Protein AF-A0A924NFZ7-F1 (afdb_monomer_lite)

Secondary structure (DSSP, 8-state):
-----HHHHHHHHHHSHHHHHHHHHHHHHHHHHHHHHS---HHHHHHHHHHHHHHHHHHHHHTT-S--HHHHHHHHHHHHHHHHHHHHHHHHHHHHHTTTS-HHHHHHHHHHHHHHHHHHHHHHHHHHHHHHHHHHTT-HHHHHSHHHHHHHHHHHHHHHHHHHHHHIIIIIHHHHHTT-THHHHHHHHHHHHHHHHHHHHHHHHHTSPPPP-HHHHHHHHHTTS--------HHHHHHS----HHHHHHHHHHHHHHHHHHHHHHHTT-PPPHHHHHHHHHHHHHHHHHHTS--EETTEE-HHHHHHHHHIIIIIHHHHHHHH-HHHHH-GGGTTPPPPTT--HHHHHHHHHHHHHHHHSHHHHHHHHH-HHHHHHHHHHHHHHHHHHHHHHH-TT--HHHHHHHHHHHHHHHHHHHHHHHHPPPP--SSHHHHHHHHHHHHHHHHHHHHHHHHHHHHHHHHHHHHHTS--GGGSSS--

Foldseek 3Di:
DDDDDPVRVVVVLCVQQQSVLLVQLVVLVVVLVVLVVVDDDPVSVVVSLVSNLVSVLSNLCSVQPDDDPVSQLLSLLVSQLVSLLCLLLVLLVVLLVPVPDDLVVSLVSLVVSLVSNVLSLVSNCVSLVVVCCVQQPPDPVQCPDPLNVLSVVLVVLSVVLVVLSVCCVPPQSVCSVVVNNVVVSVSSVVSSVSSVVSVVSVVVSVVDDTPDDVVVVVVVVVVPDDDPPDFDDPVVQVVQFDFSNNVLSVLVVVLVVLVVLQVVVVVVVDHRDVQLNVLSVVLSVLLRRLNRGAQDDPLGGLLLSLLLLLLCLQAVNLLSNVSNVSVCSVPVVVPDDFPPPLQAQVNLLVLSLVLSVQSPPPVLSSCLNSPSVSVVVSSVSSNVSSNSNVSNLVGPPDDLVNSLVSLLVSLVSLLVVLVCLQPPDQPVDVDPVSSVSSNVSSNSSSVSSNVSSVVSNVVSVVSVVVVVPPDDPPPPPPPD

Sequence (480 aa):
MQRLAFGEMATAAWALPGARALLIAAGLAVAVLGCLAAGRSRGQGALTLAVAVVALTPPLYAGHAAHAGEHQVATGSLVVHVVAASIWVGSLAALVLSLRGDRSVRVAATSRFSTVALACFGVLAASGGLSAVARLGTSRASWLSAYGLVLAVKIAAVVVLGAMGWAHRRWTLDLMRRGRPGAFTRLAGVELLVMAATVGVAVALSRTPGPVDQANLERLGRSAGPGLVEPFSLAQLAHDWRPEPVLSTGVVLALVAYLSAARGSGRAGTPWPIGRSTAAVGAATVAVVVLGLPTGYDDRPLLAVQVTQTLVLALVVPLLVALARPLRLRNNSFAGSSWPLVLQPFRGFVALVAIVAIVLQPSVRALSATSTPAHLVVLAATLVAGAWFVGGQLAHGASARQRAEVLGASAVFLAALAAVLAAAPGPGAATAAAAAQLAHEQRAASVAAWCAALGVAVATALLVRRASSGPTADALTSTA

pLDDT: mean 82.37, std 14.46, range [39.97, 97.88]

Structure (mmCIF, N/CA/C/O backbone):
data_AF-A0A924NFZ7-F1
#
_entry.id   AF-A0A924NFZ7-F1
#
loop_
_atom_site.group_PDB
_atom_site.id
_atom_site.type_symbol
_atom_site.label_atom_id
_atom_site.label_alt_id
_atom_site.label_comp_id
_atom_site.label_asym_id
_atom_site.label_entity_id
_atom_site.label_seq_id
_atom_site.pdbx_PDB_ins_code
_atom_site.Cartn_x
_atom_site.Cartn_y
_atom_site.Cartn_z
_atom_site.occupancy
_atom_site.B_iso_or_equiv
_atom_site.auth_seq_id
_atom_site.auth_comp_id
_atom_site.auth_asym_id
_atom_site.auth_atom_id
_atom_site.pdbx_PDB_model_num
ATOM 1 N N . MET A 1 1 ? 16.312 -45.987 1.123 1.00 49.25 1 MET A N 1
ATOM 2 C CA . MET A 1 1 ? 16.111 -44.588 1.562 1.00 49.25 1 MET A CA 1
ATOM 3 C C . MET A 1 1 ? 17.321 -44.170 2.387 1.00 49.25 1 MET A C 1
ATOM 5 O O . MET A 1 1 ? 17.468 -44.647 3.505 1.00 49.25 1 MET A O 1
ATOM 9 N N . GLN A 1 2 ? 18.227 -43.374 1.817 1.00 61.22 2 GLN A N 1
ATOM 10 C CA . GLN A 1 2 ? 19.384 -42.826 2.538 1.00 61.22 2 GLN A CA 1
ATOM 11 C C . GLN A 1 2 ? 18.883 -41.816 3.583 1.00 61.22 2 GLN A C 1
ATOM 13 O O . GLN A 1 2 ? 18.137 -40.901 3.237 1.00 61.22 2 GLN A O 1
ATOM 18 N N . ARG A 1 3 ? 19.238 -41.998 4.862 1.00 59.91 3 ARG A N 1
ATOM 19 C CA . ARG A 1 3 ? 18.958 -41.007 5.911 1.00 59.91 3 ARG A CA 1
ATOM 20 C C . ARG A 1 3 ? 19.945 -39.856 5.733 1.00 59.91 3 ARG A C 1
ATOM 22 O O . ARG A 1 3 ? 21.113 -40.014 6.065 1.00 59.91 3 ARG A O 1
ATOM 29 N N . LEU A 1 4 ? 19.477 -38.743 5.178 1.00 65.62 4 LEU A N 1
ATOM 30 C CA . LEU A 1 4 ? 20.257 -37.509 5.100 1.00 65.62 4 LEU A CA 1
ATOM 31 C C . LEU A 1 4 ? 20.565 -37.010 6.516 1.00 65.62 4 LEU A C 1
ATOM 33 O O . LEU A 1 4 ? 19.699 -37.055 7.396 1.00 65.62 4 LEU A O 1
ATOM 37 N N . ALA A 1 5 ? 21.786 -36.528 6.739 1.00 78.44 5 ALA A N 1
ATOM 38 C CA . ALA A 1 5 ? 22.129 -35.863 7.991 1.00 78.44 5 ALA A CA 1
ATOM 39 C C . ALA A 1 5 ? 21.329 -34.552 8.127 1.00 78.44 5 ALA A C 1
ATOM 41 O O . ALA A 1 5 ? 20.967 -33.927 7.130 1.00 78.44 5 ALA A O 1
ATOM 42 N N . PHE A 1 6 ? 21.069 -34.084 9.353 1.00 74.31 6 PHE A N 1
ATOM 43 C CA . PHE A 1 6 ? 20.275 -32.863 9.588 1.00 74.31 6 PHE A CA 1
ATOM 44 C C . PHE A 1 6 ? 20.810 -31.637 8.817 1.00 74.31 6 PHE A C 1
ATOM 46 O O . PHE A 1 6 ? 20.028 -30.855 8.278 1.00 74.31 6 PHE A O 1
ATOM 53 N N . GLY A 1 7 ? 22.137 -31.503 8.702 1.00 72.88 7 GLY A N 1
ATOM 54 C CA . GLY A 1 7 ? 22.774 -30.441 7.915 1.00 72.88 7 GLY A CA 1
ATOM 55 C C . GLY A 1 7 ? 22.476 -30.528 6.414 1.00 72.88 7 GLY A C 1
ATOM 56 O O . GLY A 1 7 ? 22.211 -29.507 5.787 1.00 72.88 7 GLY A O 1
ATOM 57 N N . GLU A 1 8 ? 22.435 -31.738 5.854 1.00 78.19 8 GLU A N 1
ATOM 58 C CA . GLU A 1 8 ? 22.095 -31.989 4.445 1.00 78.19 8 GLU A CA 1
ATOM 59 C C . GLU A 1 8 ? 20.598 -31.784 4.177 1.00 78.19 8 GLU A C 1
ATOM 61 O O . GLU A 1 8 ? 20.207 -31.295 3.120 1.00 78.19 8 GLU A O 1
ATOM 66 N N . MET A 1 9 ? 19.744 -32.094 5.158 1.00 73.75 9 MET A N 1
ATOM 67 C CA . MET A 1 9 ? 18.314 -31.786 5.088 1.00 73.75 9 MET A CA 1
ATOM 68 C C . MET A 1 9 ? 18.059 -30.274 5.099 1.00 73.75 9 MET A C 1
ATOM 70 O O . MET A 1 9 ? 17.197 -29.798 4.362 1.00 73.75 9 MET A O 1
ATOM 74 N N . ALA A 1 10 ? 18.803 -29.510 5.905 1.00 75.00 10 ALA A N 1
ATOM 75 C CA . ALA A 1 10 ? 18.660 -28.058 5.985 1.00 75.00 10 ALA A CA 1
ATOM 76 C C . ALA A 1 10 ? 19.120 -27.358 4.696 1.00 75.00 10 ALA A C 1
ATOM 78 O O . ALA A 1 10 ? 18.426 -26.468 4.200 1.00 75.00 10 ALA A O 1
ATOM 79 N N . THR A 1 11 ? 20.246 -27.780 4.112 1.00 81.56 11 THR A N 1
ATOM 80 C CA . THR A 1 11 ? 20.723 -27.244 2.827 1.00 81.56 11 THR A CA 1
ATOM 81 C C . THR A 1 11 ? 19.792 -27.623 1.677 1.00 81.56 11 THR A C 1
ATOM 83 O O . THR A 1 11 ? 19.440 -26.756 0.875 1.00 81.56 11 THR A O 1
ATOM 86 N N . ALA A 1 12 ? 19.303 -28.867 1.637 1.00 77.88 12 ALA A N 1
ATOM 87 C CA . ALA A 1 12 ? 18.314 -29.306 0.653 1.00 77.88 12 ALA A CA 1
ATOM 88 C C . ALA A 1 12 ? 16.980 -28.544 0.781 1.00 77.88 12 ALA A C 1
ATOM 90 O O . ALA A 1 12 ? 16.416 -28.103 -0.221 1.00 77.88 12 ALA A O 1
ATOM 91 N N . ALA A 1 13 ? 16.492 -28.321 2.006 1.00 76.56 13 ALA A N 1
ATOM 92 C CA . ALA A 1 13 ? 15.287 -27.529 2.250 1.00 76.56 13 ALA A CA 1
ATOM 93 C C . ALA A 1 13 ? 15.467 -26.056 1.846 1.00 76.56 13 ALA A C 1
ATOM 95 O O . ALA A 1 13 ? 14.544 -25.447 1.310 1.00 76.56 13 ALA A O 1
ATOM 96 N N . TRP A 1 14 ? 16.649 -25.474 2.055 1.00 83.50 14 TRP A N 1
ATOM 97 C CA . TRP A 1 14 ? 16.933 -24.098 1.642 1.00 83.50 14 TRP A CA 1
ATOM 98 C C . TRP A 1 14 ? 17.050 -23.934 0.119 1.00 83.50 14 TRP A C 1
ATOM 100 O O . TRP A 1 14 ? 16.724 -22.871 -0.418 1.00 83.50 14 TRP A O 1
ATOM 110 N N . ALA A 1 15 ? 17.493 -24.979 -0.584 1.00 82.56 15 ALA A N 1
ATOM 111 C CA . ALA A 1 15 ? 17.590 -24.988 -2.041 1.00 82.56 15 ALA A CA 1
ATOM 112 C C . ALA A 1 15 ? 16.212 -24.965 -2.725 1.00 82.56 15 ALA A C 1
ATOM 114 O O . ALA A 1 15 ? 16.066 -24.391 -3.803 1.00 82.56 15 ALA A O 1
ATOM 115 N N . LEU A 1 16 ? 15.186 -25.541 -2.089 1.00 83.38 16 LEU A N 1
ATOM 116 C CA . LEU A 1 16 ? 13.817 -25.552 -2.600 1.00 83.38 16 LEU A CA 1
ATOM 117 C C . LEU A 1 16 ? 13.109 -24.218 -2.284 1.00 83.38 16 LEU A C 1
ATOM 119 O O . LEU A 1 16 ? 12.870 -23.925 -1.108 1.00 83.38 16 LEU A O 1
ATOM 123 N N . PRO A 1 17 ? 12.687 -23.419 -3.289 1.00 79.56 17 PRO A N 1
ATOM 124 C CA . PRO A 1 17 ? 12.098 -22.096 -3.055 1.00 79.56 17 PRO A CA 1
ATOM 125 C C . PRO A 1 17 ? 10.896 -22.107 -2.100 1.00 79.56 17 PRO A C 1
ATOM 127 O O . PRO A 1 17 ? 10.793 -21.240 -1.231 1.00 79.56 17 PRO A O 1
ATOM 130 N N . GLY A 1 18 ? 10.020 -23.111 -2.223 1.00 81.12 18 GLY A N 1
ATOM 131 C CA . GLY A 1 18 ? 8.851 -23.276 -1.356 1.00 81.12 18 GLY A CA 1
ATOM 132 C C . GLY A 1 18 ? 9.211 -23.597 0.096 1.00 81.12 18 GLY A C 1
ATOM 133 O O . GLY A 1 18 ? 8.661 -22.990 1.013 1.00 81.12 18 GLY A O 1
ATOM 134 N N . ALA A 1 19 ? 10.171 -24.497 0.323 1.00 85.12 19 ALA A N 1
ATOM 135 C CA . ALA A 1 19 ? 10.607 -24.842 1.675 1.00 85.12 19 ALA A CA 1
ATOM 136 C C . ALA A 1 19 ? 11.360 -23.675 2.332 1.00 85.12 19 ALA A C 1
ATOM 138 O O . ALA A 1 19 ? 11.046 -23.314 3.466 1.00 85.12 19 ALA A O 1
ATOM 139 N N . ARG A 1 20 ? 12.249 -22.993 1.597 1.00 88.00 20 ARG A N 1
ATOM 140 C CA . ARG A 1 20 ? 12.890 -21.746 2.044 1.00 88.00 20 ARG A CA 1
ATOM 141 C C . ARG A 1 20 ? 11.869 -20.693 2.473 1.00 88.00 20 ARG A C 1
ATOM 143 O O . ARG A 1 20 ? 12.020 -20.082 3.527 1.00 88.00 20 ARG A O 1
ATOM 150 N N . ALA A 1 21 ? 10.813 -20.490 1.690 1.00 87.00 21 ALA A N 1
ATOM 151 C CA . ALA A 1 21 ? 9.769 -19.527 2.019 1.00 87.00 21 ALA A CA 1
ATOM 152 C C . ALA A 1 21 ? 9.009 -19.876 3.307 1.00 87.00 21 ALA A C 1
ATOM 154 O O . ALA A 1 21 ? 8.764 -18.992 4.129 1.00 87.00 21 ALA A O 1
ATOM 155 N N . LEU A 1 22 ? 8.680 -21.154 3.516 1.00 90.00 22 LEU A N 1
ATOM 156 C CA . LEU A 1 22 ? 8.041 -21.614 4.751 1.00 90.00 22 LEU A CA 1
ATOM 157 C C . LEU A 1 22 ? 8.963 -21.474 5.970 1.00 90.00 22 LEU A C 1
ATOM 159 O O . LEU A 1 22 ? 8.495 -21.065 7.030 1.00 90.00 22 LEU A O 1
ATOM 163 N N . LEU A 1 23 ? 10.265 -21.741 5.822 1.00 90.19 23 LEU A N 1
ATOM 164 C CA . LEU A 1 23 ? 11.253 -21.536 6.888 1.00 90.19 23 LEU A CA 1
ATOM 165 C C . LEU A 1 23 ? 11.367 -20.057 7.283 1.00 90.19 23 LEU A C 1
ATOM 167 O O . LEU A 1 23 ? 11.355 -19.736 8.472 1.00 90.19 23 LEU A O 1
ATOM 171 N N . ILE A 1 24 ? 11.413 -19.149 6.302 1.00 91.00 24 ILE A N 1
ATOM 172 C CA . ILE A 1 24 ? 11.420 -17.699 6.556 1.00 91.00 24 ILE A CA 1
ATOM 173 C C . ILE A 1 24 ? 10.131 -17.278 7.277 1.00 91.00 24 ILE A C 1
ATOM 175 O O . ILE A 1 24 ? 10.193 -16.561 8.277 1.00 91.00 24 ILE A O 1
ATOM 179 N N . ALA A 1 25 ? 8.968 -17.744 6.813 1.00 92.00 25 ALA A N 1
ATOM 180 C CA . ALA A 1 25 ? 7.686 -17.446 7.450 1.00 92.00 25 ALA A CA 1
ATOM 181 C C . ALA A 1 25 ? 7.620 -17.963 8.898 1.00 92.00 25 ALA A C 1
ATOM 183 O O . ALA A 1 25 ? 7.155 -17.246 9.783 1.00 92.00 25 ALA A O 1
ATOM 184 N N . ALA A 1 26 ? 8.140 -19.166 9.162 1.00 92.00 26 ALA A N 1
ATOM 185 C CA . ALA A 1 26 ? 8.223 -19.730 10.507 1.00 92.00 26 ALA A CA 1
ATOM 186 C C . ALA A 1 26 ? 9.129 -18.893 11.427 1.00 92.00 26 ALA A C 1
ATOM 188 O O . ALA A 1 26 ? 8.733 -18.571 12.547 1.00 92.00 26 ALA A O 1
ATOM 189 N N . GLY A 1 27 ? 10.304 -18.469 10.950 1.00 93.88 27 GLY A N 1
ATOM 190 C CA . GLY A 1 27 ? 11.197 -17.584 11.706 1.00 93.88 27 GLY A CA 1
ATOM 191 C C . GLY A 1 27 ? 10.549 -16.237 12.047 1.00 93.88 27 GLY A C 1
ATOM 192 O O . GLY A 1 27 ? 10.624 -15.772 13.186 1.00 93.88 27 GLY A O 1
ATOM 193 N N . LEU A 1 28 ? 9.832 -15.634 11.095 1.00 94.38 28 LEU A N 1
ATOM 194 C CA . LEU A 1 28 ? 9.080 -14.398 11.333 1.00 94.38 28 LEU A CA 1
ATOM 195 C C . LEU A 1 28 ? 7.911 -14.605 12.307 1.00 94.38 28 LEU A C 1
ATOM 197 O O . LEU A 1 28 ? 7.642 -13.729 13.127 1.00 94.38 28 LEU A O 1
ATOM 201 N N . ALA A 1 29 ? 7.247 -15.763 12.282 1.00 92.94 29 ALA A N 1
ATOM 202 C CA . ALA A 1 29 ? 6.218 -16.102 13.263 1.00 92.94 29 ALA A CA 1
ATOM 203 C C . ALA A 1 29 ? 6.793 -16.207 14.689 1.00 92.94 29 ALA A C 1
ATOM 205 O O . ALA A 1 29 ? 6.178 -15.719 15.636 1.00 92.94 29 ALA A O 1
ATOM 206 N N . VAL A 1 30 ? 8.002 -16.755 14.852 1.00 94.19 30 VAL A N 1
ATOM 207 C CA . VAL A 1 30 ? 8.716 -16.736 16.143 1.00 94.19 30 VAL A CA 1
ATOM 208 C C . VAL A 1 30 ? 9.028 -15.299 16.575 1.00 94.19 30 VAL A C 1
ATOM 210 O O . VAL A 1 30 ? 8.818 -14.953 17.738 1.00 94.19 30 VAL A O 1
ATOM 213 N N . ALA A 1 31 ? 9.445 -14.428 15.651 1.00 92.62 31 ALA A N 1
ATOM 214 C CA . ALA A 1 31 ? 9.659 -13.012 15.952 1.00 92.62 31 ALA A CA 1
ATOM 215 C C . ALA A 1 31 ? 8.368 -12.313 16.422 1.00 92.62 31 ALA A C 1
ATOM 217 O O . ALA A 1 31 ? 8.411 -11.533 17.371 1.00 92.62 31 ALA A O 1
ATOM 218 N N . VAL A 1 32 ? 7.209 -12.640 15.833 1.00 92.44 32 VAL A N 1
ATOM 219 C CA . VAL A 1 32 ? 5.894 -12.160 16.301 1.00 92.44 32 VAL A CA 1
ATOM 220 C C . VAL A 1 32 ? 5.636 -12.582 17.749 1.00 92.44 32 VAL A C 1
ATOM 222 O O . VAL A 1 32 ? 5.235 -11.744 18.558 1.00 92.44 32 VAL A O 1
ATOM 225 N N . LEU A 1 33 ? 5.899 -13.844 18.105 1.00 92.31 33 LEU A N 1
ATOM 226 C CA . LEU A 1 33 ? 5.765 -14.321 19.487 1.00 92.31 33 LEU A CA 1
ATOM 227 C C . LEU A 1 33 ? 6.698 -13.559 20.440 1.00 92.31 33 LEU A C 1
ATOM 229 O O . LEU A 1 33 ? 6.266 -13.143 21.515 1.00 92.31 33 LEU A O 1
ATOM 233 N N . GLY A 1 34 ? 7.939 -13.301 20.019 1.00 91.19 34 GLY A N 1
ATOM 234 C CA . GLY A 1 34 ? 8.890 -12.471 20.761 1.00 91.19 34 GLY A CA 1
ATOM 235 C C . GLY A 1 34 ? 8.391 -11.038 20.972 1.00 91.19 34 GLY A C 1
ATOM 236 O O . GLY A 1 34 ? 8.430 -10.528 22.092 1.00 91.19 34 GLY A O 1
ATOM 237 N N . CYS A 1 35 ? 7.844 -10.396 19.934 1.00 89.38 35 CYS A N 1
ATOM 238 C CA . CYS A 1 35 ? 7.254 -9.059 20.047 1.00 89.38 35 CYS A CA 1
ATOM 239 C C . CYS A 1 35 ? 6.057 -9.028 21.010 1.00 89.38 35 CYS A C 1
ATOM 241 O O . CYS A 1 35 ? 5.930 -8.083 21.789 1.00 89.38 35 CYS A O 1
ATOM 243 N N . LEU A 1 36 ? 5.207 -10.061 20.989 1.00 88.44 36 LEU A N 1
ATOM 244 C CA . LEU A 1 36 ? 4.074 -10.196 21.909 1.00 88.44 36 LEU A CA 1
ATOM 245 C C . LEU A 1 36 ? 4.517 -10.406 23.365 1.00 88.44 36 LEU A C 1
ATOM 247 O O . LEU A 1 36 ? 3.832 -9.942 24.279 1.00 88.44 36 LEU A O 1
ATOM 251 N N . ALA A 1 37 ? 5.647 -11.084 23.582 1.00 89.38 37 ALA A N 1
ATOM 252 C CA . ALA A 1 37 ? 6.234 -11.289 24.905 1.00 89.38 37 ALA A CA 1
ATOM 253 C C . ALA A 1 37 ? 6.914 -10.020 25.457 1.00 89.38 37 ALA A C 1
ATOM 255 O O . ALA A 1 37 ? 6.869 -9.777 26.660 1.00 89.38 37 ALA A O 1
ATOM 256 N N . ALA A 1 38 ? 7.493 -9.182 24.591 1.00 87.19 38 ALA A N 1
ATOM 257 C CA . ALA A 1 38 ? 8.265 -7.997 24.978 1.00 87.19 38 ALA A CA 1
ATOM 258 C C . ALA A 1 38 ? 7.432 -6.827 25.548 1.00 87.19 38 ALA A C 1
ATOM 260 O O . ALA A 1 38 ? 7.994 -5.868 26.081 1.00 87.19 38 ALA A O 1
ATOM 261 N N . GLY A 1 39 ? 6.101 -6.846 25.426 1.00 82.31 39 GLY A N 1
ATOM 262 C CA . GLY A 1 39 ? 5.226 -5.848 26.049 1.00 82.31 39 GLY A CA 1
ATOM 263 C C . GLY A 1 39 ? 3.972 -5.506 25.246 1.00 82.31 39 GLY A C 1
ATOM 264 O O . GLY A 1 39 ? 3.731 -6.022 24.158 1.00 82.31 39 GLY A O 1
ATOM 265 N N . ARG A 1 40 ? 3.133 -4.623 25.809 1.00 82.56 40 ARG A N 1
ATOM 266 C CA . ARG A 1 40 ? 1.798 -4.279 25.276 1.00 82.56 40 ARG A CA 1
ATOM 267 C C . ARG A 1 40 ? 1.573 -2.782 25.034 1.00 82.56 40 ARG A C 1
ATOM 269 O O . ARG A 1 40 ? 0.497 -2.248 25.300 1.00 82.56 40 ARG A O 1
ATOM 276 N N . SER A 1 41 ? 2.571 -2.083 24.499 1.00 87.75 41 SER A N 1
ATOM 277 C CA . SER A 1 41 ? 2.390 -0.700 24.029 1.00 87.75 41 SER A CA 1
ATOM 278 C C . SER A 1 41 ? 1.732 -0.631 22.641 1.00 87.75 41 SER A C 1
ATOM 280 O O . SER A 1 41 ? 1.775 -1.577 21.853 1.00 87.75 41 SER A O 1
ATOM 282 N N . ARG A 1 42 ? 1.154 0.530 22.289 1.00 82.88 42 ARG A N 1
ATOM 283 C CA . ARG A 1 42 ? 0.589 0.762 20.941 1.00 82.88 42 ARG A CA 1
ATOM 284 C C . ARG A 1 42 ? 1.637 0.611 19.833 1.00 82.88 42 ARG A C 1
ATOM 286 O O . ARG A 1 42 ? 1.318 0.084 18.773 1.00 82.88 42 ARG A O 1
ATOM 293 N N . GLY A 1 43 ? 2.866 1.070 20.084 1.00 83.88 43 GLY A N 1
ATOM 294 C CA . GLY A 1 43 ? 3.979 0.952 19.138 1.00 83.88 43 GLY A CA 1
ATOM 295 C C . GLY A 1 43 ? 4.392 -0.502 18.917 1.00 83.88 43 GLY A C 1
ATOM 296 O O . GLY A 1 43 ? 4.505 -0.931 17.774 1.00 83.88 43 GLY A O 1
ATOM 297 N N . GLN A 1 44 ? 4.511 -1.284 19.995 1.00 86.62 44 GLN A N 1
ATOM 298 C CA . GLN A 1 44 ? 4.788 -2.723 19.903 1.00 86.62 44 GLN A CA 1
ATOM 299 C C . GLN A 1 44 ? 3.678 -3.474 19.166 1.00 86.62 44 GLN A C 1
ATOM 301 O O . GLN A 1 44 ? 3.978 -4.318 18.329 1.00 86.62 44 GLN A O 1
ATOM 306 N N . GLY A 1 45 ? 2.405 -3.143 19.408 1.00 88.00 45 GLY A N 1
ATOM 307 C CA . GLY A 1 45 ? 1.289 -3.734 18.664 1.00 88.00 45 GLY A CA 1
ATOM 308 C C . GLY A 1 45 ? 1.362 -3.452 17.159 1.00 88.00 45 GLY A C 1
ATOM 309 O O . GLY A 1 45 ? 1.167 -4.360 16.355 1.00 88.00 45 GLY A O 1
ATOM 310 N N . ALA A 1 46 ? 1.705 -2.218 16.772 1.00 87.56 46 ALA A N 1
ATOM 311 C CA . ALA A 1 46 ? 1.898 -1.851 15.369 1.00 87.56 46 ALA A CA 1
ATOM 312 C C . ALA A 1 46 ? 3.092 -2.581 14.733 1.00 87.56 46 ALA A C 1
ATOM 314 O O . ALA A 1 46 ? 2.968 -3.090 13.621 1.00 87.56 46 ALA A O 1
ATOM 315 N N . LEU A 1 47 ? 4.218 -2.684 15.448 1.00 89.50 47 LEU A N 1
ATOM 316 C CA . LEU A 1 47 ? 5.386 -3.444 14.999 1.00 89.50 47 LEU A CA 1
ATOM 317 C C . LEU A 1 47 ? 5.050 -4.930 14.829 1.00 89.50 47 LEU A C 1
ATOM 319 O O . LEU A 1 47 ? 5.350 -5.512 13.795 1.00 89.50 47 LEU A O 1
ATOM 323 N N . THR A 1 48 ? 4.372 -5.524 15.810 1.00 91.69 48 THR A N 1
ATOM 324 C CA . THR A 1 48 ? 3.955 -6.933 15.773 1.00 91.69 48 THR A CA 1
ATOM 325 C C . THR A 1 48 ? 3.054 -7.205 14.570 1.00 91.69 48 THR A C 1
ATOM 327 O O . THR A 1 48 ? 3.261 -8.184 13.859 1.00 91.69 48 THR A O 1
ATOM 330 N N . LEU A 1 49 ? 2.085 -6.319 14.303 1.00 91.56 49 LEU A N 1
ATOM 331 C CA . LEU A 1 49 ? 1.231 -6.415 13.119 1.00 91.56 49 LEU A CA 1
ATOM 332 C C . LEU A 1 49 ? 2.047 -6.302 11.825 1.00 91.56 49 LEU A C 1
ATOM 334 O O . LEU A 1 49 ? 1.814 -7.075 10.903 1.00 91.56 49 LEU A O 1
ATOM 338 N N . ALA A 1 50 ? 3.009 -5.377 11.757 1.00 90.69 50 ALA A N 1
ATOM 339 C CA . ALA A 1 50 ? 3.874 -5.229 10.590 1.00 90.69 50 ALA A CA 1
ATOM 340 C C . ALA A 1 50 ? 4.694 -6.503 10.329 1.00 90.69 50 ALA A C 1
ATOM 342 O O . ALA A 1 50 ? 4.694 -7.003 9.207 1.00 90.69 50 ALA A O 1
ATOM 343 N N . VAL A 1 51 ? 5.318 -7.080 11.362 1.00 92.12 51 VAL A N 1
ATOM 344 C CA . VAL A 1 51 ? 6.064 -8.345 11.245 1.00 92.12 51 VAL A CA 1
ATOM 345 C C . VAL A 1 51 ? 5.135 -9.491 10.832 1.00 92.12 51 VAL A C 1
ATOM 347 O O . VAL A 1 51 ? 5.491 -10.264 9.947 1.00 92.12 51 VAL A O 1
ATOM 350 N N . ALA A 1 52 ? 3.925 -9.573 11.395 1.00 93.50 52 ALA A N 1
ATOM 351 C CA . ALA A 1 52 ? 2.942 -10.592 11.026 1.00 93.50 52 ALA A CA 1
ATOM 352 C C . ALA A 1 52 ? 2.494 -10.474 9.559 1.00 93.50 52 ALA A C 1
ATOM 354 O O . ALA A 1 52 ? 2.384 -11.484 8.871 1.00 93.50 52 ALA A O 1
ATOM 355 N N . VAL A 1 53 ? 2.283 -9.254 9.055 1.00 92.56 53 VAL A N 1
ATOM 356 C CA . VAL A 1 53 ? 1.977 -9.016 7.635 1.00 92.56 53 VAL A CA 1
ATOM 357 C C . VAL A 1 53 ? 3.148 -9.441 6.750 1.00 92.56 53 VAL A C 1
ATOM 359 O O . VAL A 1 53 ? 2.930 -10.122 5.751 1.00 92.56 53 VAL A O 1
ATOM 362 N N . VAL A 1 54 ? 4.388 -9.112 7.129 1.00 91.06 54 VAL A N 1
ATOM 363 C CA . VAL A 1 54 ? 5.586 -9.540 6.388 1.00 91.06 54 VAL A CA 1
ATOM 364 C C . VAL A 1 54 ? 5.707 -11.067 6.379 1.00 91.06 54 VAL A C 1
ATOM 366 O O . VAL A 1 54 ? 5.992 -11.634 5.326 1.00 91.06 54 VAL A O 1
ATOM 369 N N . ALA A 1 55 ? 5.403 -11.744 7.491 1.00 92.50 55 ALA A N 1
ATOM 370 C CA . ALA A 1 55 ? 5.442 -13.205 7.615 1.00 92.50 55 ALA A CA 1
ATOM 371 C C . ALA A 1 55 ? 4.506 -13.942 6.641 1.00 92.50 55 ALA A C 1
ATOM 373 O O . ALA A 1 55 ? 4.784 -15.082 6.274 1.00 92.50 55 ALA A O 1
ATOM 374 N N . LEU A 1 56 ? 3.426 -13.296 6.186 1.00 90.81 56 LEU A N 1
ATOM 375 C CA . LEU A 1 56 ? 2.505 -13.871 5.199 1.00 90.81 56 LEU A CA 1
ATOM 376 C C . LEU A 1 56 ? 3.079 -13.867 3.778 1.00 90.81 56 LEU A C 1
ATOM 378 O O . LEU A 1 56 ? 2.635 -14.647 2.943 1.00 90.81 56 LEU A O 1
ATOM 382 N N . THR A 1 57 ? 4.047 -13.000 3.477 1.00 88.94 57 THR A N 1
ATOM 383 C CA . THR A 1 57 ? 4.476 -12.754 2.093 1.00 88.94 57 THR A CA 1
ATOM 384 C C . THR A 1 57 ? 5.359 -13.851 1.478 1.00 88.94 57 THR A C 1
ATOM 386 O O . THR A 1 57 ? 5.084 -14.209 0.330 1.00 88.94 57 THR A O 1
ATOM 389 N N . PRO A 1 58 ? 6.356 -14.457 2.168 1.00 88.75 58 PRO A N 1
ATOM 390 C CA . PRO A 1 58 ? 7.237 -15.451 1.555 1.00 88.75 58 PRO A CA 1
ATOM 391 C C . PRO A 1 58 ? 6.507 -16.619 0.872 1.00 88.75 58 PRO A C 1
ATOM 393 O O . PRO A 1 58 ? 6.800 -16.875 -0.298 1.00 88.75 58 PRO A O 1
ATOM 396 N N . PRO A 1 59 ? 5.545 -17.321 1.515 1.00 86.25 59 PRO A N 1
ATOM 397 C CA . PRO A 1 59 ? 4.873 -18.449 0.871 1.00 86.25 59 PRO A CA 1
ATOM 398 C C . PRO A 1 59 ? 3.988 -18.021 -0.309 1.00 86.25 59 PRO A C 1
ATOM 400 O O . PRO A 1 59 ? 3.812 -18.797 -1.245 1.00 86.25 59 PRO A O 1
ATOM 403 N N . LEU A 1 60 ? 3.465 -16.788 -0.302 1.00 85.38 60 LEU A N 1
ATOM 404 C CA . LEU A 1 60 ? 2.630 -16.265 -1.390 1.00 85.38 60 LEU A CA 1
ATOM 405 C C . LEU A 1 60 ? 3.447 -16.006 -2.659 1.00 85.38 60 LEU A C 1
ATOM 407 O O . LEU A 1 60 ? 3.003 -16.364 -3.750 1.00 85.38 60 LEU A O 1
ATOM 411 N N . TYR A 1 61 ? 4.655 -15.455 -2.506 1.00 80.94 61 TYR A N 1
ATOM 412 C CA . TYR A 1 61 ? 5.583 -15.241 -3.619 1.00 80.94 61 TYR A CA 1
ATOM 413 C C . TYR A 1 61 ? 6.242 -16.543 -4.099 1.00 80.94 61 TYR A C 1
ATOM 415 O O . TYR A 1 61 ? 6.480 -16.701 -5.293 1.00 80.94 61 TYR A O 1
ATOM 423 N N . ALA A 1 62 ? 6.500 -17.505 -3.206 1.00 77.44 62 ALA A N 1
ATOM 424 C CA . ALA A 1 62 ? 7.135 -18.771 -3.580 1.00 77.44 62 ALA A CA 1
ATOM 425 C C . ALA A 1 62 ? 6.257 -19.674 -4.460 1.00 77.44 62 ALA A C 1
ATOM 427 O O . ALA A 1 62 ? 6.788 -20.426 -5.272 1.00 77.44 62 ALA A O 1
ATOM 428 N N . GLY A 1 63 ? 4.930 -19.595 -4.322 1.00 60.06 63 GLY A N 1
ATOM 429 C CA . GLY A 1 63 ? 3.986 -20.362 -5.143 1.00 60.06 63 GLY A CA 1
ATOM 430 C C . GLY A 1 63 ? 3.786 -19.837 -6.573 1.00 60.06 63 GLY A C 1
ATOM 431 O O . GLY A 1 63 ? 3.121 -20.506 -7.355 1.00 60.06 63 GLY A O 1
ATOM 432 N N . HIS A 1 64 ? 4.334 -18.663 -6.910 1.00 60.25 64 HIS A N 1
ATOM 433 C CA . HIS A 1 64 ? 4.063 -17.929 -8.159 1.00 60.25 64 HIS A CA 1
ATOM 434 C C . HIS A 1 64 ? 5.352 -17.410 -8.827 1.00 60.25 64 HIS A C 1
ATOM 436 O O . HIS A 1 64 ? 5.356 -16.398 -9.523 1.00 60.25 64 HIS A O 1
ATOM 442 N N . ALA A 1 65 ? 6.484 -18.075 -8.589 1.00 39.97 65 ALA A N 1
ATOM 443 C CA . ALA A 1 65 ? 7.770 -17.672 -9.147 1.00 39.97 65 ALA A CA 1
ATOM 444 C C . ALA A 1 65 ? 7.912 -18.118 -10.620 1.00 39.97 65 ALA A C 1
ATOM 446 O O . ALA A 1 65 ? 8.544 -19.133 -10.898 1.00 39.97 65 ALA A O 1
ATOM 447 N N . ALA A 1 66 ? 7.321 -17.368 -11.558 1.00 40.12 66 ALA A N 1
ATOM 448 C CA . ALA A 1 66 ? 7.677 -17.381 -12.983 1.00 40.12 66 ALA A CA 1
ATOM 449 C C . ALA A 1 66 ? 7.279 -16.053 -13.675 1.00 40.12 66 ALA A C 1
ATOM 451 O O . ALA A 1 66 ? 6.268 -15.439 -13.345 1.00 40.12 66 ALA A O 1
ATOM 452 N N . HIS A 1 67 ? 8.126 -15.597 -14.597 1.00 40.78 67 HIS A N 1
ATOM 453 C CA . HIS A 1 67 ? 8.229 -14.253 -15.182 1.00 40.78 67 HIS A CA 1
ATOM 454 C C . HIS A 1 67 ? 7.001 -13.764 -15.987 1.00 40.78 67 HIS A C 1
ATOM 456 O O . HIS A 1 67 ? 6.537 -14.476 -16.871 1.00 40.78 67 HIS A O 1
ATOM 462 N N . ALA A 1 68 ? 6.533 -12.532 -15.705 1.00 42.69 68 ALA A N 1
ATOM 463 C CA . ALA A 1 68 ? 5.863 -11.551 -16.595 1.00 42.69 68 ALA A CA 1
ATOM 464 C C . ALA A 1 68 ? 5.227 -10.412 -15.754 1.00 42.69 68 ALA A C 1
ATOM 466 O O . ALA A 1 68 ? 4.770 -10.647 -14.633 1.00 42.69 68 ALA A O 1
ATOM 467 N N . GLY A 1 69 ? 5.132 -9.181 -16.280 1.00 47.75 69 GLY A N 1
ATOM 468 C CA . GLY A 1 69 ? 4.574 -8.010 -15.568 1.00 47.75 69 GLY A CA 1
ATOM 469 C C . GLY A 1 69 ? 3.119 -8.163 -15.086 1.00 47.75 69 GLY A C 1
ATOM 470 O O . GLY A 1 69 ? 2.752 -7.652 -14.029 1.00 47.75 69 GLY A O 1
ATOM 471 N N . GLU A 1 70 ? 2.293 -8.952 -15.777 1.00 53.06 70 GLU A N 1
ATOM 472 C CA . GLU A 1 70 ? 0.930 -9.269 -15.314 1.00 53.06 70 GLU A CA 1
ATOM 473 C C . GLU A 1 70 ? 0.906 -10.213 -14.106 1.00 53.06 70 GLU A C 1
ATOM 475 O O . GLU A 1 70 ? -0.000 -10.152 -13.269 1.00 53.06 70 GLU A O 1
ATOM 480 N N . HIS A 1 71 ? 1.943 -11.040 -13.955 1.00 64.75 71 HIS A N 1
ATOM 481 C CA . HIS A 1 71 ? 2.092 -11.920 -12.804 1.00 64.75 71 HIS A CA 1
ATOM 482 C C . HIS A 1 71 ? 2.422 -11.132 -11.526 1.00 64.75 71 HIS A C 1
ATOM 484 O O . HIS A 1 71 ? 2.015 -11.537 -10.434 1.00 64.75 71 HIS A O 1
ATOM 490 N N . GLN A 1 72 ? 3.075 -9.967 -11.646 1.00 70.12 72 GLN A N 1
ATOM 491 C CA . GLN A 1 72 ? 3.364 -9.085 -10.509 1.00 70.12 72 GLN A CA 1
ATOM 492 C C . GLN A 1 72 ? 2.089 -8.458 -9.931 1.00 70.12 72 GLN A C 1
ATOM 494 O O . GLN A 1 72 ? 1.887 -8.484 -8.716 1.00 70.12 72 GLN A O 1
ATOM 499 N N . VAL A 1 73 ? 1.186 -7.969 -10.788 1.00 77.06 73 VAL A N 1
ATOM 500 C CA . VAL A 1 73 ? -0.119 -7.434 -10.359 1.00 77.06 73 VAL A CA 1
ATOM 501 C C . VAL A 1 73 ? -0.969 -8.536 -9.728 1.00 77.06 73 VAL A C 1
ATOM 503 O O . VAL A 1 73 ? -1.573 -8.328 -8.676 1.00 77.06 73 VAL A O 1
ATOM 506 N N . ALA A 1 74 ? -0.994 -9.730 -10.326 1.00 76.88 74 ALA A N 1
ATOM 507 C CA . ALA A 1 74 ? -1.740 -10.864 -9.787 1.00 76.88 74 ALA A CA 1
ATOM 508 C C . ALA A 1 74 ? -1.209 -11.303 -8.410 1.00 76.88 74 ALA A C 1
ATOM 510 O O . ALA A 1 74 ? -1.988 -11.452 -7.466 1.00 76.88 74 ALA A O 1
ATOM 511 N N . THR A 1 75 ? 0.112 -11.455 -8.272 1.00 80.69 75 THR A N 1
ATOM 512 C CA . THR A 1 75 ? 0.752 -11.872 -7.014 1.00 80.69 75 THR A CA 1
ATOM 513 C C . THR A 1 75 ? 0.618 -10.798 -5.937 1.00 80.69 75 THR A C 1
ATOM 515 O O . THR A 1 75 ? 0.235 -11.104 -4.809 1.00 80.69 75 THR A O 1
ATOM 518 N N . GLY A 1 76 ? 0.841 -9.525 -6.274 1.00 86.75 76 GLY A N 1
ATOM 519 C CA . GLY A 1 76 ? 0.627 -8.411 -5.349 1.00 86.75 76 GLY A CA 1
ATOM 520 C C . GLY A 1 76 ? -0.837 -8.297 -4.906 1.00 86.75 76 GLY A C 1
ATOM 521 O O . GLY A 1 76 ? -1.110 -8.091 -3.724 1.00 86.75 76 GLY A O 1
ATOM 522 N N . SER A 1 77 ? -1.793 -8.502 -5.818 1.00 86.94 77 SER A N 1
ATOM 523 C CA . SER A 1 77 ? -3.225 -8.517 -5.493 1.00 86.94 77 SER A CA 1
ATOM 524 C C . SER A 1 77 ? -3.579 -9.682 -4.567 1.00 86.94 77 SER A C 1
ATOM 526 O O . SER A 1 77 ? -4.331 -9.497 -3.610 1.00 86.94 77 SER A O 1
ATOM 528 N N . LEU A 1 78 ? -2.975 -10.859 -4.770 1.00 86.62 78 LEU A N 1
ATOM 529 C CA . LEU A 1 78 ? -3.106 -11.995 -3.856 1.00 86.62 78 LEU A CA 1
ATOM 530 C C . LEU A 1 78 ? -2.550 -11.672 -2.462 1.00 86.62 78 LEU A C 1
ATOM 532 O O . LEU A 1 78 ? -3.205 -11.987 -1.471 1.00 86.62 78 LEU A O 1
ATOM 536 N N . VAL A 1 79 ? -1.389 -11.014 -2.369 1.00 90.81 79 VAL A N 1
ATOM 537 C CA . VAL A 1 79 ? -0.824 -10.558 -1.085 1.00 90.81 79 VAL A CA 1
ATOM 538 C C . VAL A 1 79 ? -1.800 -9.631 -0.370 1.00 90.81 79 VAL A C 1
ATOM 540 O O . VAL A 1 79 ? -2.139 -9.875 0.787 1.00 90.81 79 VAL A O 1
ATOM 543 N N . VAL A 1 80 ? -2.313 -8.613 -1.063 1.00 93.38 80 VAL A N 1
ATOM 544 C CA . VAL A 1 80 ? -3.315 -7.689 -0.513 1.00 93.38 80 VAL A CA 1
ATOM 545 C C . VAL A 1 80 ? -4.576 -8.433 -0.063 1.00 93.38 80 VAL A C 1
ATOM 547 O O . VAL A 1 80 ? -5.084 -8.178 1.031 1.00 93.38 80 VAL A O 1
ATOM 550 N N . HIS A 1 81 ? -5.058 -9.383 -0.867 1.00 92.50 81 HIS A N 1
ATOM 551 C CA . HIS A 1 81 ? -6.236 -10.193 -0.567 1.00 92.50 81 HIS A CA 1
ATOM 552 C C . HIS A 1 81 ? -6.037 -11.028 0.704 1.00 92.50 81 HIS A C 1
ATOM 554 O O . HIS A 1 81 ? -6.866 -10.987 1.610 1.00 92.50 81 HIS A O 1
ATOM 560 N N . VAL A 1 82 ? -4.923 -11.756 0.806 1.00 92.81 82 VAL A N 1
ATOM 561 C CA . VAL A 1 82 ? -4.622 -12.604 1.968 1.00 92.81 82 VAL A CA 1
ATOM 562 C C . VAL A 1 82 ? -4.419 -11.756 3.218 1.00 92.81 82 VAL A C 1
ATOM 564 O O . VAL A 1 82 ? -4.997 -12.077 4.250 1.00 92.81 82 VAL A O 1
ATOM 567 N N . VAL A 1 83 ? -3.696 -10.636 3.133 1.00 94.88 83 VAL A N 1
ATOM 568 C CA . VAL A 1 83 ? -3.515 -9.717 4.268 1.00 94.88 83 VAL A CA 1
ATOM 569 C C . VAL A 1 83 ? -4.859 -9.171 4.758 1.00 94.88 83 VAL A C 1
ATOM 571 O O . VAL A 1 83 ? -5.125 -9.199 5.960 1.00 94.88 83 VAL A O 1
ATOM 574 N N . ALA A 1 84 ? -5.738 -8.724 3.855 1.00 95.94 84 ALA A N 1
ATOM 575 C CA . ALA A 1 84 ? -7.068 -8.236 4.220 1.00 95.94 84 ALA A CA 1
ATOM 576 C C . ALA A 1 84 ? -7.932 -9.333 4.866 1.00 95.94 84 ALA A C 1
ATOM 578 O O . ALA A 1 84 ? -8.573 -9.085 5.890 1.00 95.94 84 ALA A O 1
ATOM 579 N N . ALA A 1 85 ? -7.911 -10.554 4.319 1.00 95.44 85 ALA A N 1
ATOM 580 C CA . ALA A 1 85 ? -8.595 -11.701 4.912 1.00 95.44 85 ALA A CA 1
ATOM 581 C C . ALA A 1 85 ? -8.048 -12.010 6.314 1.00 95.44 85 ALA A C 1
ATOM 583 O O . ALA A 1 85 ? -8.821 -12.102 7.264 1.00 95.44 85 ALA A O 1
ATOM 584 N N . SER A 1 86 ? -6.726 -12.102 6.475 1.00 95.44 86 SER A N 1
ATOM 585 C CA . SER A 1 86 ? -6.080 -12.385 7.760 1.00 95.44 86 SER A CA 1
ATOM 586 C C . SER A 1 86 ? -6.398 -11.331 8.818 1.00 95.44 86 SER A C 1
ATOM 588 O O . SER A 1 86 ? -6.686 -11.688 9.959 1.00 95.44 86 SER A O 1
ATOM 590 N N . ILE A 1 87 ? -6.403 -10.043 8.453 1.00 95.50 87 ILE A N 1
ATOM 591 C CA . ILE A 1 87 ? -6.785 -8.962 9.370 1.00 95.50 87 ILE A CA 1
ATOM 592 C C . ILE A 1 87 ? -8.252 -9.105 9.781 1.00 95.50 87 ILE A C 1
ATOM 594 O O . ILE A 1 87 ? -8.554 -8.987 10.969 1.00 95.50 87 ILE A O 1
ATOM 598 N N . TRP A 1 88 ? -9.160 -9.378 8.841 1.00 95.88 88 TRP A N 1
ATOM 599 C CA . TRP A 1 88 ? -10.589 -9.503 9.136 1.00 95.88 88 TRP A CA 1
ATOM 600 C C . TRP A 1 88 ? -10.894 -10.716 10.020 1.00 95.88 88 TRP A C 1
ATOM 602 O O . TRP A 1 88 ? -11.442 -10.546 11.113 1.00 95.88 88 TRP A O 1
ATOM 612 N N . VAL A 1 89 ? -10.483 -11.914 9.594 1.00 95.50 89 VAL A N 1
ATOM 613 C CA . VAL A 1 89 ? -10.724 -13.164 10.331 1.00 95.50 89 VAL A CA 1
ATOM 614 C C . VAL A 1 89 ? -10.006 -13.138 11.680 1.00 95.50 89 VAL A C 1
ATOM 616 O O . VAL A 1 89 ? -10.614 -13.414 12.713 1.00 95.50 89 VAL A O 1
ATOM 619 N N . GLY A 1 90 ? -8.728 -12.746 11.696 1.00 93.75 90 GLY A N 1
ATOM 620 C CA . GLY A 1 90 ? -7.914 -12.704 12.909 1.00 93.75 90 GLY A CA 1
ATOM 621 C C . GLY A 1 90 ? -8.437 -11.706 13.940 1.00 93.75 90 GLY A C 1
ATOM 622 O O . GLY A 1 90 ? -8.494 -12.025 15.127 1.00 93.75 90 GLY A O 1
ATOM 623 N N . SER A 1 91 ? -8.891 -10.526 13.506 1.00 92.94 91 SER A N 1
ATOM 624 C CA . SER A 1 91 ? -9.472 -9.532 14.419 1.00 92.94 91 SER A CA 1
ATOM 625 C C . SER A 1 91 ? -10.819 -9.986 14.984 1.00 92.94 91 SER A C 1
ATOM 627 O O . SER A 1 91 ? -11.077 -9.765 16.166 1.00 92.94 91 SER A O 1
ATOM 629 N N . LEU A 1 92 ? -11.665 -10.644 14.180 1.00 93.81 92 LEU A N 1
ATOM 630 C CA . LEU A 1 92 ? -12.940 -11.192 14.650 1.00 93.81 92 LEU A CA 1
ATOM 631 C C . LEU A 1 92 ? -12.719 -12.321 15.663 1.00 93.81 92 LEU A C 1
ATOM 633 O O . LEU A 1 92 ? -13.318 -12.308 16.739 1.00 93.81 92 LEU A O 1
ATOM 637 N N . ALA A 1 93 ? -11.810 -13.250 15.359 1.00 92.75 93 ALA A N 1
ATOM 638 C CA . ALA A 1 93 ? -11.424 -14.324 16.268 1.00 92.75 93 ALA A CA 1
ATOM 639 C C . ALA A 1 93 ? -10.865 -13.763 17.584 1.00 92.75 93 ALA A C 1
ATOM 641 O O . ALA A 1 93 ? -11.324 -14.133 18.664 1.00 92.75 93 ALA A O 1
ATOM 642 N N . ALA A 1 94 ? -9.942 -12.798 17.508 1.00 88.94 94 ALA A N 1
ATOM 643 C CA . ALA A 1 94 ? -9.391 -12.132 18.682 1.00 88.94 94 ALA A CA 1
ATOM 644 C C . ALA A 1 94 ? -10.473 -11.430 19.512 1.00 88.94 94 ALA A C 1
ATOM 646 O O . ALA A 1 94 ? -10.441 -11.514 20.742 1.00 88.94 94 ALA A O 1
ATOM 647 N N . LEU A 1 95 ? -11.446 -10.773 18.868 1.00 89.25 95 LEU A N 1
ATOM 648 C CA . LEU A 1 95 ? -12.577 -10.169 19.563 1.00 89.25 95 LEU A CA 1
ATOM 649 C C . LEU A 1 95 ? -13.387 -11.216 20.307 1.00 89.25 95 LEU A C 1
ATOM 651 O O . LEU A 1 95 ? -13.558 -11.034 21.505 1.00 89.25 95 LEU A O 1
ATOM 655 N N . VAL A 1 96 ? -13.825 -12.294 19.643 1.00 87.75 96 VAL A N 1
ATOM 656 C CA . VAL A 1 96 ? -14.617 -13.383 20.247 1.00 87.75 96 VAL A CA 1
ATOM 657 C C . VAL A 1 96 ? -13.899 -13.995 21.454 1.00 87.75 96 VAL A C 1
ATOM 659 O O . VAL A 1 96 ? -14.521 -14.190 22.499 1.00 87.75 96 VAL A O 1
ATOM 662 N N . LEU A 1 97 ? -12.587 -14.222 21.348 1.00 85.12 97 LEU A N 1
ATOM 663 C CA . LEU A 1 97 ? -11.763 -14.763 22.435 1.00 85.12 97 LEU A CA 1
ATOM 664 C C . LEU A 1 97 ? -11.562 -13.766 23.593 1.00 85.12 97 LEU A C 1
ATOM 666 O O . LEU A 1 97 ? -11.420 -14.172 24.745 1.00 85.12 97 LEU A O 1
ATOM 670 N N . SER A 1 98 ? -11.596 -12.460 23.315 1.00 79.44 98 SER A N 1
ATOM 671 C CA . SER A 1 98 ? -11.297 -11.396 24.288 1.00 79.44 98 SER A CA 1
ATOM 672 C C . SER A 1 98 ? -12.536 -10.776 24.952 1.00 79.44 98 SER A C 1
ATOM 674 O O . SER A 1 98 ? -12.437 -9.753 25.633 1.00 79.44 98 SER A O 1
ATOM 676 N N . LEU A 1 99 ? -13.726 -11.373 24.810 1.00 70.50 99 LEU A N 1
ATOM 677 C CA . LEU A 1 99 ? -14.979 -10.797 25.329 1.00 70.50 99 LEU A CA 1
ATOM 678 C C . LEU A 1 99 ? -15.150 -10.854 26.853 1.00 70.50 99 LEU A C 1
ATOM 680 O O . LEU A 1 99 ? -16.215 -10.484 27.345 1.00 70.50 99 LEU A O 1
ATOM 684 N N . ARG A 1 100 ? -14.142 -11.269 27.623 1.00 68.31 100 ARG A N 1
ATOM 685 C CA . ARG A 1 100 ? -14.213 -11.314 29.096 1.00 68.31 100 ARG A CA 1
ATOM 686 C C . ARG A 1 100 ? -13.906 -9.972 29.782 1.00 68.31 100 ARG A C 1
ATOM 688 O O . ARG A 1 100 ? -14.079 -9.870 30.988 1.00 68.31 100 ARG A O 1
ATOM 695 N N . GLY A 1 101 ? -13.471 -8.953 29.034 1.00 69.31 101 GLY A N 1
ATOM 696 C CA . GLY A 1 101 ? -13.123 -7.633 29.577 1.00 69.31 101 GLY A CA 1
ATOM 697 C C . GLY A 1 101 ? -14.308 -6.688 29.823 1.00 69.31 101 GLY A C 1
ATOM 698 O O . GLY A 1 101 ? -15.462 -7.001 29.515 1.00 69.31 101 GLY A O 1
ATOM 699 N N . ASP A 1 102 ? -13.994 -5.493 30.333 1.00 81.00 102 ASP A N 1
ATOM 700 C CA . ASP A 1 102 ? -14.951 -4.406 30.573 1.00 81.00 102 ASP A CA 1
ATOM 701 C C . ASP A 1 102 ? -15.828 -4.126 29.333 1.00 81.00 102 ASP A C 1
ATOM 703 O O . ASP A 1 102 ? -15.363 -4.052 28.190 1.00 81.00 102 ASP A O 1
ATOM 707 N N . ARG A 1 103 ? -17.134 -3.951 29.564 1.00 81.00 103 ARG A N 1
ATOM 708 C CA . ARG A 1 103 ? -18.136 -3.601 28.552 1.00 81.00 103 ARG A CA 1
ATOM 709 C C . ARG A 1 103 ? -17.733 -2.371 27.748 1.00 81.00 103 ARG A C 1
ATOM 711 O O . ARG A 1 103 ? -17.920 -2.395 26.531 1.00 81.00 103 ARG A O 1
ATOM 718 N N . SER A 1 104 ? -17.188 -1.339 28.391 1.00 82.00 104 SER A N 1
ATOM 719 C CA . SER A 1 104 ? -16.783 -0.104 27.709 1.00 82.00 104 SER A CA 1
ATOM 720 C C . SER A 1 104 ? -15.706 -0.383 26.646 1.00 82.00 104 SER A C 1
ATOM 722 O O . SER A 1 104 ? -15.837 0.006 25.480 1.00 82.00 104 SER A O 1
ATOM 724 N N . VAL A 1 105 ? -14.702 -1.181 27.018 1.00 83.44 105 VAL A N 1
ATOM 725 C CA . VAL A 1 105 ? -13.590 -1.607 26.164 1.00 83.44 105 VAL A CA 1
ATOM 726 C C . VAL A 1 105 ? -14.086 -2.494 25.025 1.00 83.44 105 VAL A C 1
ATOM 728 O O . VAL A 1 105 ? -13.708 -2.270 23.874 1.00 83.44 105 VAL A O 1
ATOM 731 N N . ARG A 1 106 ? -14.981 -3.452 25.302 1.00 83.19 106 ARG A N 1
ATOM 732 C CA . ARG A 1 106 ? -15.558 -4.339 24.273 1.00 83.19 106 ARG A CA 1
ATOM 733 C C . ARG A 1 106 ? -16.345 -3.567 23.219 1.00 83.19 106 ARG A C 1
ATOM 735 O O . ARG A 1 106 ? -16.160 -3.801 22.026 1.00 83.19 106 ARG A O 1
ATOM 742 N N . VAL A 1 107 ? -17.190 -2.623 23.635 1.00 85.38 107 VAL A N 1
ATOM 743 C CA . VAL A 1 107 ? -17.974 -1.793 22.705 1.00 85.38 107 VAL A CA 1
ATOM 744 C C . VAL A 1 107 ? -17.048 -0.930 21.846 1.00 85.38 107 VAL A C 1
ATOM 746 O O . VAL A 1 107 ? -17.224 -0.865 20.627 1.00 85.38 107 VAL A O 1
ATOM 749 N N . ALA A 1 108 ? -16.025 -0.316 22.448 1.00 86.75 108 ALA A N 1
ATOM 750 C CA . ALA A 1 108 ? -15.044 0.479 21.714 1.00 86.75 108 ALA A CA 1
ATOM 751 C C . ALA A 1 108 ? -14.244 -0.366 20.706 1.00 86.75 108 ALA A C 1
ATOM 753 O O . ALA A 1 108 ? -14.066 0.048 19.559 1.00 86.75 108 ALA A O 1
ATOM 754 N N . ALA A 1 109 ? -13.791 -1.557 21.108 1.00 87.62 109 ALA A N 1
ATOM 755 C CA . ALA A 1 109 ? -13.055 -2.478 20.246 1.00 87.62 109 ALA A CA 1
ATOM 756 C C . ALA A 1 109 ? -13.916 -2.969 19.073 1.00 87.62 109 ALA A C 1
ATOM 758 O O . ALA A 1 109 ? -13.475 -2.916 17.927 1.00 87.62 109 ALA A O 1
ATOM 759 N N . THR A 1 110 ? -15.170 -3.346 19.334 1.00 87.94 110 THR A N 1
ATOM 760 C CA . THR A 1 110 ? -16.099 -3.830 18.300 1.00 87.94 110 THR A CA 1
ATOM 761 C C . THR A 1 110 ? -16.467 -2.727 17.305 1.00 87.94 110 THR A C 1
ATOM 763 O O . THR A 1 110 ? -16.523 -2.968 16.102 1.00 87.94 110 THR A O 1
ATOM 766 N N . SER A 1 111 ? -16.646 -1.487 17.776 1.00 87.38 111 SER A N 1
ATOM 767 C CA . SER A 1 111 ? -16.880 -0.325 16.906 1.00 87.38 111 SER A CA 1
ATOM 768 C C . SER A 1 111 ? -15.696 -0.064 15.964 1.00 87.38 111 SER A C 1
ATOM 770 O O . SER A 1 111 ? -15.880 0.129 14.763 1.00 87.38 111 SER A O 1
ATOM 772 N N . ARG A 1 112 ? -14.460 -0.128 16.482 1.00 89.69 112 ARG A N 1
ATOM 773 C CA . ARG A 1 112 ? -13.239 0.015 15.668 1.00 89.69 112 ARG A CA 1
ATOM 774 C C . ARG A 1 112 ? -13.093 -1.125 14.665 1.00 89.69 112 ARG A C 1
ATOM 776 O O . ARG A 1 112 ? -12.801 -0.869 13.500 1.00 89.69 112 ARG A O 1
ATOM 783 N N . PHE A 1 113 ? -13.332 -2.357 15.109 1.00 91.06 113 PHE A N 1
ATOM 784 C CA . PHE A 1 113 ? -13.310 -3.531 14.246 1.00 91.06 113 PHE A CA 1
ATOM 785 C C . PHE A 1 113 ? -14.327 -3.422 13.115 1.00 91.06 113 PHE A C 1
ATOM 787 O O . PHE A 1 113 ? -13.968 -3.709 11.987 1.00 91.06 113 PHE A O 1
ATOM 794 N N . SER A 1 114 ? -15.546 -2.937 13.367 1.00 91.25 114 SER A N 1
ATOM 795 C CA . SER A 1 114 ? -16.562 -2.770 12.319 1.00 91.25 114 SER A CA 1
ATOM 796 C C . SER A 1 114 ? -16.068 -1.902 11.149 1.00 91.25 114 SER A C 1
ATOM 798 O O . SER A 1 114 ? -16.297 -2.237 9.988 1.00 91.25 114 SER A O 1
ATOM 800 N N . THR A 1 115 ? -15.320 -0.831 11.436 1.00 91.06 115 THR A N 1
ATOM 801 C CA . THR A 1 115 ? -14.681 0.005 10.405 1.00 91.06 115 THR A CA 1
ATOM 802 C C . THR A 1 115 ? -13.564 -0.736 9.666 1.00 91.06 115 THR A C 1
ATOM 804 O O . THR A 1 115 ? -13.480 -0.651 8.442 1.00 91.06 115 THR A O 1
ATOM 807 N N . VAL A 1 116 ? -12.717 -1.479 10.388 1.00 93.38 116 VAL A N 1
ATOM 808 C CA . VAL A 1 116 ? -11.632 -2.279 9.789 1.00 93.38 116 VAL A CA 1
ATOM 809 C C . VAL A 1 116 ? -12.195 -3.402 8.915 1.00 93.38 116 VAL A C 1
ATOM 811 O O . VAL A 1 116 ? -11.721 -3.597 7.801 1.00 93.38 116 VAL A O 1
ATOM 814 N N . ALA A 1 117 ? -13.234 -4.095 9.378 1.00 93.81 117 ALA A N 1
ATOM 815 C CA . ALA A 1 117 ? -13.924 -5.159 8.662 1.00 93.81 117 ALA A CA 1
ATOM 816 C C . ALA A 1 117 ? -14.545 -4.641 7.361 1.00 93.81 117 ALA A C 1
ATOM 818 O O . ALA A 1 117 ? -14.387 -5.273 6.324 1.00 93.81 117 ALA A O 1
ATOM 819 N N . LEU A 1 118 ? -15.167 -3.454 7.379 1.00 93.44 118 LEU A N 1
ATOM 820 C CA . LEU A 1 118 ? -15.694 -2.830 6.164 1.00 93.44 118 LEU A CA 1
ATOM 821 C C . LEU A 1 118 ? -14.585 -2.514 5.146 1.00 93.44 118 LEU A C 1
ATOM 823 O O . LEU A 1 118 ? -14.769 -2.742 3.951 1.00 93.44 118 LEU A O 1
ATOM 827 N N . ALA A 1 119 ? -13.432 -2.019 5.606 1.00 94.94 119 ALA A N 1
ATOM 828 C CA . ALA A 1 119 ? -12.283 -1.785 4.734 1.00 94.94 119 ALA A CA 1
ATOM 829 C C . ALA A 1 119 ? -11.736 -3.102 4.154 1.00 94.94 119 ALA A C 1
ATOM 831 O O . ALA A 1 119 ? -11.516 -3.188 2.948 1.00 94.94 119 ALA A O 1
ATOM 832 N N . CYS A 1 120 ? -11.583 -4.141 4.983 1.00 96.31 120 CYS A N 1
ATOM 833 C CA . CYS A 1 120 ? -11.142 -5.465 4.537 1.00 96.31 120 CYS A CA 1
ATOM 834 C C . CYS A 1 120 ? -12.119 -6.069 3.523 1.00 96.31 120 CYS A C 1
ATOM 836 O O . CYS A 1 120 ? -11.689 -6.563 2.488 1.00 96.31 120 CYS A O 1
ATOM 838 N N . PHE A 1 121 ? -13.427 -5.965 3.773 1.00 95.31 121 PHE A N 1
ATOM 839 C CA . PHE A 1 121 ? -14.470 -6.406 2.850 1.00 95.31 121 PHE A CA 1
ATOM 840 C C . PHE A 1 121 ? -14.355 -5.708 1.490 1.00 95.31 121 PHE A C 1
ATOM 842 O O . PHE A 1 121 ? -14.354 -6.377 0.460 1.00 95.31 121 PHE A O 1
ATOM 849 N N . GLY A 1 122 ? -14.188 -4.380 1.476 1.00 94.88 122 GLY A N 1
ATOM 850 C CA . GLY A 1 122 ? -13.992 -3.618 0.240 1.00 94.88 122 GLY A CA 1
ATOM 851 C C . GLY A 1 122 ? -12.740 -4.047 -0.531 1.00 94.88 122 GLY A C 1
ATOM 852 O O . GLY A 1 122 ? -12.805 -4.261 -1.740 1.00 94.88 122 GLY A O 1
ATOM 853 N N . VAL A 1 123 ? -11.617 -4.244 0.168 1.00 95.31 123 VAL A N 1
ATOM 854 C CA . VAL A 1 123 ? -10.359 -4.722 -0.431 1.00 95.31 123 VAL A CA 1
ATOM 855 C C . VAL A 1 123 ? -10.511 -6.133 -1.005 1.00 95.31 123 VAL A C 1
ATOM 857 O O . VAL A 1 123 ? -10.065 -6.391 -2.123 1.00 95.31 123 VAL A O 1
ATOM 860 N N . LEU A 1 124 ? -11.165 -7.046 -0.285 1.00 93.88 124 LEU A N 1
ATOM 861 C CA . LEU A 1 124 ? -11.412 -8.419 -0.738 1.00 93.88 124 LEU A CA 1
ATOM 862 C C . LEU A 1 124 ? -12.344 -8.470 -1.948 1.00 93.88 124 LEU A C 1
ATOM 864 O O . LEU A 1 124 ? -12.073 -9.215 -2.889 1.00 93.88 124 LEU A O 1
ATOM 868 N N . ALA A 1 125 ? -13.408 -7.666 -1.942 1.00 91.25 125 ALA A N 1
ATOM 869 C CA . ALA A 1 125 ? -14.336 -7.559 -3.059 1.00 91.25 125 ALA A CA 1
ATOM 870 C C . ALA A 1 125 ? -13.643 -6.996 -4.309 1.00 91.25 125 ALA A C 1
ATOM 872 O O . ALA A 1 125 ? -13.791 -7.560 -5.389 1.00 91.25 125 ALA A O 1
ATOM 873 N N . ALA A 1 126 ? -12.835 -5.939 -4.164 1.00 90.19 126 ALA A N 1
ATOM 874 C CA . ALA A 1 126 ? -12.101 -5.340 -5.278 1.00 90.19 126 ALA A CA 1
ATOM 875 C C . ALA A 1 126 ? -11.030 -6.287 -5.846 1.00 90.19 126 ALA A C 1
ATOM 877 O O . ALA A 1 126 ? -11.031 -6.575 -7.041 1.00 90.19 126 ALA A O 1
ATOM 878 N N . SER A 1 127 ? -10.147 -6.823 -4.996 1.00 87.88 127 SER A N 1
ATOM 879 C CA . SER A 1 127 ? -9.081 -7.752 -5.418 1.00 87.88 127 SER A CA 1
ATOM 880 C C . SER A 1 127 ? -9.635 -9.061 -5.997 1.00 87.88 127 SER A C 1
ATOM 882 O O . SER A 1 127 ? -9.142 -9.552 -7.016 1.00 87.88 127 SER A O 1
ATOM 884 N N . GLY A 1 128 ? -10.692 -9.608 -5.386 1.00 83.44 128 GLY A N 1
ATOM 885 C CA . GLY A 1 128 ? -11.380 -10.808 -5.856 1.00 83.44 128 GLY A CA 1
ATOM 886 C C . GLY A 1 128 ? -12.144 -10.582 -7.160 1.00 83.44 128 GLY A C 1
ATOM 887 O O . GLY A 1 128 ? -12.053 -11.412 -8.059 1.00 83.44 128 GLY A O 1
ATOM 888 N N . GLY A 1 129 ? -12.839 -9.449 -7.292 1.00 83.38 129 GLY A N 1
ATOM 889 C CA . GLY A 1 129 ? -13.566 -9.072 -8.505 1.00 83.38 129 GLY A CA 1
ATOM 890 C C . GLY A 1 129 ? -12.639 -8.853 -9.698 1.00 83.38 129 GLY A C 1
ATOM 891 O O . GLY A 1 129 ? -12.868 -9.429 -10.758 1.00 83.38 129 GLY A O 1
ATOM 892 N N . LEU A 1 130 ? -11.542 -8.110 -9.510 1.00 78.69 130 LEU A N 1
ATOM 893 C CA . LEU A 1 130 ? -10.514 -7.930 -10.543 1.00 78.69 130 LEU A CA 1
ATOM 894 C C . LEU A 1 130 ? -9.917 -9.275 -10.980 1.00 78.69 130 LEU A C 1
ATOM 896 O O . LEU A 1 130 ? -9.797 -9.536 -12.173 1.00 78.69 130 LEU A O 1
ATOM 900 N N . SER A 1 131 ? -9.618 -10.161 -10.023 1.00 77.81 131 SER A N 1
ATOM 901 C CA . SER A 1 131 ? -9.125 -11.511 -10.328 1.00 77.81 131 SER A CA 1
ATOM 902 C C . SER A 1 131 ? -10.156 -12.371 -11.065 1.00 77.81 131 SER A C 1
ATOM 904 O O . SER A 1 131 ? -9.782 -13.149 -11.936 1.00 77.81 131 SER A O 1
ATOM 906 N N . ALA A 1 132 ? -11.443 -12.251 -10.728 1.00 79.00 132 ALA A N 1
ATOM 907 C CA . ALA A 1 132 ? -12.521 -12.985 -11.385 1.00 79.00 132 ALA A CA 1
ATOM 908 C C . ALA A 1 132 ? -12.663 -12.568 -12.853 1.00 79.00 132 ALA A C 1
ATOM 910 O O . ALA A 1 132 ? -12.671 -13.425 -13.735 1.00 79.00 132 ALA A O 1
ATOM 911 N N . VAL A 1 133 ? -12.706 -11.257 -13.111 1.00 79.50 133 VAL A N 1
ATOM 912 C CA . VAL A 1 133 ? -12.802 -10.699 -14.467 1.00 79.50 133 VAL A CA 1
ATOM 913 C C . VAL A 1 133 ? -11.589 -11.099 -15.302 1.00 79.50 133 VAL A C 1
ATOM 915 O O . VAL A 1 133 ? -11.763 -11.565 -16.424 1.00 79.50 133 VAL A O 1
ATOM 918 N N . ALA A 1 134 ? -10.380 -10.997 -14.742 1.00 73.94 134 ALA A N 1
ATOM 919 C CA . ALA A 1 134 ? -9.151 -11.358 -15.445 1.00 73.94 134 ALA A CA 1
ATOM 920 C C . ALA A 1 134 ? -9.078 -12.847 -15.826 1.00 73.94 134 ALA A C 1
ATOM 922 O O . ALA A 1 134 ? -8.449 -13.188 -16.818 1.00 73.94 134 ALA A O 1
ATOM 923 N N . ARG A 1 135 ? -9.707 -13.741 -15.049 1.00 73.50 135 ARG A N 1
ATOM 924 C CA . ARG A 1 135 ? -9.616 -15.198 -15.259 1.00 73.50 135 ARG A CA 1
ATOM 925 C C . ARG A 1 135 ? -10.769 -15.793 -16.059 1.00 73.50 135 ARG A C 1
ATOM 927 O O . ARG A 1 135 ? -10.566 -16.777 -16.758 1.00 73.50 135 ARG A O 1
ATOM 934 N N . LEU A 1 136 ? -11.982 -15.261 -15.911 1.00 75.19 136 LEU A N 1
ATOM 935 C CA . LEU A 1 136 ? -13.178 -15.807 -16.564 1.00 75.19 136 LEU A CA 1
ATOM 936 C C . LEU A 1 136 ? -13.637 -14.985 -17.772 1.00 75.19 136 LEU A C 1
ATOM 938 O O . LEU A 1 136 ? -14.323 -15.523 -18.644 1.00 75.19 136 LEU A O 1
ATOM 942 N N . GLY A 1 137 ? -13.278 -13.700 -17.832 1.00 77.12 137 GLY A N 1
ATOM 943 C CA . GLY A 1 137 ? -13.791 -12.777 -18.837 1.00 77.12 137 GLY A CA 1
ATOM 944 C C . GLY A 1 137 ? -15.324 -12.706 -18.841 1.00 77.12 137 GLY A C 1
ATOM 945 O O . GLY A 1 137 ? -15.994 -12.897 -17.822 1.00 77.12 137 GLY A O 1
ATOM 946 N N . THR A 1 138 ? -15.895 -12.435 -20.013 1.00 78.44 138 THR A N 1
ATOM 947 C CA . THR A 1 138 ? -17.350 -12.316 -20.227 1.00 78.44 138 THR A CA 1
ATOM 948 C C . THR A 1 138 ? -17.989 -13.581 -20.812 1.00 78.44 138 THR A C 1
ATOM 950 O O . THR A 1 138 ? -19.203 -13.629 -21.000 1.00 78.44 138 THR A O 1
ATOM 953 N N . SER A 1 139 ? -17.201 -14.626 -21.091 1.00 82.00 139 SER A N 1
ATOM 954 C CA . SER A 1 139 ? -17.688 -15.851 -21.733 1.00 82.00 139 SER A CA 1
ATOM 955 C C . SER A 1 139 ? -18.558 -16.682 -20.793 1.00 82.00 139 SER A C 1
ATOM 957 O O . SER A 1 139 ? -18.100 -17.156 -19.752 1.00 82.00 139 SER A O 1
ATOM 959 N N . ARG A 1 140 ? -19.801 -16.955 -21.205 1.00 84.75 140 ARG A N 1
ATOM 960 C CA . ARG A 1 140 ? -20.727 -17.826 -20.464 1.00 84.75 140 ARG A CA 1
ATOM 961 C C . ARG A 1 140 ? -20.143 -19.219 -20.198 1.00 84.75 140 ARG A C 1
ATOM 963 O O . ARG A 1 140 ? -20.371 -19.769 -19.125 1.00 84.75 140 ARG A O 1
ATOM 970 N N . ALA A 1 141 ? -19.385 -19.775 -21.143 1.00 83.69 141 ALA A N 1
ATOM 971 C CA . ALA A 1 141 ? -18.771 -21.095 -20.995 1.00 83.69 141 ALA A CA 1
ATOM 972 C C . ALA A 1 141 ? -17.737 -21.121 -19.856 1.00 83.69 141 ALA A C 1
ATOM 974 O O . ALA A 1 141 ? -17.700 -22.070 -19.076 1.00 83.69 141 ALA A O 1
ATOM 975 N N . SER A 1 142 ? -16.963 -20.044 -19.694 1.00 81.94 142 SER A N 1
ATOM 976 C CA . SER A 1 142 ? -15.989 -19.911 -18.606 1.00 81.94 142 SER A CA 1
ATOM 977 C C . SER A 1 142 ? -16.674 -19.884 -17.236 1.00 81.94 142 SER A C 1
ATOM 979 O O . SER A 1 142 ? -16.222 -20.554 -16.308 1.00 81.94 142 SER A O 1
ATOM 981 N N . TRP A 1 143 ? -17.802 -19.178 -17.112 1.00 84.88 143 TRP A N 1
ATOM 982 C CA . TRP A 1 143 ? -18.577 -19.100 -15.865 1.00 84.88 143 TRP A CA 1
ATOM 983 C C . TRP A 1 143 ? -19.257 -20.419 -15.471 1.00 84.88 143 TRP A C 1
ATOM 985 O O . TRP A 1 143 ? -19.421 -20.679 -14.282 1.00 84.88 143 TRP A O 1
ATOM 995 N N . LEU A 1 144 ? -19.616 -21.263 -16.444 1.00 87.75 144 LEU A N 1
ATOM 996 C CA . LEU A 1 144 ? -20.223 -22.581 -16.202 1.00 87.75 144 LEU A CA 1
ATOM 997 C C . LEU A 1 144 ? -19.197 -23.716 -16.032 1.00 87.75 144 LEU A C 1
ATOM 999 O O . LEU A 1 144 ? -19.580 -24.850 -15.755 1.00 87.75 144 LEU A O 1
ATOM 1003 N N . SER A 1 145 ? -17.901 -23.429 -16.181 1.00 86.50 145 SER A N 1
ATOM 1004 C CA . SER A 1 145 ? -16.829 -24.394 -15.914 1.00 86.50 145 SER A CA 1
ATOM 1005 C C . SER A 1 145 ? -16.745 -24.768 -14.426 1.00 86.50 145 SER A C 1
ATOM 1007 O O . SER A 1 145 ? -17.228 -24.034 -13.563 1.00 86.50 145 SER A O 1
ATOM 1009 N N . ALA A 1 146 ? -16.056 -25.867 -14.094 1.00 84.69 146 ALA A N 1
ATOM 1010 C CA . ALA A 1 146 ? -15.801 -26.250 -12.700 1.00 84.69 146 ALA A CA 1
ATOM 1011 C C . ALA A 1 146 ? -15.143 -25.111 -11.895 1.00 84.69 146 ALA A C 1
ATOM 1013 O O . ALA A 1 146 ? -15.550 -24.825 -10.770 1.00 84.69 146 ALA A O 1
ATOM 1014 N N . TYR A 1 147 ? -14.187 -24.402 -12.504 1.00 82.06 147 TYR A N 1
ATOM 1015 C CA . TYR A 1 147 ? -13.561 -23.223 -11.908 1.00 82.06 147 TYR A CA 1
ATOM 1016 C C . TYR A 1 147 ? -14.577 -22.094 -11.663 1.00 82.06 147 TYR A C 1
ATOM 1018 O O . TYR A 1 147 ? -14.618 -21.517 -10.575 1.00 82.06 147 TYR A O 1
ATOM 1026 N N . GLY A 1 148 ? -15.420 -21.799 -12.659 1.00 85.75 148 GLY A N 1
ATOM 1027 C CA . GLY A 1 148 ? -16.459 -20.770 -12.577 1.00 85.75 148 GLY A CA 1
ATOM 1028 C C . GLY A 1 148 ? -17.499 -21.049 -11.490 1.00 85.75 148 GLY A C 1
ATOM 1029 O O . GLY A 1 148 ? -17.847 -20.147 -10.728 1.00 85.75 148 GLY A O 1
ATOM 1030 N N . LEU A 1 149 ? -17.918 -22.308 -11.336 1.00 89.00 149 LEU A N 1
ATOM 1031 C CA . LEU A 1 149 ? -18.855 -22.733 -10.292 1.00 89.00 149 LEU A CA 1
ATOM 1032 C C . LEU A 1 149 ? -18.259 -22.593 -8.885 1.00 89.00 149 LEU A C 1
ATOM 1034 O O . LEU A 1 149 ? -18.906 -22.043 -7.992 1.00 89.00 149 LEU A O 1
ATOM 1038 N N . VAL A 1 150 ? -17.010 -23.024 -8.677 1.00 87.38 150 VAL A N 1
ATOM 1039 C CA . VAL A 1 150 ? -16.328 -22.853 -7.381 1.00 87.38 150 VAL A CA 1
ATOM 1040 C C . VAL A 1 150 ? -16.124 -21.364 -7.066 1.00 87.38 150 VAL A C 1
ATOM 1042 O O . VAL A 1 150 ? -16.298 -20.935 -5.921 1.00 87.38 150 VAL A O 1
ATOM 1045 N N . LEU A 1 151 ? -15.823 -20.537 -8.074 1.00 86.44 151 LEU A N 1
ATOM 1046 C CA . LEU A 1 151 ? -15.749 -19.088 -7.89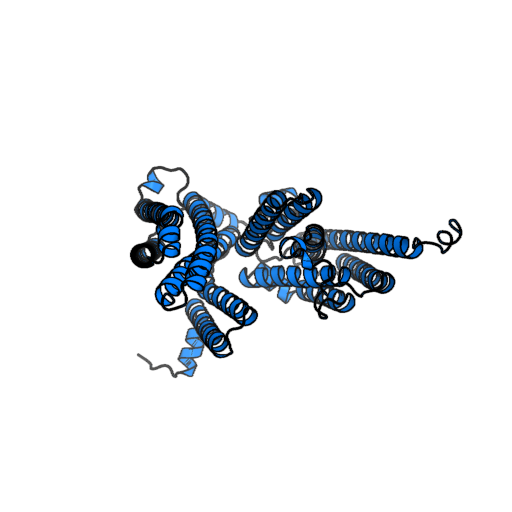6 1.00 86.44 151 LEU A CA 1
ATOM 1047 C C . LEU A 1 151 ? -17.113 -18.479 -7.539 1.00 86.44 151 LEU A C 1
ATOM 1049 O O . LEU A 1 151 ? -17.172 -17.618 -6.663 1.00 86.44 151 LEU A O 1
ATOM 1053 N N . ALA A 1 152 ? -18.205 -18.939 -8.153 1.00 89.00 152 ALA A N 1
ATOM 1054 C CA . ALA A 1 152 ? -19.557 -18.491 -7.825 1.00 89.00 152 ALA A CA 1
ATOM 1055 C C . ALA A 1 152 ? -19.920 -18.795 -6.361 1.00 89.00 152 ALA A C 1
ATOM 1057 O O . ALA A 1 152 ? -20.468 -17.929 -5.679 1.00 89.00 152 ALA A O 1
ATOM 1058 N N . VAL A 1 153 ? -19.526 -19.965 -5.837 1.00 91.38 153 VAL A N 1
ATOM 1059 C CA . VAL A 1 153 ? -19.655 -20.290 -4.403 1.00 91.38 153 VAL A CA 1
ATOM 1060 C C . VAL A 1 153 ? -18.889 -19.283 -3.543 1.00 91.38 153 VAL A C 1
ATOM 1062 O O . VAL A 1 153 ? -19.420 -18.785 -2.549 1.00 91.38 153 VAL A O 1
ATOM 1065 N N . LYS A 1 154 ? -17.662 -18.921 -3.935 1.00 90.56 154 LYS A N 1
ATOM 1066 C CA . LYS A 1 154 ? -16.866 -17.911 -3.221 1.00 90.56 154 LYS A CA 1
ATOM 1067 C C . LYS A 1 154 ? -17.525 -16.525 -3.260 1.00 90.56 154 LYS A C 1
ATOM 1069 O O . LYS A 1 154 ? -17.539 -15.837 -2.242 1.00 90.56 154 LYS A O 1
ATOM 1074 N N . ILE A 1 155 ? -18.104 -16.124 -4.393 1.00 90.38 155 ILE A N 1
ATOM 1075 C CA . ILE A 1 155 ? -18.857 -14.864 -4.525 1.00 90.38 155 ILE A CA 1
ATOM 1076 C C . ILE A 1 155 ? -20.083 -14.877 -3.604 1.00 90.38 155 ILE A C 1
ATOM 1078 O O . ILE A 1 155 ? -20.290 -13.926 -2.850 1.00 90.38 155 ILE A O 1
ATOM 1082 N N . ALA A 1 156 ? -20.857 -15.965 -3.604 1.00 92.69 156 ALA A N 1
ATOM 1083 C CA . ALA A 1 156 ? -22.008 -16.122 -2.720 1.00 92.69 156 ALA A CA 1
ATOM 1084 C C . ALA A 1 156 ? -21.601 -16.037 -1.240 1.00 92.69 156 ALA A C 1
ATOM 1086 O O . ALA A 1 156 ? -22.244 -15.332 -0.462 1.00 92.69 156 ALA A O 1
ATOM 1087 N N . ALA A 1 157 ? -20.488 -16.669 -0.857 1.00 92.56 157 ALA A N 1
ATOM 1088 C CA . ALA A 1 157 ? -19.952 -16.582 0.498 1.00 92.56 157 ALA A CA 1
ATOM 1089 C C . ALA A 1 157 ? -19.582 -15.141 0.891 1.00 92.56 157 ALA A C 1
ATOM 1091 O O . ALA A 1 157 ? -19.912 -14.704 1.992 1.00 92.56 157 ALA A O 1
ATOM 1092 N N . VAL A 1 158 ? -18.970 -14.365 -0.013 1.00 91.75 158 VAL A N 1
ATOM 1093 C CA . VAL A 1 158 ? -18.684 -12.937 0.222 1.00 91.75 158 VAL A CA 1
ATOM 1094 C C . VAL A 1 158 ? -19.975 -12.142 0.438 1.00 91.75 158 VAL A C 1
ATOM 1096 O O . VAL A 1 158 ? -20.034 -11.333 1.362 1.00 91.75 158 VAL A O 1
ATOM 1099 N N . VAL A 1 159 ? -21.028 -12.388 -0.348 1.00 93.75 159 VAL A N 1
ATOM 1100 C CA . VAL A 1 159 ? -22.337 -11.731 -0.161 1.00 93.75 159 VAL A CA 1
ATOM 1101 C C . VAL A 1 159 ? -22.933 -12.066 1.210 1.00 93.75 159 VAL A C 1
ATOM 1103 O O . VAL A 1 159 ? -23.369 -11.161 1.925 1.00 93.75 159 VAL A O 1
ATOM 1106 N N . VAL A 1 160 ? -22.895 -13.339 1.615 1.00 95.50 160 VAL A N 1
ATOM 1107 C CA . VAL A 1 160 ? -23.366 -13.789 2.936 1.00 95.50 160 VAL A CA 1
ATOM 1108 C C . VAL A 1 160 ? -22.584 -13.110 4.062 1.00 95.50 160 VAL A C 1
ATOM 1110 O O . VAL A 1 160 ? -23.192 -12.566 4.985 1.00 95.50 160 VAL A O 1
ATOM 1113 N N . LEU A 1 161 ? -21.252 -13.069 3.975 1.00 94.44 161 LEU A N 1
ATOM 1114 C CA . LEU A 1 161 ? -20.409 -12.390 4.963 1.00 94.44 161 LEU A CA 1
ATOM 1115 C C . LEU A 1 161 ? -20.690 -10.879 5.014 1.00 94.44 161 LEU A C 1
ATOM 1117 O O . LEU A 1 161 ? -20.748 -10.295 6.094 1.00 94.44 161 LEU A O 1
ATOM 1121 N N . GLY A 1 162 ? -20.945 -10.245 3.866 1.00 93.38 162 GLY A N 1
ATOM 1122 C CA . GLY A 1 162 ? -21.373 -8.846 3.800 1.00 93.38 162 GLY A CA 1
ATOM 1123 C C . GLY A 1 162 ? -22.704 -8.603 4.521 1.00 93.38 162 GLY A C 1
ATOM 1124 O O . GLY A 1 162 ? -22.830 -7.646 5.290 1.00 93.38 162 GLY A O 1
ATOM 1125 N N . ALA A 1 163 ? -23.680 -9.499 4.342 1.00 94.62 163 ALA A N 1
ATOM 1126 C CA . ALA A 1 163 ? -24.960 -9.446 5.049 1.00 94.62 163 ALA A CA 1
ATOM 1127 C C . ALA A 1 163 ? -24.794 -9.642 6.568 1.00 94.62 163 ALA A C 1
ATOM 1129 O O . ALA A 1 163 ? -25.410 -8.914 7.352 1.00 94.62 163 ALA A O 1
ATOM 1130 N N . MET A 1 164 ? -23.918 -10.558 6.999 1.00 93.81 164 MET A N 1
ATOM 1131 C CA . MET A 1 164 ? -23.572 -10.746 8.415 1.00 93.81 164 MET A CA 1
ATOM 1132 C C . MET A 1 164 ? -22.906 -9.499 9.007 1.00 93.81 164 MET A C 1
ATOM 1134 O O . MET A 1 164 ? -23.315 -9.035 10.071 1.00 93.81 164 MET A O 1
ATOM 1138 N N . GLY A 1 165 ? -21.955 -8.888 8.295 1.00 91.12 165 GLY A N 1
ATOM 1139 C CA . GLY A 1 165 ? -21.323 -7.631 8.702 1.00 91.12 165 GLY A CA 1
ATOM 1140 C C . GLY A 1 165 ? -22.323 -6.473 8.824 1.00 91.12 165 GLY A C 1
ATOM 1141 O O . GLY A 1 165 ? -22.270 -5.681 9.772 1.00 91.12 165 GLY A O 1
ATOM 1142 N N . TRP A 1 166 ? -23.296 -6.396 7.911 1.00 92.00 166 TRP A N 1
ATOM 1143 C CA . TRP A 1 166 ? -24.396 -5.433 7.993 1.00 92.00 166 TRP A CA 1
ATOM 1144 C C . TRP A 1 166 ? -25.297 -5.682 9.212 1.00 92.00 166 TRP A C 1
ATOM 1146 O O . TRP A 1 166 ? -25.583 -4.744 9.964 1.00 92.00 166 TRP A O 1
ATOM 1156 N N . ALA A 1 167 ? -25.678 -6.937 9.467 1.00 91.56 167 ALA A N 1
ATOM 1157 C CA . ALA A 1 167 ? -26.442 -7.331 10.652 1.00 91.56 167 ALA A CA 1
ATOM 1158 C C . ALA A 1 167 ? -25.674 -7.026 11.950 1.00 91.56 167 ALA A C 1
ATOM 1160 O O . ALA A 1 167 ? -26.250 -6.541 12.933 1.00 91.56 167 ALA A O 1
ATOM 1161 N N . HIS A 1 168 ? -24.351 -7.219 11.942 1.00 89.38 168 HIS A N 1
ATOM 1162 C CA . HIS A 1 168 ? -23.489 -6.842 13.050 1.00 89.38 168 HIS A CA 1
ATOM 1163 C C . HIS A 1 168 ? -23.601 -5.348 13.355 1.00 89.38 168 HIS A C 1
ATOM 1165 O O . HIS A 1 168 ? -23.851 -4.972 14.508 1.00 89.38 168 HIS A O 1
ATOM 1171 N N . ARG A 1 169 ? -23.484 -4.516 12.313 1.00 87.12 169 ARG A N 1
ATOM 1172 C CA . ARG A 1 169 ? -23.516 -3.055 12.412 1.00 87.12 169 ARG A CA 1
ATOM 1173 C C . ARG A 1 169 ? -24.877 -2.509 12.835 1.00 87.12 169 ARG A C 1
ATOM 1175 O O . ARG A 1 169 ? -24.917 -1.535 13.582 1.00 87.12 169 ARG A O 1
ATOM 1182 N N . ARG A 1 170 ? -25.970 -3.108 12.356 1.00 88.75 170 ARG A N 1
ATOM 1183 C CA . ARG A 1 170 ? -27.327 -2.584 12.562 1.00 88.75 170 ARG A CA 1
ATOM 1184 C C . ARG A 1 170 ? -28.013 -3.101 13.821 1.00 88.75 170 ARG A C 1
ATOM 1186 O O . ARG A 1 170 ? -28.851 -2.392 14.365 1.00 88.75 170 ARG A O 1
ATOM 1193 N N . TRP A 1 171 ? -27.682 -4.307 14.284 1.00 88.06 171 TRP A N 1
ATOM 1194 C CA . TRP A 1 171 ? -28.400 -4.936 15.397 1.00 88.06 171 TRP A CA 1
ATOM 1195 C C . TRP A 1 171 ? -27.481 -5.320 16.551 1.00 88.06 171 TRP A C 1
ATOM 1197 O O . TRP A 1 171 ? -27.698 -4.905 17.690 1.00 88.06 171 TRP A O 1
ATOM 1207 N N . THR A 1 172 ? -26.433 -6.105 16.285 1.00 85.81 172 THR A N 1
ATOM 1208 C CA . THR A 1 172 ? -25.640 -6.685 17.384 1.00 85.81 172 THR A CA 1
ATOM 1209 C C . THR A 1 172 ? -24.814 -5.646 18.138 1.00 85.81 172 THR A C 1
ATOM 1211 O O . THR A 1 172 ? -24.639 -5.789 19.345 1.00 85.81 172 THR A O 1
ATOM 1214 N N . LEU A 1 173 ? -24.353 -4.580 17.468 1.00 85.06 173 LEU A N 1
ATOM 1215 C CA . LEU A 1 173 ? -23.645 -3.476 18.120 1.00 85.06 173 LEU A CA 1
ATOM 1216 C C . LEU A 1 173 ? -24.536 -2.754 19.135 1.00 85.06 173 LEU A C 1
ATOM 1218 O O . LEU A 1 173 ? -24.090 -2.471 20.246 1.00 85.06 173 LEU A O 1
ATOM 1222 N N . ASP A 1 174 ? -25.799 -2.506 18.795 1.00 87.19 174 ASP A N 1
ATOM 1223 C CA . ASP A 1 174 ? -26.744 -1.866 19.711 1.00 87.19 174 ASP A CA 1
ATOM 1224 C C . ASP A 1 174 ? -27.120 -2.792 20.869 1.00 87.19 174 ASP A C 1
ATOM 1226 O O . ASP A 1 174 ? -27.174 -2.360 22.021 1.00 87.19 174 ASP A O 1
ATOM 1230 N N . LEU A 1 175 ? -27.281 -4.092 20.611 1.00 84.69 175 LEU A N 1
ATOM 1231 C CA . LEU A 1 175 ? -27.478 -5.087 21.669 1.00 84.69 175 LEU A CA 1
ATOM 1232 C C . LEU A 1 175 ? -26.259 -5.197 22.594 1.00 84.69 175 LEU A C 1
ATOM 1234 O O . LEU A 1 175 ? -26.414 -5.289 23.813 1.00 84.69 175 LEU A O 1
ATOM 1238 N N . MET A 1 176 ? -25.045 -5.113 22.049 1.00 83.19 176 MET A N 1
ATOM 1239 C CA . MET A 1 176 ? -23.813 -5.088 22.834 1.00 83.19 176 MET A CA 1
ATOM 1240 C C . MET A 1 176 ? -23.723 -3.818 23.688 1.00 83.19 176 MET A C 1
ATOM 1242 O O . MET A 1 176 ? -23.411 -3.900 24.879 1.00 83.19 176 MET A O 1
ATOM 1246 N N . ARG A 1 177 ? -24.081 -2.654 23.128 1.00 85.44 177 ARG A N 1
ATOM 1247 C CA . ARG A 1 177 ? -24.205 -1.391 23.876 1.00 85.44 177 ARG A CA 1
ATOM 1248 C C . ARG A 1 177 ? -25.232 -1.477 24.989 1.00 85.44 177 ARG A C 1
ATOM 1250 O O . ARG A 1 177 ? -25.015 -0.840 26.009 1.00 85.44 177 ARG A O 1
ATOM 1257 N N . ARG A 1 178 ? -26.288 -2.284 24.835 1.00 86.94 178 ARG A N 1
ATOM 1258 C CA . ARG A 1 178 ? -27.309 -2.592 25.856 1.00 86.94 178 ARG A CA 1
ATOM 1259 C C . ARG A 1 178 ? -26.915 -3.726 26.816 1.00 86.94 178 ARG A C 1
ATOM 1261 O O . ARG A 1 178 ? -27.691 -4.061 27.700 1.00 86.94 178 ARG A O 1
ATOM 1268 N N . GLY A 1 179 ? -25.705 -4.280 26.702 1.00 82.69 179 GLY A N 1
ATOM 1269 C CA . GLY A 1 179 ? -25.174 -5.265 27.652 1.00 82.69 179 GLY A CA 1
ATOM 1270 C C . GLY A 1 179 ? -25.540 -6.711 27.330 1.00 82.69 179 GLY A C 1
ATOM 1271 O O . GLY A 1 179 ? -25.387 -7.575 28.184 1.00 82.69 179 GLY A O 1
ATOM 1272 N N . ARG A 1 180 ? -25.982 -6.994 26.099 1.00 85.31 180 ARG A N 1
ATOM 1273 C CA . ARG A 1 180 ? -26.335 -8.337 25.616 1.00 85.31 180 ARG A CA 1
ATOM 1274 C C . ARG A 1 180 ? -25.309 -8.834 24.582 1.00 85.31 180 ARG A C 1
ATOM 1276 O O . ARG A 1 180 ? -25.643 -8.948 23.402 1.00 85.31 180 ARG A O 1
ATOM 1283 N N . PRO A 1 181 ? -24.055 -9.138 24.982 1.00 83.12 181 PRO A N 1
ATOM 1284 C CA . PRO A 1 181 ? -22.992 -9.522 24.048 1.00 83.12 181 PRO A CA 1
ATOM 1285 C C . PRO A 1 181 ? -23.233 -10.885 23.380 1.00 83.12 181 PRO A C 1
ATOM 1287 O O . PRO A 1 181 ? -22.648 -11.147 22.335 1.00 83.12 181 PRO A O 1
ATOM 1290 N N . GLY A 1 182 ? -24.118 -11.726 23.934 1.00 84.69 182 GLY A N 1
ATOM 1291 C CA . GLY A 1 182 ? -24.423 -13.065 23.412 1.00 84.69 182 GLY A CA 1
ATOM 1292 C C . GLY A 1 182 ? -24.930 -13.083 21.962 1.00 84.69 182 GLY A C 1
ATOM 1293 O O . GLY A 1 182 ? -24.653 -14.010 21.206 1.00 84.69 182 GLY A O 1
ATOM 1294 N N . ALA A 1 183 ? -25.646 -12.036 21.542 1.00 86.00 183 ALA A N 1
ATOM 1295 C CA . ALA A 1 183 ? -26.092 -11.913 20.154 1.00 86.00 183 ALA A CA 1
ATOM 1296 C C . ALA A 1 183 ? -24.912 -11.676 19.199 1.00 86.00 183 ALA A C 1
ATOM 1298 O O . ALA A 1 183 ? -24.884 -12.230 18.102 1.00 86.00 183 ALA A O 1
ATOM 1299 N N . PHE A 1 184 ? -23.928 -10.884 19.635 1.00 87.06 184 PHE A N 1
ATOM 1300 C CA . PHE A 1 184 ? -22.704 -10.658 18.877 1.00 87.06 184 PHE A CA 1
ATOM 1301 C C . PHE A 1 184 ? -21.855 -11.927 18.815 1.00 87.06 184 PHE A C 1
ATOM 1303 O O . PHE A 1 184 ? -21.455 -12.304 17.724 1.00 87.06 184 PHE A O 1
ATOM 1310 N N . THR A 1 185 ? -21.621 -12.616 19.939 1.00 86.75 185 THR A N 1
ATOM 1311 C CA . THR A 1 185 ? -20.800 -13.842 19.950 1.00 86.75 185 THR A CA 1
ATOM 1312 C C . THR A 1 185 ? -21.351 -14.926 19.053 1.00 86.75 185 THR A C 1
ATOM 1314 O O . THR A 1 185 ? -20.587 -15.557 18.333 1.00 86.75 185 THR A O 1
ATOM 1317 N N . ARG A 1 186 ? -22.668 -15.150 19.091 1.00 90.00 186 ARG A N 1
ATOM 1318 C CA . ARG A 1 186 ? -23.305 -16.183 18.277 1.00 90.00 186 ARG A CA 1
ATOM 1319 C C . ARG A 1 186 ? -23.162 -15.876 16.791 1.00 90.00 186 ARG A C 1
ATOM 1321 O O . ARG A 1 186 ? -22.769 -16.758 16.037 1.00 90.00 186 ARG A O 1
ATOM 1328 N N . LEU A 1 187 ? -23.450 -14.637 16.382 1.00 91.06 187 LEU A N 1
ATOM 1329 C CA . LEU A 1 187 ? -23.313 -14.240 14.981 1.00 91.06 187 LEU A CA 1
ATOM 1330 C C . LEU A 1 187 ? -21.846 -14.264 14.534 1.00 91.06 187 LEU A C 1
ATOM 1332 O O . LEU A 1 187 ? -21.563 -14.833 13.491 1.00 91.06 187 LEU A O 1
ATOM 1336 N N . ALA A 1 188 ? -20.924 -13.763 15.358 1.00 91.81 188 ALA A N 1
ATOM 1337 C CA . ALA A 1 188 ? -19.489 -13.783 15.078 1.00 91.81 188 ALA A CA 1
ATOM 1338 C C . ALA A 1 188 ? -18.934 -15.214 14.984 1.00 91.81 188 ALA A C 1
ATOM 1340 O O . ALA A 1 188 ? -18.081 -15.493 14.151 1.00 91.81 188 ALA A O 1
ATOM 1341 N N . GLY A 1 189 ? -19.425 -16.142 15.813 1.00 93.12 189 GLY A N 1
ATOM 1342 C CA . GLY A 1 189 ? -19.064 -17.558 15.730 1.00 93.12 189 GLY A CA 1
ATOM 1343 C C . GLY A 1 189 ? -19.523 -18.196 14.418 1.00 93.12 189 GLY A C 1
ATOM 1344 O O . GLY A 1 189 ? -18.745 -18.889 13.770 1.00 93.12 189 GLY A O 1
ATOM 1345 N N . VAL A 1 190 ? -20.757 -17.911 13.986 1.00 95.06 190 VAL A N 1
ATOM 1346 C CA . VAL A 1 190 ? -21.265 -18.351 12.675 1.00 95.06 190 VAL A CA 1
ATOM 1347 C C . VAL A 1 190 ? -20.483 -17.696 11.533 1.00 95.06 190 VAL A C 1
ATOM 1349 O O . VAL A 1 190 ? -20.101 -18.383 10.591 1.00 95.06 190 VAL A O 1
ATOM 1352 N N . GLU A 1 191 ? -20.189 -16.400 11.626 1.00 95.50 191 GLU A N 1
ATOM 1353 C CA . GLU A 1 191 ? -19.378 -15.672 10.647 1.00 95.50 191 GLU A CA 1
ATOM 1354 C C . GLU A 1 191 ? -17.985 -16.306 10.504 1.00 95.50 191 GLU A C 1
ATOM 1356 O O . GLU A 1 191 ? -17.554 -16.580 9.387 1.00 95.50 191 GLU A O 1
ATOM 1361 N N . LEU A 1 192 ? -17.318 -16.646 11.615 1.00 96.12 192 LEU A N 1
ATOM 1362 C CA . LEU A 1 192 ? -16.030 -17.349 11.604 1.00 96.12 192 LEU A CA 1
ATOM 1363 C C . LEU A 1 192 ? -16.115 -18.736 10.953 1.00 96.12 192 LEU A C 1
ATOM 1365 O O . LEU A 1 192 ? -15.200 -19.111 10.222 1.00 96.12 192 LEU A O 1
ATOM 1369 N N . LEU A 1 193 ? -17.199 -19.488 11.173 1.00 95.88 193 LEU A N 1
ATOM 1370 C CA . LEU A 1 193 ? -17.414 -20.776 10.503 1.00 95.88 193 LEU A CA 1
ATOM 1371 C C . LEU A 1 193 ? -17.576 -20.601 8.988 1.00 95.88 193 LEU A C 1
ATOM 1373 O O . LEU A 1 193 ? -16.962 -21.338 8.218 1.00 95.88 193 LEU A O 1
ATOM 1377 N N . VAL A 1 194 ? -18.345 -19.599 8.549 1.00 95.44 194 VAL A N 1
ATOM 1378 C CA . VAL A 1 194 ? -18.497 -19.281 7.120 1.00 95.44 194 VAL A CA 1
ATOM 1379 C C . VAL A 1 194 ? -17.167 -18.832 6.519 1.00 95.44 194 VAL A C 1
ATOM 1381 O O . VAL A 1 194 ? -16.809 -19.278 5.430 1.00 95.44 194 VAL A O 1
ATOM 1384 N N . MET A 1 195 ? -16.390 -18.005 7.222 1.00 95.88 195 MET A N 1
ATOM 1385 C CA . MET A 1 195 ? -15.043 -17.617 6.797 1.00 95.88 195 MET A CA 1
ATOM 1386 C C . MET A 1 195 ? -14.121 -18.833 6.667 1.00 95.88 195 MET A C 1
ATOM 1388 O O . MET A 1 195 ? -13.449 -18.970 5.648 1.00 95.88 195 MET A O 1
ATOM 1392 N N . ALA A 1 196 ? -14.117 -19.741 7.648 1.00 94.38 196 ALA A N 1
ATOM 1393 C CA . ALA A 1 196 ? -13.318 -20.964 7.609 1.00 94.38 196 ALA A CA 1
ATOM 1394 C C . ALA A 1 196 ? -13.707 -21.865 6.425 1.00 94.38 196 ALA A C 1
ATOM 1396 O O . ALA A 1 196 ? -12.834 -22.318 5.682 1.00 94.38 196 ALA A O 1
ATOM 1397 N N . ALA A 1 197 ? -15.008 -22.053 6.184 1.00 94.19 197 ALA A N 1
ATOM 1398 C CA . ALA A 1 197 ? -15.505 -22.767 5.010 1.00 94.19 197 ALA A CA 1
ATOM 1399 C C . ALA A 1 197 ? -15.075 -22.078 3.703 1.00 94.19 197 ALA A C 1
ATOM 1401 O O . ALA A 1 197 ? -14.608 -22.738 2.778 1.00 94.19 197 ALA A O 1
ATOM 1402 N N . THR A 1 198 ? -15.147 -20.744 3.644 1.00 93.50 198 THR A N 1
ATOM 1403 C CA . THR A 1 198 ? -14.723 -19.946 2.480 1.00 93.50 198 THR A CA 1
ATOM 1404 C C . THR A 1 198 ? -13.226 -20.093 2.205 1.00 93.50 198 THR A C 1
ATOM 1406 O O . THR A 1 198 ? -12.820 -20.190 1.048 1.00 93.50 198 THR A O 1
ATOM 1409 N N . VAL A 1 199 ? -12.396 -20.149 3.251 1.00 91.94 199 VAL A N 1
ATOM 1410 C CA . VAL A 1 199 ? -10.962 -20.450 3.126 1.00 91.94 199 VAL A CA 1
ATOM 1411 C C . VAL A 1 199 ? -10.760 -21.866 2.581 1.00 91.94 199 VAL A C 1
ATOM 1413 O O . VAL A 1 199 ? -9.966 -22.039 1.661 1.00 91.94 199 VAL A O 1
ATOM 1416 N N . GLY A 1 200 ? -11.515 -22.858 3.063 1.00 90.25 200 GLY A N 1
ATOM 1417 C CA . GLY A 1 200 ? -11.498 -24.221 2.517 1.00 90.25 200 GLY A CA 1
ATOM 1418 C C . GLY A 1 200 ? -11.844 -24.270 1.023 1.00 90.25 200 GLY A C 1
ATOM 1419 O O . GLY A 1 200 ? -11.108 -24.862 0.234 1.00 90.25 200 GLY A O 1
ATOM 1420 N N . VAL A 1 201 ? -12.900 -23.561 0.610 1.00 89.25 201 VAL A N 1
ATOM 1421 C CA . VAL A 1 201 ? -13.273 -23.397 -0.808 1.00 89.25 201 VAL A CA 1
ATOM 1422 C C . VAL A 1 201 ? -12.155 -22.710 -1.596 1.00 89.25 201 VAL A C 1
ATOM 1424 O O . VAL A 1 201 ? -11.846 -23.126 -2.708 1.00 89.25 201 VAL A O 1
ATOM 1427 N N . ALA A 1 202 ? -11.502 -21.690 -1.033 1.00 85.56 202 ALA A N 1
ATOM 1428 C CA . ALA A 1 202 ? -10.389 -21.008 -1.690 1.00 85.56 202 ALA A CA 1
ATOM 1429 C C . ALA A 1 202 ? -9.166 -21.923 -1.893 1.00 85.56 202 ALA A C 1
ATOM 1431 O O . ALA A 1 202 ? -8.507 -21.822 -2.926 1.00 85.56 202 ALA A O 1
ATOM 1432 N N . VAL A 1 203 ? -8.885 -22.830 -0.951 1.00 84.69 203 VAL A N 1
ATOM 1433 C CA . VAL A 1 203 ? -7.833 -23.856 -1.087 1.00 84.69 203 VAL A CA 1
ATOM 1434 C C . VAL A 1 203 ? -8.198 -24.890 -2.154 1.00 84.69 203 VAL A C 1
ATOM 1436 O O . VAL A 1 203 ? -7.336 -25.310 -2.920 1.00 84.69 203 VAL A O 1
ATOM 1439 N N . ALA A 1 204 ? -9.468 -25.289 -2.253 1.00 81.81 204 ALA A N 1
ATOM 1440 C CA . ALA A 1 204 ? -9.920 -26.152 -3.345 1.00 81.81 204 ALA A CA 1
ATOM 1441 C C . ALA A 1 204 ? -9.795 -25.444 -4.709 1.00 81.81 204 ALA A C 1
ATOM 1443 O O . ALA A 1 204 ? -9.282 -26.018 -5.671 1.00 81.81 204 ALA A O 1
ATOM 1444 N N . LEU A 1 205 ? -10.183 -24.165 -4.776 1.00 79.69 205 LEU A N 1
ATOM 1445 C CA . LEU A 1 205 ? -10.080 -23.343 -5.982 1.00 79.69 205 LEU A CA 1
ATOM 1446 C C . LEU A 1 205 ? -8.626 -23.168 -6.440 1.00 79.69 205 LEU A C 1
ATOM 1448 O O . LEU A 1 205 ? -8.371 -23.206 -7.638 1.00 79.69 205 LEU A O 1
ATOM 1452 N N . SER A 1 206 ? -7.664 -23.026 -5.519 1.00 76.06 206 SER A N 1
ATOM 1453 C CA . SER A 1 206 ? -6.243 -22.898 -5.882 1.00 76.06 206 SER A CA 1
ATOM 1454 C C . SER A 1 206 ? -5.648 -24.169 -6.497 1.00 76.06 206 SER A C 1
ATOM 1456 O O . SER A 1 206 ? -4.598 -24.101 -7.130 1.00 76.06 206 SER A O 1
ATOM 1458 N N . ARG A 1 207 ? -6.325 -25.314 -6.344 1.00 77.75 207 ARG A N 1
ATOM 1459 C CA . ARG A 1 207 ? -5.967 -26.599 -6.966 1.00 77.75 207 ARG A CA 1
ATOM 1460 C C . ARG A 1 207 ? -6.841 -26.957 -8.168 1.00 77.75 207 ARG A C 1
ATOM 1462 O O . ARG A 1 207 ? -6.628 -28.000 -8.776 1.00 77.75 207 ARG A O 1
ATOM 1469 N N . THR A 1 208 ? -7.824 -26.123 -8.502 1.00 74.69 208 THR A N 1
ATOM 1470 C CA . THR A 1 208 ? -8.712 -26.338 -9.647 1.00 74.69 208 THR A CA 1
ATOM 1471 C C . THR A 1 208 ? -8.102 -25.661 -10.876 1.00 74.69 208 THR A C 1
ATOM 1473 O O . THR A 1 208 ? -7.880 -24.448 -10.830 1.00 74.69 208 THR A O 1
ATOM 1476 N N . PRO A 1 209 ? -7.834 -26.389 -11.976 1.00 69.81 209 PRO A N 1
ATOM 1477 C CA . PRO A 1 209 ? -7.356 -25.774 -13.210 1.00 69.81 209 PRO A CA 1
ATOM 1478 C C . PRO A 1 209 ? -8.331 -24.689 -13.686 1.00 69.81 209 PRO A C 1
ATOM 1480 O O . PRO A 1 209 ? -9.538 -24.922 -13.769 1.00 69.81 209 PRO A O 1
ATOM 1483 N N . GLY A 1 210 ? -7.817 -23.490 -13.963 1.00 65.00 210 GLY A N 1
ATOM 1484 C CA . GLY A 1 210 ? -8.605 -22.429 -14.593 1.00 65.00 210 GLY A CA 1
ATOM 1485 C C . GLY A 1 210 ? -8.856 -22.719 -16.078 1.00 65.00 210 GLY A C 1
ATOM 1486 O O . GLY A 1 210 ? -8.176 -23.575 -16.650 1.00 65.00 210 GLY A O 1
ATOM 1487 N N . PRO A 1 211 ? -9.799 -22.012 -16.727 1.00 63.94 211 PRO A N 1
ATOM 1488 C CA . PRO A 1 211 ? -9.922 -22.042 -18.183 1.00 63.94 211 PRO A CA 1
ATOM 1489 C C . PRO A 1 211 ? -8.581 -21.677 -18.835 1.00 63.94 211 PRO A C 1
ATOM 1491 O O . PRO A 1 211 ? -7.872 -20.803 -18.333 1.00 63.94 211 PRO A O 1
ATOM 1494 N N . VAL A 1 212 ? -8.223 -22.353 -19.930 1.00 57.78 212 VAL A N 1
ATOM 1495 C CA . VAL A 1 212 ? -6.981 -22.068 -20.661 1.00 57.78 212 VAL A CA 1
ATOM 1496 C C . VAL A 1 212 ? -7.062 -20.653 -21.225 1.00 57.78 212 VAL A C 1
ATOM 1498 O O . VAL A 1 212 ? -7.920 -20.353 -22.052 1.00 57.78 212 VAL A O 1
ATOM 1501 N N . ASP A 1 213 ? -6.170 -19.784 -20.763 1.00 58.34 213 ASP A N 1
ATOM 1502 C CA . ASP A 1 213 ? -6.069 -18.411 -21.236 1.00 58.34 213 ASP A CA 1
ATOM 1503 C C . ASP A 1 213 ? -5.299 -18.382 -22.567 1.00 58.34 213 ASP A C 1
ATOM 1505 O O . ASP A 1 213 ? -4.066 -18.416 -22.597 1.00 58.34 213 ASP A O 1
ATOM 1509 N N . GLN A 1 214 ? -6.035 -18.357 -23.683 1.00 51.53 214 GLN A N 1
ATOM 1510 C CA . GLN A 1 214 ? -5.469 -18.232 -25.033 1.00 51.53 214 GLN A CA 1
ATOM 1511 C C . GLN A 1 214 ? -4.577 -16.986 -25.170 1.00 51.53 214 GLN A C 1
ATOM 1513 O O . GLN A 1 214 ? -3.569 -17.047 -25.872 1.00 51.53 214 GLN A O 1
ATOM 1518 N N . ALA A 1 215 ? -4.854 -15.904 -24.431 1.00 49.53 215 ALA A N 1
ATOM 1519 C CA . ALA A 1 215 ? -4.023 -14.702 -24.454 1.00 49.53 215 ALA A CA 1
ATOM 1520 C C . ALA A 1 215 ? -2.643 -14.934 -23.812 1.00 49.53 215 ALA A C 1
ATOM 1522 O O . ALA A 1 215 ? -1.650 -14.367 -24.268 1.00 49.53 215 ALA A O 1
ATOM 1523 N N . ASN A 1 216 ? -2.542 -15.800 -22.796 1.00 48.34 216 ASN A N 1
ATOM 1524 C CA . ASN A 1 216 ? -1.255 -16.221 -22.232 1.00 48.34 216 ASN A CA 1
ATOM 1525 C C . ASN A 1 216 ? -0.459 -17.111 -23.196 1.00 48.34 216 ASN A C 1
ATOM 1527 O O . ASN A 1 216 ? 0.757 -16.953 -23.289 1.00 48.34 216 ASN A O 1
ATOM 1531 N N . LEU A 1 217 ? -1.120 -17.998 -23.947 1.00 52.53 217 LEU A N 1
ATOM 1532 C CA . LEU A 1 217 ? -0.461 -18.818 -24.974 1.00 52.53 217 LEU A CA 1
ATOM 1533 C C . LEU A 1 217 ? 0.082 -17.957 -26.128 1.00 52.53 217 LEU A C 1
ATOM 1535 O O . LEU A 1 217 ? 1.230 -18.124 -26.537 1.00 52.53 217 LEU A O 1
ATOM 1539 N N . GLU A 1 218 ? -0.694 -16.979 -26.598 1.00 49.28 218 GLU A N 1
ATOM 1540 C CA . GLU A 1 218 ? -0.263 -16.028 -27.633 1.00 49.28 218 GLU A CA 1
ATOM 1541 C C . GLU A 1 218 ? 0.867 -15.099 -27.162 1.00 49.28 218 GLU A C 1
ATOM 1543 O O . GLU A 1 218 ? 1.725 -14.700 -27.951 1.00 49.28 218 GLU A O 1
ATOM 1548 N N . ARG A 1 219 ? 0.894 -14.741 -25.872 1.00 49.50 219 ARG A N 1
ATOM 1549 C CA . ARG A 1 219 ? 1.964 -13.918 -25.286 1.00 49.50 219 ARG A CA 1
ATOM 1550 C C . ARG A 1 219 ? 3.255 -14.682 -25.082 1.00 49.50 219 ARG A C 1
ATOM 1552 O O . ARG A 1 219 ? 4.292 -14.129 -25.417 1.00 49.50 219 ARG A O 1
ATOM 1559 N N . LEU A 1 220 ? 3.191 -15.926 -24.605 1.00 49.19 220 LEU A N 1
ATOM 1560 C CA . LEU A 1 220 ? 4.356 -16.813 -24.540 1.00 49.19 220 LEU A CA 1
ATOM 1561 C C . LEU A 1 220 ? 4.989 -16.983 -25.931 1.00 49.19 220 LEU A C 1
ATOM 1563 O O . LEU A 1 220 ? 6.213 -16.980 -26.053 1.00 49.19 220 LEU A O 1
ATOM 1567 N N . GLY A 1 221 ? 4.158 -17.025 -26.982 1.00 48.47 221 GLY A N 1
ATOM 1568 C CA . GLY A 1 221 ? 4.600 -16.995 -28.378 1.00 48.47 221 GLY A CA 1
ATOM 1569 C C . GLY A 1 221 ? 5.250 -15.672 -28.810 1.00 48.47 221 GLY A C 1
ATOM 1570 O O . GLY A 1 221 ? 6.218 -15.692 -29.563 1.00 48.47 221 GLY A O 1
ATOM 1571 N N . ARG A 1 222 ? 4.782 -14.521 -28.304 1.00 50.12 222 ARG A N 1
ATOM 1572 C CA . ARG A 1 222 ? 5.384 -13.198 -28.578 1.00 50.12 222 ARG A CA 1
ATOM 1573 C C . ARG A 1 222 ? 6.680 -12.942 -27.808 1.00 50.12 222 ARG A C 1
ATOM 1575 O O . ARG A 1 222 ? 7.597 -12.357 -28.370 1.00 50.12 222 ARG A O 1
ATOM 1582 N N . SER A 1 223 ? 6.795 -13.424 -26.570 1.00 47.03 223 SER A N 1
ATOM 1583 C CA . SER A 1 223 ? 8.034 -13.369 -25.777 1.00 47.03 223 SER A CA 1
ATOM 1584 C C . SER A 1 223 ? 9.130 -14.321 -26.279 1.00 47.03 223 SER A C 1
ATOM 1586 O O . SER A 1 223 ? 10.268 -14.224 -25.839 1.00 47.03 223 SER A O 1
ATOM 1588 N N . ALA A 1 224 ? 8.803 -15.237 -27.198 1.00 45.09 224 ALA A N 1
ATOM 1589 C CA . ALA A 1 224 ? 9.766 -16.116 -27.864 1.00 45.09 224 ALA A CA 1
ATOM 1590 C C . ALA A 1 224 ? 10.378 -15.498 -29.144 1.00 45.09 224 ALA A C 1
ATOM 1592 O O . ALA A 1 224 ? 11.237 -16.117 -29.772 1.00 45.09 224 ALA A O 1
ATOM 1593 N N . GLY A 1 225 ? 9.944 -14.296 -29.549 1.00 44.41 225 GLY A N 1
ATOM 1594 C CA . GLY A 1 225 ? 10.463 -13.591 -30.722 1.00 44.41 225 GLY A CA 1
ATOM 1595 C C . GLY A 1 225 ? 11.722 -12.764 -30.411 1.00 44.41 225 GLY A C 1
ATOM 1596 O O . GLY A 1 225 ? 11.787 -12.119 -29.364 1.00 44.41 225 GLY A O 1
ATOM 1597 N N . PRO A 1 226 ? 12.729 -12.725 -31.303 1.00 42.41 226 PRO A N 1
ATOM 1598 C CA . PRO A 1 226 ? 13.946 -11.963 -31.062 1.00 42.41 226 PRO A CA 1
ATOM 1599 C C . PRO A 1 226 ? 13.702 -10.444 -31.146 1.00 42.41 226 PRO A C 1
ATOM 1601 O O . PRO A 1 226 ? 13.490 -9.890 -32.220 1.00 42.41 226 PRO A O 1
ATOM 1604 N N . GLY A 1 227 ? 13.831 -9.763 -30.004 1.00 53.19 227 GLY A N 1
ATOM 1605 C CA . GLY A 1 227 ? 14.637 -8.540 -29.899 1.00 53.19 227 GLY A CA 1
ATOM 1606 C C . GLY A 1 227 ? 14.121 -7.236 -30.515 1.00 53.19 227 GLY A C 1
ATOM 1607 O O . GLY A 1 227 ? 14.950 -6.385 -30.839 1.00 53.19 227 GLY A O 1
ATOM 1608 N N . LEU A 1 228 ? 12.812 -7.011 -30.635 1.00 43.72 228 LEU A N 1
ATOM 1609 C CA . LEU A 1 228 ? 12.297 -5.668 -30.934 1.00 43.72 228 LEU A CA 1
ATOM 1610 C C . LEU A 1 228 ? 12.124 -4.871 -29.638 1.00 43.72 228 LEU A C 1
ATOM 1612 O O . LEU A 1 228 ? 11.042 -4.787 -29.067 1.00 43.72 228 LEU A O 1
ATOM 1616 N N . VAL A 1 229 ? 13.231 -4.299 -29.165 1.00 52.06 229 VAL A N 1
ATOM 1617 C CA . VAL A 1 229 ? 13.213 -3.297 -28.096 1.00 52.06 229 VAL A CA 1
ATOM 1618 C C . VAL A 1 229 ? 12.630 -2.016 -28.691 1.00 52.06 229 VAL A C 1
ATOM 1620 O O . VAL A 1 229 ? 13.333 -1.286 -29.392 1.00 52.06 229 VAL A O 1
ATOM 1623 N N . GLU A 1 230 ? 11.341 -1.760 -28.463 1.00 53.53 230 GLU A N 1
ATOM 1624 C CA . GLU A 1 230 ? 10.743 -0.469 -28.811 1.00 53.53 230 GLU A CA 1
ATOM 1625 C C . GLU A 1 230 ? 11.476 0.673 -28.069 1.00 53.53 230 GLU A C 1
ATOM 1627 O O . GLU A 1 230 ? 11.893 0.508 -26.912 1.00 53.53 230 GLU A O 1
ATOM 1632 N N . PRO A 1 231 ? 11.698 1.831 -28.720 1.00 53.47 231 PRO A N 1
ATOM 1633 C CA . PRO A 1 231 ? 12.334 2.977 -28.081 1.00 53.47 231 PRO A CA 1
ATOM 1634 C C . PRO A 1 231 ? 11.536 3.448 -26.863 1.00 53.47 231 PRO A C 1
ATOM 1636 O O . PRO A 1 231 ? 10.310 3.533 -26.907 1.00 53.47 231 PRO A O 1
ATOM 1639 N N . PHE A 1 232 ? 12.243 3.843 -25.802 1.00 62.03 232 PHE A N 1
ATOM 1640 C CA . PHE A 1 232 ? 11.651 4.464 -24.616 1.00 62.03 232 PHE A CA 1
ATOM 1641 C C . PHE A 1 232 ? 10.704 5.614 -25.013 1.00 62.03 232 PHE A C 1
ATOM 1643 O O . PHE A 1 232 ? 11.140 6.636 -25.546 1.00 62.03 232 PHE A O 1
ATOM 1650 N N . SER A 1 233 ? 9.402 5.458 -24.755 1.00 74.56 233 SER A N 1
ATOM 1651 C CA . SER A 1 233 ? 8.393 6.479 -25.051 1.00 74.56 233 SER A CA 1
ATOM 1652 C C . SER A 1 233 ? 7.385 6.634 -23.911 1.00 74.56 233 SER A C 1
ATOM 1654 O O . SER A 1 233 ? 7.041 5.680 -23.210 1.00 74.56 233 SER A O 1
ATOM 1656 N N . LEU A 1 234 ? 6.875 7.857 -23.722 1.00 78.38 234 LEU A N 1
ATOM 1657 C CA . LEU A 1 234 ? 5.829 8.129 -22.726 1.00 78.38 234 LEU A CA 1
ATOM 1658 C C . LEU A 1 234 ? 4.521 7.395 -23.051 1.00 78.38 234 LEU A C 1
ATOM 1660 O O . LEU A 1 234 ? 3.798 7.003 -22.139 1.00 78.38 234 LEU A O 1
ATOM 1664 N N . ALA A 1 235 ? 4.232 7.192 -24.340 1.00 78.81 235 ALA A N 1
ATOM 1665 C CA . ALA A 1 235 ? 3.070 6.435 -24.791 1.00 78.81 235 ALA A CA 1
ATOM 1666 C C . ALA A 1 235 ? 3.173 4.962 -24.376 1.00 78.81 235 ALA A C 1
ATOM 1668 O O . ALA A 1 235 ? 2.207 4.412 -23.853 1.00 78.81 235 ALA A O 1
ATOM 1669 N N . GLN A 1 236 ? 4.354 4.357 -24.523 1.00 78.06 236 GLN A N 1
ATOM 1670 C CA . GLN A 1 236 ? 4.604 2.992 -24.074 1.00 78.06 236 GLN A CA 1
ATOM 1671 C C . GLN A 1 236 ? 4.545 2.883 -22.548 1.00 78.06 236 GLN A C 1
ATOM 1673 O O . GLN A 1 236 ? 3.861 2.009 -22.037 1.00 78.06 236 GLN A O 1
ATOM 1678 N N . LEU A 1 237 ? 5.138 3.824 -21.801 1.00 80.88 237 LEU A N 1
ATOM 1679 C CA . LEU A 1 237 ? 5.000 3.864 -20.336 1.00 80.88 237 LEU A CA 1
ATOM 1680 C C . LEU A 1 237 ? 3.538 3.970 -19.884 1.00 80.88 237 LEU A C 1
ATOM 1682 O O . LEU A 1 237 ? 3.159 3.348 -18.896 1.00 80.88 237 LEU A O 1
ATOM 1686 N N . ALA A 1 238 ? 2.718 4.749 -20.592 1.00 85.12 238 ALA A N 1
ATOM 1687 C CA . ALA A 1 238 ? 1.290 4.845 -20.316 1.00 85.12 238 ALA A CA 1
ATOM 1688 C C . ALA A 1 238 ? 0.548 3.548 -20.677 1.00 85.12 238 ALA A C 1
ATOM 1690 O O . ALA A 1 238 ? -0.348 3.134 -19.942 1.00 85.12 238 ALA A O 1
ATOM 1691 N N . HIS A 1 239 ? 0.926 2.895 -21.780 1.00 83.56 239 HIS A N 1
ATOM 1692 C CA . HIS A 1 239 ? 0.331 1.631 -22.203 1.00 83.56 239 HIS A CA 1
ATOM 1693 C C . HIS A 1 239 ? 0.701 0.467 -21.276 1.00 83.56 239 HIS A C 1
ATOM 1695 O O . HIS A 1 239 ? -0.158 -0.356 -20.955 1.00 83.56 239 HIS A O 1
ATOM 1701 N N . ASP A 1 240 ? 1.941 0.436 -20.792 1.00 80.50 240 ASP A N 1
ATOM 1702 C CA . ASP A 1 240 ? 2.504 -0.593 -19.915 1.00 80.50 240 ASP A CA 1
ATOM 1703 C C . ASP A 1 240 ? 2.302 -0.289 -18.431 1.00 80.50 240 ASP A C 1
ATOM 1705 O O . ASP A 1 240 ? 2.642 -1.108 -17.579 1.00 80.50 240 ASP A O 1
ATOM 1709 N N . TRP A 1 241 ? 1.693 0.852 -18.098 1.00 87.56 241 TRP A N 1
ATOM 1710 C CA . TRP A 1 241 ? 1.368 1.198 -16.722 1.00 87.56 241 TRP A CA 1
ATOM 1711 C C . TRP A 1 241 ? 0.450 0.145 -16.103 1.00 87.56 241 TRP A C 1
ATOM 1713 O O . TRP A 1 241 ? -0.596 -0.216 -16.657 1.00 87.56 241 TRP A O 1
ATOM 1723 N N . ARG A 1 242 ? 0.821 -0.345 -14.922 1.00 84.50 242 ARG A N 1
ATOM 1724 C CA . ARG A 1 242 ? 0.024 -1.311 -14.166 1.00 84.50 242 ARG A CA 1
ATOM 1725 C C . ARG A 1 242 ? -0.004 -0.895 -12.701 1.00 84.50 242 ARG A C 1
ATOM 1727 O O . ARG A 1 242 ? 1.040 -0.558 -12.160 1.00 84.50 242 ARG A O 1
ATOM 1734 N N . PRO A 1 243 ? -1.153 -0.944 -12.012 1.00 84.94 243 PRO A N 1
ATOM 1735 C CA . PRO A 1 243 ? -1.200 -0.557 -10.610 1.00 84.94 243 PRO A CA 1
ATOM 1736 C C . PRO A 1 243 ? -0.361 -1.517 -9.760 1.00 84.94 243 PRO A C 1
ATOM 1738 O O . PRO A 1 243 ? -0.623 -2.720 -9.742 1.00 84.94 243 PRO A O 1
ATOM 1741 N N . GLU A 1 244 ? 0.604 -0.981 -9.010 1.00 90.75 244 GLU A N 1
ATOM 1742 C CA . GLU A 1 244 ? 1.323 -1.749 -7.991 1.00 90.75 244 GLU A CA 1
ATOM 1743 C C . GLU A 1 244 ? 0.345 -2.054 -6.841 1.00 90.75 244 GLU A C 1
ATOM 1745 O O . GLU A 1 244 ? -0.117 -1.116 -6.186 1.00 90.75 244 GLU A O 1
ATOM 1750 N N . PRO A 1 245 ? -0.041 -3.316 -6.589 1.00 90.19 245 PRO A N 1
ATOM 1751 C CA . PRO A 1 245 ? -1.189 -3.594 -5.730 1.00 90.19 245 PRO A CA 1
ATOM 1752 C C . PRO A 1 245 ? -0.993 -3.227 -4.255 1.00 90.19 245 PRO A C 1
ATOM 1754 O O . PRO A 1 245 ? -1.940 -2.766 -3.614 1.00 90.19 245 PRO A O 1
ATOM 1757 N N . VAL A 1 246 ? 0.193 -3.443 -3.686 1.00 92.56 246 VAL A N 1
ATOM 1758 C CA . VAL A 1 246 ? 0.420 -3.428 -2.234 1.00 92.56 246 VAL A CA 1
ATOM 1759 C C . VAL A 1 246 ? 0.440 -2.001 -1.686 1.00 92.56 246 VAL A C 1
ATOM 1761 O O . VAL A 1 246 ? -0.391 -1.637 -0.847 1.00 92.56 246 VAL A O 1
ATOM 1764 N N . LEU A 1 247 ? 1.362 -1.172 -2.169 1.00 94.62 247 LEU A N 1
ATOM 1765 C CA . LEU A 1 247 ? 1.515 0.219 -1.758 1.00 94.62 247 LEU A CA 1
ATOM 1766 C C . LEU A 1 247 ? 0.366 1.071 -2.296 1.00 94.62 247 LEU A C 1
ATOM 1768 O O . LEU A 1 247 ? -0.137 1.908 -1.546 1.00 94.62 247 LEU A O 1
ATOM 1772 N N . SER A 1 248 ? -0.133 0.828 -3.517 1.00 94.94 248 SER A N 1
ATOM 1773 C CA . SER A 1 248 ? -1.290 1.588 -4.031 1.00 94.94 248 SER A CA 1
ATOM 1774 C C . SER A 1 248 ? -2.547 1.349 -3.198 1.00 94.94 248 SER A C 1
ATOM 1776 O O . SER A 1 248 ? -3.267 2.303 -2.900 1.00 94.94 248 SER A O 1
ATOM 1778 N N . THR A 1 249 ? -2.795 0.114 -2.739 1.00 95.12 249 THR A N 1
ATOM 1779 C CA . THR A 1 249 ? -3.900 -0.153 -1.800 1.00 95.12 249 THR A CA 1
ATOM 1780 C C . THR A 1 249 ? -3.707 0.632 -0.504 1.00 95.12 249 THR A C 1
ATOM 1782 O O . THR A 1 249 ? -4.643 1.275 -0.029 1.00 95.12 249 THR A O 1
ATOM 1785 N N . GLY 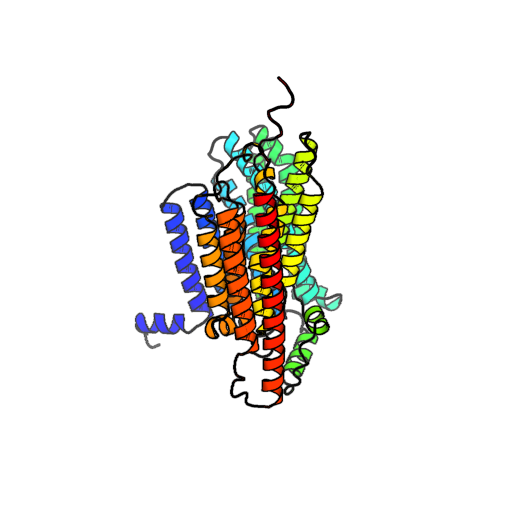A 1 250 ? -2.488 0.652 0.046 1.00 94.94 250 GLY A N 1
ATOM 1786 C CA . GLY A 1 250 ? -2.155 1.459 1.224 1.00 94.94 250 GLY A CA 1
ATOM 1787 C C . GLY A 1 250 ? -2.419 2.956 1.022 1.00 94.94 250 GLY A C 1
ATOM 1788 O O . GLY A 1 250 ? -3.037 3.594 1.877 1.00 94.94 250 GLY A O 1
ATOM 1789 N N . VAL A 1 251 ? -2.019 3.507 -0.128 1.00 96.56 251 VAL A N 1
ATOM 1790 C CA . VAL A 1 251 ? -2.248 4.909 -0.513 1.00 96.56 251 VAL A CA 1
ATOM 1791 C C . VAL A 1 251 ? -3.744 5.219 -0.622 1.00 96.56 251 VAL A C 1
ATOM 1793 O O . VAL A 1 251 ? -4.206 6.214 -0.060 1.00 96.56 251 VAL A O 1
ATOM 1796 N N . VAL A 1 252 ? -4.525 4.360 -1.284 1.00 96.12 252 VAL A N 1
ATOM 1797 C CA . VAL A 1 252 ? -5.980 4.533 -1.427 1.00 96.12 252 VAL A CA 1
ATOM 1798 C C . VAL A 1 252 ? -6.678 4.462 -0.069 1.00 96.12 252 VAL A C 1
ATOM 1800 O O . VAL A 1 252 ? -7.503 5.322 0.241 1.00 96.12 252 VAL A O 1
ATOM 1803 N N . LEU A 1 253 ? -6.322 3.495 0.782 1.00 95.31 253 LEU A N 1
ATOM 1804 C CA . LEU A 1 253 ? -6.875 3.386 2.135 1.00 95.31 253 LEU A CA 1
ATOM 1805 C C . LEU A 1 253 ? -6.534 4.617 2.987 1.00 95.31 253 LEU A C 1
ATOM 1807 O O . LEU A 1 253 ? -7.405 5.137 3.692 1.00 95.31 253 LEU A O 1
ATOM 1811 N N . ALA A 1 254 ? -5.304 5.129 2.889 1.00 94.31 254 ALA A N 1
ATOM 1812 C CA . ALA A 1 254 ? -4.892 6.353 3.568 1.00 94.31 254 ALA A CA 1
ATOM 1813 C C . ALA A 1 254 ? -5.682 7.578 3.076 1.00 94.31 254 ALA A C 1
ATOM 1815 O O . ALA A 1 254 ? -6.129 8.387 3.895 1.00 94.31 254 ALA A O 1
ATOM 1816 N N . LEU A 1 255 ? -5.920 7.693 1.765 1.00 96.69 255 LEU A N 1
ATOM 1817 C CA . LEU A 1 255 ? -6.734 8.761 1.183 1.00 96.69 255 LEU A CA 1
ATOM 1818 C C . LEU A 1 255 ? -8.194 8.680 1.650 1.00 96.69 255 LEU A C 1
ATOM 1820 O O . LEU A 1 255 ? -8.764 9.686 2.072 1.00 96.69 255 LEU A O 1
ATOM 1824 N N . VAL A 1 256 ? -8.804 7.493 1.623 1.00 95.25 256 VAL A N 1
ATOM 1825 C CA . VAL A 1 256 ? -10.185 7.286 2.090 1.00 95.25 256 VAL A CA 1
ATOM 1826 C C . VAL A 1 256 ? -10.313 7.645 3.570 1.00 95.25 256 VAL A C 1
ATOM 1828 O O . VAL A 1 256 ? -11.262 8.338 3.952 1.00 95.25 256 VAL A O 1
ATOM 1831 N N . ALA A 1 257 ? -9.348 7.238 4.398 1.00 92.50 257 ALA A N 1
ATOM 1832 C CA . ALA A 1 257 ? -9.303 7.603 5.810 1.00 92.50 257 ALA A CA 1
ATOM 1833 C C . ALA A 1 257 ? -9.180 9.126 5.999 1.00 92.50 257 ALA A C 1
ATOM 1835 O O . ALA A 1 257 ? -9.935 9.710 6.780 1.00 92.50 257 ALA A O 1
ATOM 1836 N N . TYR A 1 258 ? -8.291 9.778 5.242 1.00 93.12 258 TYR A N 1
ATOM 1837 C CA . TYR A 1 258 ? -8.109 11.230 5.260 1.00 93.12 258 TYR A CA 1
ATOM 1838 C C . TYR A 1 258 ? -9.399 11.974 4.893 1.00 93.12 258 TYR A C 1
ATOM 1840 O O . TYR A 1 258 ? -9.854 12.837 5.643 1.00 93.12 258 TYR A O 1
ATOM 1848 N N . LEU A 1 259 ? -10.030 11.619 3.770 1.00 93.75 259 LEU A N 1
ATOM 1849 C CA . LEU A 1 259 ? -11.245 12.282 3.289 1.00 93.75 259 LEU A CA 1
ATOM 1850 C C . LEU A 1 259 ? -12.436 12.036 4.222 1.00 93.75 259 LEU A C 1
ATOM 1852 O O . LEU A 1 259 ? -13.266 12.922 4.420 1.00 93.75 259 LEU A O 1
ATOM 1856 N N . SER A 1 260 ? -12.521 10.852 4.828 1.00 90.94 260 SER A N 1
ATOM 1857 C CA . SER A 1 260 ? -13.551 10.544 5.826 1.00 90.94 260 SER A CA 1
ATOM 1858 C C . SER A 1 260 ? -13.388 11.399 7.083 1.00 90.94 260 SER A C 1
ATOM 1860 O O . SER A 1 260 ? -14.373 11.953 7.572 1.00 90.94 260 SER A O 1
ATOM 1862 N N . ALA A 1 261 ? -12.151 11.574 7.563 1.00 88.94 261 ALA A N 1
ATOM 1863 C CA . ALA A 1 261 ? -11.848 12.454 8.689 1.00 88.94 261 ALA A CA 1
ATOM 1864 C C . ALA A 1 261 ? -12.136 13.929 8.359 1.00 88.94 261 ALA A C 1
ATOM 1866 O O . ALA A 1 261 ? -12.821 14.599 9.127 1.00 88.94 261 ALA A O 1
ATOM 1867 N N . ALA A 1 262 ? -11.714 14.408 7.184 1.00 89.88 262 ALA A N 1
ATOM 1868 C CA . ALA A 1 262 ? -11.962 15.776 6.724 1.00 89.88 262 ALA A CA 1
ATOM 1869 C C . ALA A 1 262 ? -13.462 16.111 6.624 1.00 89.88 262 ALA A C 1
ATOM 1871 O O . ALA A 1 262 ? -13.898 17.178 7.058 1.00 89.88 262 ALA A O 1
ATOM 1872 N N . ARG A 1 263 ? -14.278 15.174 6.120 1.00 87.75 263 ARG A N 1
ATOM 1873 C CA . ARG A 1 263 ? -15.748 15.302 6.108 1.00 87.75 263 ARG A CA 1
ATOM 1874 C C . ARG A 1 263 ? -16.353 15.291 7.514 1.00 87.75 263 ARG A C 1
ATOM 1876 O O . ARG A 1 263 ? -17.414 15.873 7.726 1.00 87.75 263 ARG A O 1
ATOM 1883 N N . GLY A 1 264 ? -15.723 14.599 8.462 1.00 83.69 264 GLY A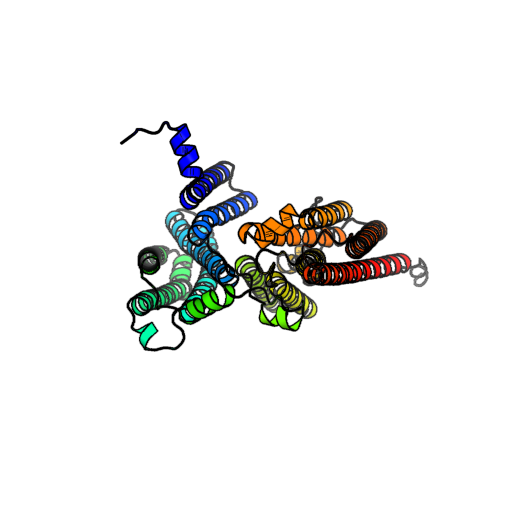 N 1
ATOM 1884 C CA . GLY A 1 264 ? -16.109 14.614 9.874 1.00 83.69 264 GLY A CA 1
ATOM 1885 C C . GLY A 1 264 ? -15.863 15.974 10.531 1.00 83.69 264 GLY A C 1
ATOM 1886 O O . GLY A 1 264 ? -16.735 16.463 11.242 1.00 83.69 264 GLY A O 1
ATOM 1887 N N . SER A 1 265 ? -14.732 16.624 10.233 1.00 80.31 265 SER A N 1
ATOM 1888 C CA . SER A 1 265 ? -14.378 17.944 10.781 1.00 80.31 265 SER A CA 1
ATOM 1889 C C . SER A 1 265 ? -15.391 19.034 10.423 1.00 80.31 265 SER A C 1
ATOM 1891 O O . SER A 1 265 ? -15.782 19.809 11.292 1.00 80.31 265 SER A O 1
ATOM 1893 N N . GLY A 1 266 ? -15.901 19.034 9.184 1.00 68.19 266 GLY A N 1
ATOM 1894 C CA . GLY A 1 266 ? -16.945 19.976 8.764 1.00 68.19 266 GLY A CA 1
ATOM 1895 C C . GLY A 1 266 ? -18.249 19.842 9.561 1.00 68.19 266 GLY A C 1
ATOM 1896 O O . GLY A 1 266 ? -18.912 20.838 9.823 1.00 68.19 266 GLY A O 1
ATOM 1897 N N . ARG A 1 267 ? -18.585 18.628 10.024 1.00 64.44 267 ARG A N 1
ATOM 1898 C CA . ARG A 1 267 ? -19.748 18.390 10.900 1.00 64.44 267 ARG A CA 1
ATOM 1899 C C . ARG A 1 267 ? -19.526 18.876 12.334 1.00 64.44 267 ARG A C 1
ATOM 1901 O O . ARG A 1 267 ? -20.494 19.117 13.040 1.00 64.44 267 ARG A O 1
ATOM 1908 N N . ALA A 1 268 ? -18.269 19.028 12.750 1.00 71.25 268 ALA A N 1
ATOM 1909 C CA . ALA A 1 268 ? -17.872 19.546 14.058 1.00 71.25 268 ALA A CA 1
ATOM 1910 C C . ALA A 1 268 ? -17.713 21.084 14.072 1.00 71.25 268 ALA A C 1
ATOM 1912 O O . ALA A 1 268 ? -17.065 21.625 14.964 1.00 71.25 268 ALA A O 1
ATOM 1913 N N . GLY A 1 269 ? -18.264 21.792 13.075 1.00 73.19 269 GLY A N 1
ATOM 1914 C CA . GLY A 1 269 ? -18.329 23.258 13.042 1.00 73.19 269 GLY A CA 1
ATOM 1915 C C . GLY A 1 269 ? -17.092 23.974 12.491 1.00 73.19 269 GLY A C 1
ATOM 1916 O O . GLY A 1 269 ? -17.102 25.196 12.398 1.00 73.19 269 GLY A O 1
ATOM 1917 N N . THR A 1 270 ? -16.040 23.254 12.078 1.00 77.88 270 THR A N 1
ATOM 1918 C CA . THR A 1 270 ? -14.864 23.858 11.421 1.00 77.88 270 THR A CA 1
ATOM 1919 C C . THR A 1 270 ? -14.690 23.286 10.010 1.00 77.88 270 THR A C 1
ATOM 1921 O O . THR A 1 270 ? -14.355 22.107 9.857 1.00 77.88 270 THR A O 1
ATOM 1924 N N . PRO A 1 271 ? -14.927 24.073 8.943 1.00 82.75 271 PRO A N 1
ATOM 1925 C CA . PRO A 1 271 ? -14.797 23.569 7.583 1.00 82.75 271 PRO A CA 1
ATOM 1926 C C . PRO A 1 271 ? -13.337 23.209 7.287 1.00 82.75 271 PRO A C 1
ATOM 1928 O O . PRO A 1 271 ? -12.413 23.988 7.536 1.00 82.75 271 PRO A O 1
ATOM 1931 N N . TRP A 1 272 ? -13.114 22.010 6.744 1.00 89.00 272 TRP A N 1
ATOM 1932 C CA . TRP A 1 272 ? -11.778 21.592 6.330 1.00 89.00 272 TRP A CA 1
ATOM 1933 C C . TRP A 1 272 ? -11.419 22.235 4.980 1.00 89.00 272 TRP A C 1
ATOM 1935 O O . TRP A 1 272 ? -12.181 22.077 4.024 1.00 89.00 272 TRP A O 1
ATOM 1945 N N . PRO A 1 273 ? -10.275 22.937 4.850 1.00 90.38 273 PRO A N 1
ATOM 1946 C CA . PRO A 1 273 ? -9.942 23.643 3.615 1.00 90.38 273 PRO A CA 1
ATOM 1947 C C . PRO A 1 273 ? -9.833 22.709 2.403 1.00 90.38 273 PRO A C 1
ATOM 1949 O O . PRO A 1 273 ? -9.096 21.718 2.439 1.00 90.38 273 PRO A O 1
ATOM 1952 N N . ILE A 1 274 ? -10.495 23.072 1.297 1.00 91.88 274 ILE A N 1
ATOM 1953 C CA . ILE A 1 274 ? -10.493 22.287 0.049 1.00 91.88 274 ILE A CA 1
ATOM 1954 C C . ILE A 1 274 ? -9.063 22.083 -0.463 1.00 91.88 274 ILE A C 1
ATOM 1956 O O . ILE A 1 274 ? -8.708 20.959 -0.804 1.00 91.88 274 ILE A O 1
ATOM 1960 N N . GLY A 1 275 ? -8.211 23.114 -0.392 1.00 92.69 275 GLY A N 1
ATOM 1961 C CA . GLY A 1 275 ? -6.805 23.043 -0.813 1.00 92.69 275 GLY A CA 1
ATOM 1962 C C . GLY A 1 275 ? -5.981 21.936 -0.135 1.00 92.69 275 GLY A C 1
ATOM 1963 O O . GLY A 1 275 ? -5.039 21.411 -0.717 1.00 92.69 275 GLY A O 1
ATOM 1964 N N . ARG A 1 276 ? -6.341 21.527 1.091 1.00 92.56 276 ARG A N 1
ATOM 1965 C CA . ARG A 1 276 ? -5.675 20.403 1.774 1.00 92.56 276 ARG A CA 1
ATOM 1966 C C . ARG A 1 276 ? -6.164 19.055 1.253 1.00 92.56 276 ARG A C 1
ATOM 1968 O O . ARG A 1 276 ? -5.381 18.118 1.135 1.00 92.56 276 ARG A O 1
ATOM 1975 N N . SER A 1 277 ? -7.449 18.974 0.916 1.00 94.50 277 SER A N 1
ATOM 1976 C CA . SER A 1 277 ? -8.043 17.774 0.325 1.00 94.50 277 SER A CA 1
ATOM 1977 C C . SER A 1 277 ? -7.569 17.562 -1.109 1.00 94.50 277 SER A C 1
ATOM 1979 O O . SER A 1 277 ? -7.249 16.435 -1.470 1.00 94.50 277 SER A O 1
ATOM 1981 N N . THR A 1 278 ? -7.444 18.628 -1.905 1.00 95.50 278 THR A N 1
ATOM 1982 C CA . THR A 1 278 ? -6.869 18.545 -3.256 1.00 95.50 278 THR A CA 1
ATOM 1983 C C . THR A 1 278 ? -5.400 18.136 -3.208 1.00 95.50 278 THR A C 1
ATOM 1985 O O . THR A 1 278 ? -5.002 17.276 -3.984 1.00 95.50 278 THR A O 1
ATOM 1988 N N . ALA A 1 279 ? -4.614 18.645 -2.251 1.00 94.12 279 ALA A N 1
ATOM 1989 C CA . ALA A 1 279 ? -3.242 18.184 -2.033 1.00 94.12 279 ALA A CA 1
ATOM 1990 C C . ALA A 1 279 ? -3.174 16.691 -1.658 1.00 94.12 279 ALA A C 1
ATOM 1992 O O . ALA A 1 279 ? -2.316 15.976 -2.168 1.00 94.12 279 ALA A O 1
ATOM 1993 N N . ALA A 1 280 ? -4.097 16.196 -0.823 1.00 95.88 280 ALA A N 1
ATOM 1994 C CA . ALA A 1 280 ? -4.171 14.774 -0.475 1.00 95.88 280 ALA A CA 1
ATOM 1995 C C . ALA A 1 280 ? -4.505 13.892 -1.690 1.00 95.88 280 ALA A C 1
ATOM 1997 O O . ALA A 1 280 ? -3.860 12.867 -1.905 1.00 95.88 280 ALA A O 1
ATOM 1998 N N . VAL A 1 281 ? -5.487 14.302 -2.500 1.00 97.88 281 VAL A N 1
ATOM 1999 C CA . VAL A 1 281 ? -5.862 13.602 -3.740 1.00 97.88 281 VAL A CA 1
ATOM 2000 C C . VAL A 1 281 ? -4.715 13.642 -4.749 1.00 97.88 281 VAL A C 1
ATOM 2002 O O . VAL A 1 281 ? -4.390 12.613 -5.335 1.00 97.88 281 VAL A O 1
ATOM 2005 N N . GLY A 1 282 ? -4.056 14.792 -4.906 1.00 97.25 282 GLY A N 1
ATOM 2006 C CA . GLY A 1 282 ? -2.879 14.943 -5.759 1.00 97.25 282 GLY A CA 1
ATOM 2007 C C . GLY A 1 282 ? -1.730 14.036 -5.320 1.00 97.25 282 GLY A C 1
ATOM 2008 O O . GLY A 1 282 ? -1.177 13.323 -6.149 1.00 97.25 282 GLY A O 1
ATOM 2009 N N . ALA A 1 283 ? -1.429 13.983 -4.017 1.00 96.88 283 ALA A N 1
ATOM 2010 C CA . ALA A 1 283 ? -0.409 13.090 -3.466 1.00 96.88 283 ALA A CA 1
ATOM 2011 C C . ALA A 1 283 ? -0.701 11.622 -3.792 1.00 96.88 283 ALA A C 1
ATOM 2013 O O . ALA A 1 283 ? 0.178 10.907 -4.264 1.00 96.88 283 ALA A O 1
ATOM 2014 N N . ALA A 1 284 ? -1.943 11.187 -3.558 1.00 97.81 284 ALA A N 1
ATOM 2015 C CA . ALA A 1 284 ? -2.361 9.817 -3.816 1.00 97.81 284 ALA A CA 1
ATOM 2016 C C . ALA A 1 284 ? -2.326 9.474 -5.311 1.00 97.81 284 ALA A C 1
ATOM 2018 O O . ALA A 1 284 ? -1.848 8.407 -5.679 1.00 97.81 284 ALA A O 1
ATOM 2019 N N . THR A 1 285 ? -2.778 10.392 -6.167 1.00 97.44 285 THR A N 1
ATOM 2020 C CA . THR A 1 285 ? -2.783 10.211 -7.626 1.00 97.44 285 THR A CA 1
ATOM 2021 C C . THR A 1 285 ? -1.361 10.078 -8.158 1.00 97.44 285 THR A C 1
ATOM 2023 O O . THR A 1 285 ? -1.050 9.104 -8.836 1.00 97.44 285 THR A O 1
ATOM 2026 N N . VAL A 1 286 ? -0.474 11.010 -7.791 1.00 97.06 286 VAL A N 1
ATOM 2027 C CA . VAL A 1 286 ? 0.939 10.973 -8.196 1.00 97.06 286 VAL A CA 1
ATOM 2028 C C . VAL A 1 286 ? 1.613 9.705 -7.679 1.00 97.06 286 VAL A C 1
ATOM 2030 O O . VAL A 1 286 ? 2.307 9.042 -8.443 1.00 97.06 286 VAL A O 1
ATOM 2033 N N . ALA A 1 287 ? 1.380 9.324 -6.419 1.00 97.00 287 ALA A N 1
ATOM 2034 C CA . ALA A 1 287 ? 1.938 8.097 -5.862 1.00 97.00 287 ALA A CA 1
ATOM 2035 C C . ALA A 1 287 ? 1.488 6.859 -6.650 1.00 97.00 287 ALA A C 1
ATOM 2037 O O . ALA A 1 287 ? 2.338 6.101 -7.091 1.00 97.00 287 ALA A O 1
ATOM 2038 N N . VAL A 1 288 ? 0.185 6.670 -6.885 1.00 95.88 288 VAL A N 1
ATOM 2039 C CA . VAL A 1 288 ? -0.342 5.498 -7.612 1.00 95.88 288 VAL A CA 1
ATOM 2040 C C . VAL A 1 288 ? 0.188 5.430 -9.046 1.00 95.88 288 VAL A C 1
ATOM 2042 O O . VAL A 1 288 ? 0.578 4.356 -9.501 1.00 95.88 288 VAL A O 1
ATOM 2045 N N . VAL A 1 289 ? 0.259 6.567 -9.747 1.00 94.75 289 VAL A N 1
ATOM 2046 C CA . VAL A 1 289 ? 0.828 6.619 -11.102 1.00 94.75 289 VAL A CA 1
ATOM 2047 C C . VAL A 1 289 ? 2.294 6.187 -11.084 1.00 94.75 289 VAL A C 1
ATOM 2049 O O . VAL A 1 289 ? 2.681 5.306 -11.842 1.00 94.75 289 VAL A O 1
ATOM 2052 N N . VAL A 1 290 ? 3.100 6.754 -10.189 1.00 94.69 290 VAL A N 1
ATOM 2053 C CA . VAL A 1 290 ? 4.548 6.509 -10.137 1.00 94.69 290 VAL A CA 1
ATOM 2054 C C . VAL A 1 290 ? 4.883 5.097 -9.658 1.00 94.69 290 VAL A C 1
ATOM 2056 O O . VAL A 1 290 ? 5.773 4.457 -10.215 1.00 94.69 290 VAL A O 1
ATOM 2059 N N . LEU A 1 291 ? 4.161 4.594 -8.653 1.00 94.31 291 LEU A N 1
ATOM 2060 C CA . LEU A 1 291 ? 4.311 3.227 -8.148 1.00 94.31 291 LEU A CA 1
ATOM 2061 C C . LEU A 1 291 ? 4.030 2.189 -9.241 1.00 94.31 291 LEU A C 1
ATOM 2063 O O . LEU A 1 291 ? 4.659 1.140 -9.245 1.00 94.31 291 LEU A O 1
ATOM 2067 N N . GLY A 1 292 ? 3.113 2.487 -10.166 1.00 90.31 292 GLY A N 1
ATOM 2068 C CA . GLY A 1 292 ? 2.729 1.584 -11.251 1.00 90.31 292 GLY A CA 1
ATOM 2069 C C . GLY A 1 292 ? 3.570 1.657 -12.530 1.00 90.31 292 GLY A C 1
ATOM 2070 O O . GLY A 1 292 ? 3.208 1.036 -13.532 1.00 90.31 292 GLY A O 1
ATOM 2071 N N . LEU A 1 293 ? 4.655 2.438 -12.540 1.00 89.75 293 LEU A N 1
ATOM 2072 C CA . LEU A 1 293 ? 5.567 2.479 -13.686 1.00 89.75 293 LEU A CA 1
ATOM 2073 C C . LEU A 1 293 ? 6.386 1.176 -13.786 1.00 89.75 293 LEU A C 1
ATOM 2075 O O . LEU A 1 293 ? 6.803 0.641 -12.755 1.00 89.75 293 LEU A O 1
ATOM 2079 N N . PRO A 1 294 ? 6.656 0.677 -15.008 1.00 84.44 294 PRO A N 1
ATOM 2080 C CA . PRO A 1 294 ? 7.413 -0.553 -15.214 1.00 84.44 294 PRO A CA 1
ATOM 2081 C C . PRO A 1 294 ? 8.869 -0.395 -14.766 1.00 84.44 294 PRO A C 1
ATOM 2083 O O . PRO A 1 294 ? 9.509 0.628 -14.996 1.00 84.44 294 PRO A O 1
ATOM 2086 N N . THR A 1 295 ? 9.417 -1.429 -14.136 1.00 79.31 295 THR A N 1
ATOM 2087 C CA . THR A 1 295 ? 10.772 -1.397 -13.560 1.00 79.31 295 THR A CA 1
ATOM 2088 C C . THR A 1 295 ? 11.853 -1.889 -14.515 1.00 79.31 295 THR A C 1
ATOM 2090 O O . THR A 1 295 ? 13.035 -1.606 -14.302 1.00 79.31 295 THR A O 1
ATOM 2093 N N . GLY A 1 296 ? 11.459 -2.614 -15.559 1.00 76.19 296 GLY A N 1
ATOM 2094 C CA . GLY A 1 296 ? 12.350 -3.257 -16.511 1.00 76.19 296 GLY A CA 1
ATOM 2095 C C . GLY A 1 296 ? 11.598 -3.993 -17.616 1.00 76.19 296 GLY A C 1
ATOM 2096 O O . GLY A 1 296 ? 10.420 -4.316 -17.454 1.00 76.19 296 GLY A O 1
ATOM 2097 N N . TYR A 1 297 ? 12.307 -4.289 -18.703 1.00 73.81 297 TYR A N 1
ATOM 2098 C CA . TYR A 1 297 ? 11.864 -5.176 -19.784 1.00 73.81 297 TYR A CA 1
ATOM 2099 C C . TYR A 1 297 ? 12.953 -6.223 -20.034 1.00 73.81 297 TYR A C 1
ATOM 2101 O O . TYR A 1 297 ? 14.127 -5.859 -20.051 1.00 73.81 297 TYR A O 1
ATOM 2109 N N . ASP A 1 298 ? 12.585 -7.497 -20.204 1.00 64.00 298 ASP A N 1
ATOM 2110 C CA . ASP A 1 298 ? 13.506 -8.600 -20.539 1.00 64.00 298 ASP A CA 1
ATOM 2111 C C . ASP A 1 298 ? 14.814 -8.589 -19.717 1.00 64.00 298 ASP A C 1
ATOM 2113 O O . ASP A 1 298 ? 15.919 -8.505 -20.255 1.00 64.00 298 ASP A O 1
ATOM 2117 N N . ASP A 1 299 ? 14.673 -8.587 -18.385 1.00 60.56 299 ASP A N 1
ATOM 2118 C CA . ASP A 1 299 ? 15.757 -8.530 -17.386 1.00 60.56 299 ASP A CA 1
ATOM 2119 C C . ASP A 1 299 ? 16.621 -7.253 -17.388 1.00 60.56 299 ASP A C 1
ATOM 2121 O O . ASP A 1 299 ? 17.616 -7.158 -16.661 1.00 60.56 299 ASP A O 1
ATOM 2125 N N . ARG A 1 300 ? 16.233 -6.219 -18.144 1.00 71.19 300 ARG A N 1
ATOM 2126 C CA . ARG A 1 300 ? 16.925 -4.924 -18.171 1.00 71.19 300 ARG A CA 1
ATOM 2127 C C . ARG A 1 300 ? 16.210 -3.899 -17.288 1.00 71.19 300 ARG A C 1
ATOM 2129 O O . ARG A 1 300 ? 15.078 -3.533 -17.599 1.00 71.19 300 ARG A O 1
ATOM 2136 N N . PRO A 1 301 ? 16.843 -3.397 -16.211 1.00 78.88 301 PRO A N 1
ATOM 2137 C CA . PRO A 1 301 ? 16.262 -2.351 -15.374 1.00 78.88 301 PRO A CA 1
ATOM 2138 C C . PRO A 1 301 ? 16.225 -1.008 -16.115 1.00 78.88 301 PRO A C 1
ATOM 2140 O O . PRO A 1 301 ? 17.253 -0.566 -16.627 1.00 78.88 301 PRO A O 1
ATOM 2143 N N . LEU A 1 302 ? 15.077 -0.325 -16.091 1.00 84.12 302 LEU A N 1
ATOM 2144 C CA . LEU A 1 302 ? 14.918 1.010 -16.678 1.00 84.12 302 LEU A CA 1
ATOM 2145 C C . LEU A 1 302 ? 15.459 2.076 -15.718 1.00 84.12 302 LEU A C 1
ATOM 2147 O O . LEU A 1 302 ? 14.796 2.453 -14.744 1.00 84.12 302 LEU A O 1
ATOM 2151 N N . LEU A 1 303 ? 16.659 2.596 -15.990 1.00 86.81 303 LEU A N 1
ATOM 2152 C CA . LEU A 1 303 ? 17.323 3.556 -15.097 1.00 86.81 303 LEU A CA 1
ATOM 2153 C C . LEU A 1 303 ? 16.504 4.845 -14.949 1.00 86.81 303 LEU A C 1
ATOM 2155 O O . LEU A 1 303 ? 16.305 5.328 -13.833 1.00 86.81 303 LEU A O 1
ATOM 2159 N N . ALA A 1 304 ? 16.010 5.385 -16.065 1.00 87.81 304 ALA A N 1
ATOM 2160 C CA . ALA A 1 304 ? 15.215 6.612 -16.082 1.00 87.81 304 ALA A CA 1
ATOM 2161 C C . ALA A 1 304 ? 13.958 6.500 -15.216 1.00 87.81 304 ALA A C 1
ATOM 2163 O O . ALA A 1 304 ? 13.636 7.424 -14.463 1.00 87.81 304 ALA A O 1
ATOM 2164 N N . VAL A 1 305 ? 13.276 5.353 -15.282 1.00 88.94 305 VAL A N 1
ATOM 2165 C CA . VAL A 1 305 ? 12.068 5.106 -14.493 1.00 88.94 305 VAL A CA 1
ATOM 2166 C C . VAL A 1 305 ? 12.412 4.988 -13.016 1.00 88.94 305 VAL A C 1
ATOM 2168 O O . VAL A 1 305 ? 11.803 5.685 -12.212 1.00 88.94 305 VAL A O 1
ATOM 2171 N N . GLN A 1 306 ? 13.422 4.197 -12.644 1.00 90.06 306 GLN A N 1
ATOM 2172 C CA . GLN A 1 306 ? 13.813 4.026 -11.240 1.00 90.06 306 GLN A CA 1
ATOM 2173 C C . GLN A 1 306 ? 14.279 5.340 -10.591 1.00 90.06 306 GLN A C 1
ATOM 2175 O O . GLN A 1 306 ? 13.908 5.634 -9.451 1.00 90.06 306 GLN A O 1
ATOM 2180 N N . VAL A 1 307 ? 15.041 6.172 -11.312 1.00 92.88 307 VAL A N 1
ATOM 2181 C CA . VAL A 1 307 ? 15.424 7.516 -10.842 1.00 92.88 307 VAL A CA 1
ATOM 2182 C C . VAL A 1 307 ? 14.189 8.404 -10.693 1.00 92.88 307 VAL A C 1
ATOM 2184 O O . VAL A 1 307 ? 14.014 9.034 -9.651 1.00 92.88 307 VAL A O 1
ATOM 2187 N N . THR A 1 308 ? 13.290 8.406 -11.679 1.00 92.31 308 THR A N 1
ATOM 2188 C CA . THR A 1 308 ? 12.045 9.189 -11.625 1.00 92.31 308 THR A CA 1
ATOM 2189 C C . THR A 1 308 ? 11.159 8.759 -10.455 1.00 92.31 308 THR A C 1
ATOM 2191 O O . THR A 1 308 ? 10.723 9.605 -9.676 1.00 92.31 308 THR A O 1
ATOM 2194 N N . GLN A 1 309 ? 10.949 7.453 -10.271 1.00 94.25 309 GLN A N 1
ATOM 2195 C CA . GLN A 1 309 ? 10.220 6.894 -9.134 1.00 94.25 309 GLN A CA 1
ATOM 2196 C C . GLN A 1 309 ? 10.841 7.348 -7.817 1.00 94.25 309 GLN A C 1
ATOM 2198 O O . GLN A 1 309 ? 10.138 7.858 -6.945 1.00 94.25 309 GLN A O 1
ATOM 2203 N N . THR A 1 310 ? 12.165 7.243 -7.701 1.00 95.69 310 THR A N 1
ATOM 2204 C CA . THR A 1 310 ? 12.888 7.624 -6.486 1.00 95.69 310 THR A CA 1
ATOM 2205 C C . THR A 1 310 ? 12.684 9.097 -6.153 1.00 95.69 310 THR A C 1
ATOM 2207 O O . THR A 1 310 ? 12.289 9.434 -5.040 1.00 95.69 310 THR A O 1
ATOM 2210 N N . LEU A 1 311 ? 12.905 9.989 -7.120 1.00 96.38 311 LEU A N 1
ATOM 2211 C CA . LEU A 1 311 ? 12.831 11.432 -6.899 1.00 96.38 311 LEU A CA 1
ATOM 2212 C C . LEU A 1 311 ? 11.397 11.902 -6.635 1.00 96.38 311 LEU A C 1
ATOM 2214 O O . LEU A 1 311 ? 11.168 12.693 -5.719 1.00 96.38 311 LEU A O 1
ATOM 2218 N N . VAL A 1 312 ? 10.411 11.396 -7.381 1.00 96.38 312 VAL A N 1
ATOM 2219 C CA . VAL A 1 312 ? 9.009 11.797 -7.202 1.00 96.38 312 VAL A CA 1
ATOM 2220 C C . VAL A 1 312 ? 8.451 11.279 -5.871 1.00 96.38 312 VAL A C 1
ATOM 2222 O O . VAL A 1 312 ? 7.799 12.039 -5.149 1.00 96.38 312 VAL A O 1
ATOM 2225 N N . LEU A 1 313 ? 8.752 10.033 -5.487 1.00 96.62 313 LEU A N 1
ATOM 2226 C CA . LEU A 1 313 ? 8.320 9.469 -4.202 1.00 96.62 313 LEU A CA 1
ATOM 2227 C C . LEU A 1 313 ? 9.079 10.058 -3.003 1.00 96.62 313 LEU A C 1
ATOM 2229 O O . LEU A 1 313 ? 8.513 10.118 -1.913 1.00 96.62 313 LEU A O 1
ATOM 2233 N N . ALA A 1 314 ? 10.322 10.518 -3.179 1.00 95.88 314 ALA A N 1
ATOM 2234 C CA . ALA A 1 314 ? 11.099 11.130 -2.100 1.00 95.88 314 ALA A CA 1
ATOM 2235 C C . ALA A 1 314 ? 10.804 12.628 -1.904 1.00 95.88 314 ALA A C 1
ATOM 2237 O O . ALA A 1 314 ? 10.899 13.132 -0.786 1.00 95.88 314 ALA A O 1
ATOM 2238 N N . LEU A 1 315 ? 10.453 13.355 -2.969 1.00 95.44 315 LEU A N 1
ATOM 2239 C CA . LEU A 1 315 ? 10.339 14.818 -2.928 1.00 95.44 315 LEU A CA 1
ATOM 2240 C C . LEU A 1 315 ? 8.903 15.306 -3.127 1.00 95.44 315 LEU A C 1
ATOM 2242 O O . LEU A 1 315 ? 8.398 16.084 -2.319 1.00 95.44 315 LEU A O 1
ATOM 2246 N N . VAL A 1 316 ? 8.226 14.845 -4.180 1.00 95.75 316 VAL A N 1
ATOM 2247 C CA . VAL A 1 316 ? 6.923 15.392 -4.597 1.00 95.75 316 VAL A CA 1
ATOM 2248 C C . VAL A 1 316 ? 5.787 14.837 -3.743 1.00 95.75 316 VAL A C 1
ATOM 2250 O O .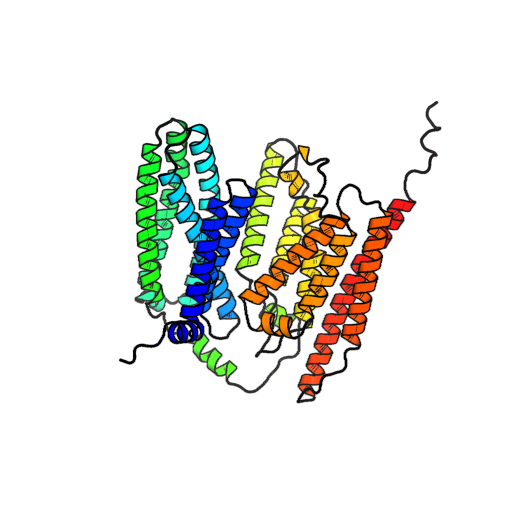 VAL A 1 316 ? 5.010 15.605 -3.173 1.00 95.75 316 VAL A O 1
ATOM 2253 N N . VAL A 1 317 ? 5.689 13.511 -3.615 1.00 96.00 317 VAL A N 1
ATOM 2254 C CA . VAL A 1 317 ? 4.603 12.873 -2.850 1.00 96.00 317 VAL A CA 1
ATOM 2255 C C . VAL A 1 317 ? 4.604 13.320 -1.381 1.00 96.00 317 VAL A C 1
ATOM 2257 O O . VAL A 1 317 ? 3.559 13.780 -0.911 1.00 96.00 317 VAL A O 1
ATOM 2260 N N . PRO A 1 318 ? 5.732 13.289 -0.642 1.00 93.94 318 PRO A N 1
ATOM 2261 C CA . PRO A 1 318 ? 5.744 13.688 0.763 1.00 93.94 318 PRO A CA 1
ATOM 2262 C C . PRO A 1 318 ? 5.462 15.182 0.953 1.00 93.94 318 PRO A C 1
ATOM 2264 O O . PRO A 1 318 ? 4.834 15.559 1.944 1.00 93.94 318 PRO A O 1
ATOM 2267 N N . LEU A 1 319 ? 5.849 16.033 -0.006 1.00 91.69 319 LEU A N 1
ATOM 2268 C CA . LEU A 1 319 ? 5.498 17.455 -0.011 1.00 91.69 319 LEU A CA 1
ATOM 2269 C C . LEU A 1 319 ? 3.983 17.659 -0.125 1.00 91.69 319 LEU A C 1
ATOM 2271 O O . LEU A 1 319 ? 3.402 18.382 0.686 1.00 91.69 319 LEU A O 1
ATOM 2275 N N . LEU A 1 320 ? 3.323 16.988 -1.072 1.00 94.00 320 LEU A N 1
ATOM 2276 C CA . LEU A 1 320 ? 1.866 17.055 -1.226 1.00 94.00 320 LEU A CA 1
ATOM 2277 C C . LEU A 1 320 ? 1.138 16.509 0.017 1.00 94.00 320 LEU A C 1
ATOM 2279 O O . LEU A 1 320 ? 0.186 17.128 0.502 1.00 94.00 320 LEU A O 1
ATOM 2283 N N . VAL A 1 321 ? 1.631 15.412 0.605 1.00 92.62 321 VAL A N 1
ATOM 2284 C CA . VAL A 1 321 ? 1.123 14.883 1.886 1.00 92.62 321 VAL A CA 1
ATOM 2285 C C . VAL A 1 321 ? 1.285 15.909 3.009 1.00 92.62 321 VAL A C 1
ATOM 2287 O O . VAL A 1 321 ? 0.379 16.096 3.826 1.00 92.62 321 VAL A O 1
ATOM 2290 N N . ALA A 1 322 ? 2.411 16.617 3.062 1.00 89.38 322 ALA A N 1
ATOM 2291 C CA . ALA A 1 322 ? 2.634 17.632 4.077 1.00 89.38 322 ALA A CA 1
ATOM 2292 C C . ALA A 1 322 ? 1.698 18.844 3.918 1.00 89.38 322 ALA A C 1
ATOM 2294 O O . ALA A 1 322 ? 1.168 19.350 4.916 1.00 89.38 322 ALA A O 1
ATOM 2295 N N . LEU A 1 323 ? 1.419 19.265 2.679 1.00 89.44 323 LEU A N 1
ATOM 2296 C CA . LEU A 1 323 ? 0.431 20.305 2.367 1.00 89.44 323 LEU A CA 1
ATOM 2297 C C . LEU A 1 323 ? -0.989 19.896 2.786 1.00 89.44 323 LEU A C 1
ATOM 2299 O O . LEU A 1 323 ? -1.750 20.730 3.285 1.00 89.44 323 LEU A O 1
ATOM 2303 N N . ALA A 1 324 ? -1.321 18.606 2.690 1.00 88.88 324 ALA A N 1
ATOM 2304 C CA . ALA A 1 324 ? -2.591 18.070 3.169 1.00 88.88 324 ALA A CA 1
ATOM 2305 C C . ALA A 1 324 ? -2.758 18.148 4.703 1.00 88.88 324 ALA A C 1
ATOM 2307 O O . ALA A 1 324 ? -3.884 18.069 5.202 1.00 88.88 324 ALA A O 1
ATOM 2308 N N . ARG A 1 325 ? -1.672 18.334 5.470 1.00 87.12 325 ARG A N 1
ATOM 2309 C CA . ARG A 1 325 ? -1.648 18.432 6.948 1.00 87.12 325 ARG A CA 1
ATOM 2310 C C . ARG A 1 325 ? -2.462 17.334 7.667 1.00 87.12 325 ARG A C 1
ATOM 2312 O O . ARG A 1 325 ? -3.265 17.659 8.549 1.00 87.12 325 ARG A O 1
ATOM 2319 N N . PRO A 1 326 ? -2.242 16.039 7.363 1.00 84.25 326 PRO A N 1
ATOM 2320 C CA . PRO A 1 326 ? -3.035 14.933 7.911 1.00 84.25 326 PRO A CA 1
ATOM 2321 C C . PRO A 1 326 ? -3.002 14.863 9.444 1.00 84.25 326 PRO A C 1
ATOM 2323 O O . PRO A 1 326 ? -3.991 14.500 10.073 1.00 84.25 326 PRO A O 1
ATOM 2326 N N . LEU A 1 327 ? -1.898 15.272 10.073 1.00 80.00 327 LEU A N 1
ATOM 2327 C CA . LEU A 1 327 ? -1.767 15.244 11.533 1.00 80.00 327 LEU A CA 1
ATOM 2328 C C . LEU A 1 327 ? -2.695 16.241 12.244 1.00 80.00 327 LEU A C 1
ATOM 2330 O O . LEU A 1 327 ? -3.152 15.951 13.348 1.00 80.00 327 LEU A O 1
ATOM 2334 N N . ARG A 1 328 ? -3.040 17.370 11.603 1.00 76.81 328 ARG A N 1
ATOM 2335 C CA . ARG A 1 328 ? -3.993 18.343 12.165 1.00 76.81 328 ARG A CA 1
ATOM 2336 C C . ARG A 1 328 ? -5.433 17.829 12.161 1.00 76.81 328 ARG A C 1
ATOM 2338 O O . ARG A 1 328 ? -6.203 18.259 13.005 1.00 76.81 328 ARG A O 1
ATOM 2345 N N . LEU A 1 329 ? -5.789 16.905 11.261 1.00 75.69 329 LEU A N 1
ATOM 2346 C CA . LEU A 1 329 ? -7.114 16.265 11.272 1.00 75.69 329 LEU A CA 1
ATOM 2347 C C . LEU A 1 329 ? -7.315 15.384 12.503 1.00 75.69 329 LEU A C 1
ATOM 2349 O O . LEU A 1 329 ? -8.425 15.275 13.010 1.00 75.69 329 LEU A O 1
ATOM 2353 N N . ARG A 1 330 ? -6.251 14.712 12.959 1.00 66.69 330 ARG A N 1
ATOM 2354 C CA . ARG A 1 330 ? -6.350 13.724 14.039 1.00 66.69 330 ARG A CA 1
ATOM 2355 C C . ARG A 1 330 ? -6.404 14.365 15.423 1.00 66.69 330 ARG A C 1
ATOM 2357 O O . ARG A 1 330 ? -6.897 13.737 16.354 1.00 66.69 330 ARG A O 1
ATOM 2364 N N . ASN A 1 331 ? -5.859 15.569 15.576 1.00 62.03 331 ASN A N 1
ATOM 2365 C CA . ASN A 1 331 ? -5.817 16.250 16.858 1.00 62.03 331 ASN A CA 1
ATOM 2366 C C . ASN A 1 331 ? -5.776 17.772 16.650 1.00 62.03 331 ASN A C 1
ATOM 2368 O O . ASN A 1 331 ? -4.766 18.307 16.190 1.00 62.03 331 ASN A O 1
ATOM 2372 N N . ASN A 1 332 ? -6.848 18.480 17.014 1.00 53.50 332 ASN A N 1
ATOM 2373 C CA . ASN A 1 332 ? -6.881 19.947 16.942 1.00 53.50 332 ASN A CA 1
ATOM 2374 C C . ASN A 1 332 ? -5.823 20.586 17.866 1.00 53.50 332 ASN A C 1
ATOM 2376 O O . ASN A 1 332 ? -5.344 21.682 17.587 1.00 53.50 332 ASN A O 1
ATOM 2380 N N . SER A 1 333 ? -5.378 19.863 18.901 1.00 44.44 333 SER A N 1
ATOM 2381 C CA . SER A 1 333 ? -4.313 20.266 19.829 1.00 44.44 333 SER A CA 1
ATOM 2382 C C . SER A 1 333 ? -2.893 20.089 19.268 1.00 44.44 333 SER A C 1
ATOM 2384 O O . SER A 1 333 ? -1.935 20.519 19.897 1.00 44.44 333 SER A O 1
ATOM 2386 N N . PHE A 1 334 ? -2.714 19.481 18.082 1.00 47.44 334 PHE A N 1
ATOM 2387 C CA . PHE A 1 334 ? -1.401 19.400 17.406 1.00 47.44 334 PHE A CA 1
ATOM 2388 C C . PHE A 1 334 ? -0.969 20.737 16.774 1.00 47.44 334 PHE A C 1
ATOM 2390 O O . PHE A 1 334 ? 0.055 20.805 16.087 1.00 47.44 334 PHE A O 1
ATOM 2397 N N . ALA A 1 335 ? -1.719 21.817 17.005 1.00 42.38 335 ALA A N 1
ATOM 2398 C CA . ALA A 1 335 ? -1.242 23.183 16.842 1.00 42.38 335 ALA A CA 1
ATOM 2399 C C . ALA A 1 335 ? -0.108 23.462 17.855 1.00 42.38 335 ALA A C 1
ATOM 2401 O O . ALA A 1 335 ? -0.312 24.143 18.847 1.00 42.38 335 ALA A O 1
ATOM 2402 N N . GLY A 1 336 ? 1.073 22.877 17.632 1.00 47.78 336 GLY A N 1
ATOM 2403 C CA . GLY A 1 336 ? 2.256 23.075 18.477 1.00 47.78 336 GLY A CA 1
ATOM 2404 C C . GLY A 1 336 ? 3.078 21.824 18.796 1.00 47.78 336 GLY A C 1
ATOM 2405 O O . GLY A 1 336 ? 4.120 21.951 19.427 1.00 47.78 336 GLY A O 1
ATOM 2406 N N . SER A 1 337 ? 2.681 20.617 18.370 1.00 44.47 337 SER A N 1
ATOM 2407 C CA . SER A 1 337 ? 3.470 19.425 18.709 1.00 44.47 337 SER A CA 1
ATOM 2408 C C . SER A 1 337 ? 4.781 19.380 17.918 1.00 44.47 337 SER A C 1
ATOM 2410 O O . SER A 1 337 ? 4.784 19.379 16.678 1.00 44.47 337 SER A O 1
ATOM 2412 N N . SER A 1 338 ? 5.880 19.267 18.649 1.00 44.66 338 SER A N 1
ATOM 2413 C CA . SER A 1 338 ? 7.201 18.885 18.172 1.00 44.66 338 SER A CA 1
ATOM 2414 C C . SER A 1 338 ? 7.095 17.661 17.260 1.00 44.66 338 SER A C 1
ATOM 2416 O O . SER A 1 338 ? 6.697 16.572 17.672 1.00 44.66 338 SER A O 1
ATOM 2418 N N . TRP A 1 339 ? 7.454 17.842 15.986 1.00 52.34 339 TRP A N 1
ATOM 2419 C CA . TRP A 1 339 ? 7.899 16.717 15.168 1.00 52.34 339 TRP A CA 1
ATOM 2420 C C . TRP A 1 339 ? 8.986 16.012 15.999 1.00 52.34 339 TRP A C 1
ATOM 2422 O O . TRP A 1 339 ? 9.812 16.725 16.576 1.00 52.34 339 TRP A O 1
ATOM 2432 N N . PRO A 1 340 ? 8.959 14.675 16.176 1.00 54.16 340 PRO A N 1
ATOM 2433 C CA . PRO A 1 340 ? 9.937 14.001 17.028 1.00 54.16 340 PRO A CA 1
ATOM 2434 C C . PRO A 1 340 ? 11.349 14.470 16.663 1.00 54.16 340 PRO A C 1
ATOM 2436 O O . PRO A 1 340 ? 11.626 14.661 15.482 1.00 54.16 340 PRO A O 1
ATOM 2439 N N . LEU A 1 341 ? 12.239 14.630 17.651 1.00 47.41 341 LEU A N 1
ATOM 2440 C CA . LEU A 1 341 ? 13.637 15.101 17.505 1.00 47.41 341 LEU A CA 1
ATOM 2441 C C . LEU A 1 341 ? 14.462 14.344 16.434 1.00 47.41 341 LEU A C 1
ATOM 2443 O O . LEU A 1 341 ? 15.562 14.745 16.063 1.00 47.41 341 LEU A O 1
ATOM 2447 N N . VAL A 1 342 ? 13.925 13.239 15.921 1.00 55.34 342 VAL A N 1
ATOM 2448 C CA . VAL A 1 342 ? 14.391 12.484 14.755 1.00 55.34 342 VAL A CA 1
ATOM 2449 C C . VAL A 1 342 ? 14.313 13.310 13.455 1.00 55.34 342 VAL A C 1
ATOM 2451 O O . VAL A 1 342 ? 15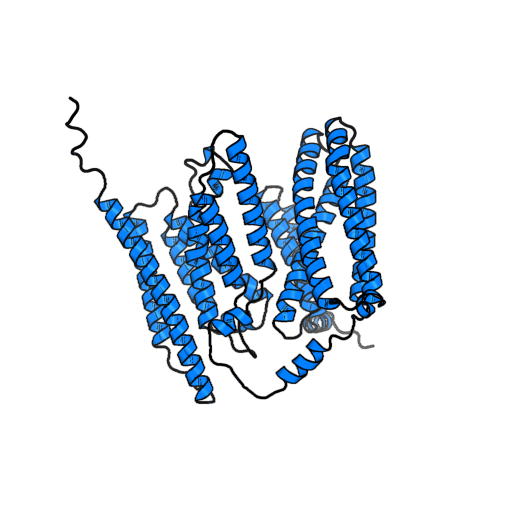.184 13.186 12.598 1.00 55.34 342 VAL A O 1
ATOM 2454 N N . LEU A 1 343 ? 13.332 14.203 13.314 1.00 63.41 343 LEU A N 1
ATOM 2455 C CA . LEU A 1 343 ? 13.005 14.954 12.096 1.00 63.41 343 LEU A CA 1
ATOM 2456 C C . LEU A 1 343 ? 13.758 16.296 12.060 1.00 63.41 343 LEU A C 1
ATOM 2458 O O . LEU A 1 343 ? 13.159 17.366 12.028 1.00 63.41 343 LEU A O 1
ATOM 2462 N N . GLN A 1 344 ? 15.091 16.237 12.096 1.00 80.69 344 GLN A N 1
ATOM 2463 C CA . GLN A 1 344 ? 15.956 17.394 11.840 1.00 80.69 344 GLN A CA 1
ATOM 2464 C C . GLN A 1 344 ? 16.248 17.522 10.333 1.00 80.69 344 GLN A C 1
ATOM 2466 O O . GLN A 1 344 ? 16.487 16.491 9.695 1.00 80.69 344 GLN A O 1
ATOM 2471 N N . PRO A 1 345 ? 16.301 18.748 9.767 1.00 84.38 345 PRO A N 1
ATOM 2472 C CA . PRO A 1 345 ? 16.586 18.978 8.347 1.00 84.38 345 PRO A CA 1
ATOM 2473 C C . PRO A 1 345 ? 17.789 18.184 7.822 1.00 84.38 345 PRO A C 1
ATOM 2475 O O . PRO A 1 345 ? 17.676 17.482 6.820 1.00 84.38 345 PRO A O 1
ATOM 2478 N N . PHE A 1 346 ? 18.916 18.227 8.541 1.00 87.50 346 PHE A N 1
ATOM 2479 C CA . PHE A 1 346 ? 20.151 17.554 8.135 1.00 87.50 346 PHE A CA 1
ATOM 2480 C C . PHE A 1 346 ? 20.007 16.026 8.071 1.00 87.50 346 PHE A C 1
ATOM 2482 O O . PHE A 1 346 ? 20.402 15.411 7.087 1.00 87.50 346 PHE A O 1
ATOM 2489 N N . ARG A 1 347 ? 19.374 15.403 9.075 1.00 89.25 347 ARG A N 1
ATOM 2490 C CA . ARG A 1 347 ? 19.113 13.949 9.077 1.00 89.25 347 ARG A CA 1
ATOM 2491 C C . ARG A 1 347 ? 18.213 13.535 7.915 1.00 89.25 347 ARG A C 1
ATOM 2493 O O . ARG A 1 347 ? 18.451 12.506 7.294 1.00 89.25 347 ARG A O 1
ATOM 2500 N N . GLY A 1 348 ? 17.221 14.366 7.601 1.00 88.94 348 GLY A N 1
ATOM 2501 C CA . GLY A 1 348 ? 16.378 14.184 6.427 1.00 88.94 348 GLY A CA 1
ATOM 2502 C C . GLY A 1 348 ? 17.173 14.230 5.119 1.00 88.94 348 GLY A C 1
ATOM 2503 O O . GLY A 1 348 ? 16.953 13.401 4.242 1.00 88.94 348 GLY A O 1
ATOM 2504 N N . PHE A 1 349 ? 18.123 15.161 4.989 1.00 92.19 349 PHE A N 1
ATOM 2505 C CA . PHE A 1 349 ? 19.016 15.232 3.826 1.00 92.19 349 PHE A CA 1
ATOM 2506 C C . PHE A 1 349 ? 19.917 14.002 3.711 1.00 92.19 349 PHE A C 1
ATOM 2508 O O . PHE A 1 349 ? 20.002 13.417 2.637 1.00 92.19 349 PHE A O 1
ATOM 2515 N N . VAL A 1 350 ? 20.513 13.550 4.818 1.00 94.31 350 VAL A N 1
ATOM 2516 C CA . VAL A 1 350 ? 21.303 12.310 4.836 1.00 94.31 350 VAL A CA 1
ATOM 2517 C C . VAL A 1 350 ? 20.455 11.115 4.393 1.00 94.31 350 VAL A C 1
ATOM 2519 O O . VAL A 1 350 ? 20.918 10.315 3.586 1.00 94.31 350 VAL A O 1
ATOM 2522 N N . ALA A 1 351 ? 19.202 11.012 4.850 1.00 93.38 351 ALA A N 1
ATOM 2523 C CA . ALA A 1 351 ? 18.289 9.953 4.420 1.00 93.38 351 ALA A CA 1
ATOM 2524 C C . ALA A 1 351 ? 17.988 10.012 2.910 1.00 93.38 351 ALA A C 1
ATOM 2526 O O . ALA A 1 351 ? 17.985 8.970 2.256 1.00 93.38 351 ALA A O 1
ATOM 2527 N N . LEU A 1 352 ? 17.783 11.213 2.350 1.00 94.88 352 LEU A N 1
ATOM 2528 C CA . LEU A 1 352 ? 17.587 11.421 0.911 1.00 94.88 352 LEU A CA 1
ATOM 2529 C C . LEU A 1 352 ? 18.823 10.997 0.099 1.00 94.88 352 LEU A C 1
ATOM 2531 O O . LEU A 1 352 ? 18.696 10.251 -0.869 1.00 94.88 352 LEU A O 1
ATOM 2535 N N . VAL A 1 353 ? 20.017 11.441 0.500 1.00 96.00 353 VAL A N 1
ATOM 2536 C CA . VAL A 1 353 ? 21.276 11.071 -0.166 1.00 96.00 353 VAL A CA 1
ATOM 2537 C C . VAL A 1 353 ? 21.491 9.561 -0.096 1.00 96.00 353 VAL A C 1
ATOM 2539 O O . VAL A 1 353 ? 21.782 8.935 -1.113 1.00 96.00 353 VAL A O 1
ATOM 2542 N N . ALA A 1 354 ? 21.298 8.967 1.084 1.00 96.38 354 ALA A N 1
ATOM 2543 C CA . ALA A 1 354 ? 21.477 7.539 1.296 1.00 96.38 354 ALA A CA 1
ATOM 2544 C C . ALA A 1 354 ? 20.531 6.710 0.422 1.00 96.38 354 ALA A C 1
ATOM 2546 O O . ALA A 1 354 ? 20.989 5.786 -0.245 1.00 96.38 354 ALA A O 1
ATOM 2547 N N . ILE A 1 355 ? 19.233 7.044 0.372 1.00 96.00 355 ILE A N 1
ATOM 2548 C CA . ILE A 1 355 ? 18.289 6.264 -0.435 1.00 96.00 355 ILE A CA 1
ATOM 2549 C C . ILE A 1 355 ? 18.580 6.389 -1.931 1.00 96.00 355 ILE A C 1
ATOM 2551 O O . ILE A 1 355 ? 18.542 5.386 -2.635 1.00 96.00 355 ILE A O 1
ATOM 2555 N N . VAL A 1 356 ? 18.944 7.580 -2.416 1.00 94.69 356 VAL A N 1
ATOM 2556 C CA . VAL A 1 356 ? 19.325 7.780 -3.821 1.00 94.69 356 VAL A CA 1
ATOM 2557 C C . VAL A 1 356 ? 20.587 6.980 -4.153 1.00 94.69 356 VAL A C 1
ATOM 2559 O O . VAL A 1 356 ? 20.609 6.266 -5.152 1.00 94.69 356 VAL A O 1
ATOM 2562 N N . ALA A 1 357 ? 21.611 7.031 -3.298 1.00 94.44 357 ALA A N 1
ATOM 2563 C CA . ALA A 1 357 ? 22.842 6.270 -3.492 1.00 94.44 357 ALA A CA 1
ATOM 2564 C C . ALA A 1 357 ? 22.593 4.752 -3.499 1.00 94.44 357 ALA A C 1
ATOM 2566 O O . ALA A 1 357 ? 23.115 4.058 -4.369 1.00 94.44 357 ALA A O 1
ATOM 2567 N N . ILE A 1 358 ? 21.765 4.246 -2.576 1.00 94.19 358 ILE A N 1
ATOM 2568 C CA . ILE A 1 358 ? 21.376 2.829 -2.504 1.00 94.19 358 ILE A CA 1
ATOM 2569 C C . ILE A 1 358 ? 20.638 2.412 -3.777 1.00 94.19 358 ILE A C 1
ATOM 2571 O O . ILE A 1 358 ? 21.005 1.411 -4.386 1.00 94.19 358 ILE A O 1
ATOM 2575 N N . VAL A 1 359 ? 19.630 3.176 -4.210 1.00 92.38 359 VAL A N 1
ATOM 2576 C CA . VAL A 1 359 ? 18.840 2.829 -5.401 1.00 92.38 359 VAL A CA 1
ATOM 2577 C C . VAL A 1 359 ? 19.680 2.855 -6.671 1.00 92.38 359 VAL A C 1
ATOM 2579 O O . VAL A 1 359 ? 19.415 2.077 -7.575 1.00 92.38 359 VAL A O 1
ATOM 2582 N N . LEU A 1 360 ? 20.715 3.691 -6.757 1.00 90.12 360 LEU A N 1
ATOM 2583 C CA . LEU A 1 360 ? 21.582 3.737 -7.936 1.00 90.12 360 LEU A CA 1
ATOM 2584 C C . LEU A 1 360 ? 22.565 2.561 -8.030 1.00 90.12 360 LEU A C 1
ATOM 2586 O O . LEU A 1 360 ? 23.081 2.302 -9.125 1.00 90.12 360 LEU A O 1
ATOM 2590 N N . GLN A 1 361 ? 22.791 1.814 -6.941 1.00 91.88 361 GLN A N 1
ATOM 2591 C CA . GLN A 1 361 ? 23.672 0.645 -6.963 1.00 91.88 361 GLN A CA 1
ATOM 2592 C C . GLN A 1 361 ? 23.192 -0.379 -8.007 1.00 91.88 361 GLN A C 1
ATOM 2594 O O . GLN A 1 361 ? 22.029 -0.788 -7.966 1.00 91.88 361 GLN A O 1
ATOM 2599 N N . PRO A 1 362 ? 24.059 -0.843 -8.931 1.00 88.00 362 PRO A N 1
ATOM 2600 C CA . PRO A 1 362 ? 23.662 -1.790 -9.975 1.00 88.00 362 PRO A CA 1
ATOM 2601 C C . PRO A 1 362 ? 23.008 -3.067 -9.432 1.00 88.00 362 PRO A C 1
ATOM 2603 O O . PRO A 1 362 ? 22.022 -3.534 -9.994 1.00 88.00 362 PRO A O 1
ATOM 2606 N N . SER A 1 363 ? 23.508 -3.588 -8.307 1.00 89.31 363 SER A N 1
ATOM 2607 C CA . SER A 1 363 ? 22.954 -4.762 -7.623 1.00 89.31 363 SER A CA 1
ATOM 2608 C C . SER A 1 363 ? 21.532 -4.524 -7.114 1.00 89.31 363 SER A C 1
ATOM 2610 O O . SER A 1 363 ? 20.660 -5.366 -7.312 1.00 89.31 363 SER A O 1
ATOM 2612 N N . VAL A 1 364 ? 21.276 -3.364 -6.505 1.00 90.50 364 VAL A N 1
ATOM 2613 C CA . VAL A 1 364 ? 19.947 -2.985 -6.008 1.00 90.50 364 VAL A CA 1
ATOM 2614 C C . VAL A 1 364 ? 18.982 -2.781 -7.170 1.00 90.50 364 VAL A C 1
ATOM 2616 O O . VAL A 1 364 ? 17.854 -3.259 -7.100 1.00 90.50 364 VAL A O 1
ATOM 2619 N N . ARG A 1 365 ? 19.415 -2.145 -8.265 1.00 88.06 365 ARG A N 1
ATOM 2620 C CA . ARG A 1 365 ? 18.581 -1.956 -9.466 1.00 88.06 365 ARG A CA 1
ATOM 2621 C C . ARG A 1 365 ? 18.211 -3.269 -10.132 1.00 88.06 365 ARG A C 1
ATOM 2623 O O . ARG A 1 365 ? 17.041 -3.463 -10.454 1.00 88.06 365 ARG A O 1
ATOM 2630 N N . ALA A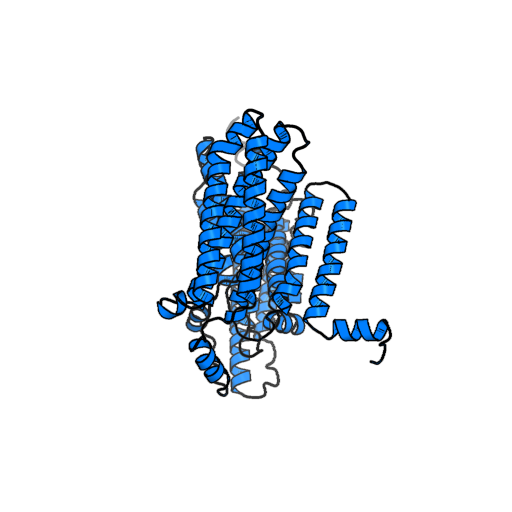 1 366 ? 19.183 -4.164 -10.297 1.00 85.12 366 ALA A N 1
ATOM 2631 C CA . ALA A 1 366 ? 18.957 -5.492 -10.852 1.00 85.12 366 ALA A CA 1
ATOM 2632 C C . ALA A 1 366 ? 18.011 -6.310 -9.962 1.00 85.12 366 ALA A C 1
ATOM 2634 O O . ALA A 1 366 ? 17.040 -6.882 -10.453 1.00 85.12 366 ALA A O 1
ATOM 2635 N N . LEU A 1 367 ? 18.228 -6.301 -8.642 1.00 86.25 367 LEU A N 1
ATOM 2636 C CA . LEU A 1 367 ? 17.356 -6.986 -7.688 1.00 86.25 367 LEU A CA 1
ATOM 2637 C C . LEU A 1 367 ? 15.935 -6.400 -7.693 1.00 86.25 367 LEU A C 1
ATOM 2639 O O . LEU A 1 367 ? 14.960 -7.140 -7.687 1.00 86.25 367 LEU A O 1
ATOM 2643 N N . SER A 1 368 ? 15.813 -5.076 -7.738 1.00 87.12 368 SER A N 1
ATOM 2644 C CA . SER A 1 368 ? 14.542 -4.348 -7.800 1.00 87.12 368 SER A CA 1
ATOM 2645 C C . SER A 1 368 ? 13.770 -4.631 -9.098 1.00 87.12 368 SER A C 1
ATOM 2647 O O . SER A 1 368 ? 12.550 -4.730 -9.076 1.00 87.12 368 SER A O 1
ATOM 2649 N N . ALA A 1 369 ? 14.457 -4.823 -10.228 1.00 82.62 369 ALA A N 1
ATOM 2650 C CA . ALA A 1 369 ? 13.808 -5.183 -11.490 1.00 82.62 369 ALA A CA 1
ATOM 2651 C C . ALA A 1 369 ? 13.374 -6.658 -11.550 1.00 82.62 369 ALA A C 1
ATOM 2653 O O . ALA A 1 369 ? 12.346 -6.970 -12.144 1.00 82.62 369 ALA A O 1
ATOM 2654 N N . THR A 1 370 ? 14.122 -7.558 -10.907 1.00 78.94 370 THR A N 1
ATOM 2655 C CA . THR A 1 370 ? 13.898 -9.016 -10.987 1.00 78.94 370 THR A CA 1
ATOM 2656 C C . THR A 1 370 ? 13.086 -9.589 -9.821 1.00 78.94 370 THR A C 1
ATOM 2658 O O . THR A 1 370 ? 12.564 -10.698 -9.915 1.00 78.94 370 THR A O 1
ATOM 2661 N N . SER A 1 371 ? 12.936 -8.852 -8.716 1.00 82.00 371 SER A N 1
ATOM 2662 C CA . SER A 1 371 ? 12.249 -9.307 -7.503 1.00 82.00 371 SER A CA 1
ATOM 2663 C C . SER A 1 371 ? 11.213 -8.291 -7.028 1.00 82.00 371 SER A C 1
ATOM 2665 O O . SER A 1 371 ? 11.545 -7.251 -6.456 1.00 82.00 371 SER A O 1
ATOM 2667 N N . THR A 1 372 ? 9.928 -8.625 -7.188 1.00 82.94 372 THR A N 1
ATOM 2668 C CA . THR A 1 372 ? 8.807 -7.786 -6.726 1.00 82.94 372 THR A CA 1
ATOM 2669 C C . THR A 1 372 ? 8.896 -7.436 -5.234 1.00 82.94 372 THR A C 1
ATOM 2671 O O . THR A 1 372 ? 8.760 -6.257 -4.906 1.00 82.94 372 THR A O 1
ATOM 2674 N N . PRO A 1 373 ? 9.189 -8.373 -4.304 1.00 84.94 373 PRO A N 1
ATOM 2675 C CA . PRO A 1 373 ? 9.368 -8.014 -2.897 1.00 84.94 373 PRO A CA 1
ATOM 2676 C C . PRO A 1 373 ? 10.492 -6.997 -2.672 1.00 84.94 373 PRO A C 1
ATOM 2678 O O . PRO A 1 373 ? 10.333 -6.077 -1.872 1.00 84.94 373 PRO A O 1
ATOM 2681 N N . ALA A 1 374 ? 11.616 -7.132 -3.385 1.00 88.19 374 ALA A N 1
ATOM 2682 C CA . ALA A 1 374 ? 12.726 -6.193 -3.262 1.00 88.19 374 ALA A CA 1
ATOM 2683 C C . ALA A 1 374 ? 12.351 -4.808 -3.800 1.00 88.19 374 ALA A C 1
ATOM 2685 O O . ALA A 1 374 ? 12.656 -3.802 -3.158 1.00 88.19 374 ALA A O 1
ATOM 2686 N N . HIS A 1 375 ? 11.627 -4.757 -4.922 1.00 89.88 375 HIS A N 1
ATOM 2687 C CA . HIS A 1 375 ? 11.102 -3.508 -5.464 1.00 89.88 375 HIS A CA 1
ATOM 2688 C C . HIS A 1 375 ? 10.209 -2.778 -4.453 1.00 89.88 375 HIS A C 1
ATOM 2690 O O . HIS A 1 375 ? 10.391 -1.588 -4.202 1.00 89.88 375 HIS A O 1
ATOM 2696 N N . LEU A 1 376 ? 9.295 -3.502 -3.797 1.00 91.31 376 LEU A N 1
ATOM 2697 C CA . LEU A 1 376 ? 8.407 -2.924 -2.782 1.00 91.31 376 LEU A CA 1
ATOM 2698 C C . LEU A 1 376 ? 9.168 -2.350 -1.592 1.00 91.31 376 LEU A C 1
ATOM 2700 O O . LEU A 1 376 ? 8.811 -1.281 -1.095 1.00 91.31 376 LEU A O 1
ATOM 2704 N N . VAL A 1 377 ? 10.223 -3.035 -1.145 1.00 92.12 377 VAL A N 1
ATOM 2705 C CA . VAL A 1 377 ? 11.090 -2.541 -0.070 1.00 92.12 377 VAL A CA 1
ATOM 2706 C C . VAL A 1 377 ? 11.777 -1.244 -0.487 1.00 92.12 377 VAL A C 1
ATOM 2708 O O . VAL A 1 377 ? 11.787 -0.296 0.298 1.00 92.12 377 VAL A O 1
ATOM 2711 N N . VAL A 1 378 ? 12.294 -1.171 -1.717 1.00 94.31 378 VAL A N 1
ATOM 2712 C CA . VAL A 1 378 ? 12.907 0.049 -2.258 1.00 94.31 378 VAL A CA 1
ATOM 2713 C C . VAL A 1 378 ? 11.899 1.200 -2.277 1.00 94.31 378 VAL A C 1
ATOM 2715 O O . VAL A 1 378 ? 12.160 2.238 -1.674 1.00 94.31 378 VAL A O 1
ATOM 2718 N N . LEU A 1 379 ? 10.720 1.005 -2.876 1.00 95.12 379 LEU A N 1
ATOM 2719 C CA . LEU A 1 379 ? 9.679 2.036 -2.964 1.00 95.12 379 LEU A CA 1
ATOM 2720 C C . LEU A 1 379 ? 9.210 2.516 -1.579 1.00 95.12 379 LEU A C 1
ATOM 2722 O O . LEU A 1 379 ? 9.060 3.719 -1.343 1.00 95.12 379 LEU A O 1
ATOM 2726 N N . ALA A 1 380 ? 9.004 1.588 -0.639 1.00 94.69 380 ALA A N 1
ATOM 2727 C CA . ALA A 1 380 ? 8.615 1.914 0.729 1.00 94.69 380 ALA A CA 1
ATOM 2728 C C . ALA A 1 380 ? 9.717 2.696 1.463 1.00 94.69 380 ALA A C 1
ATOM 2730 O O . ALA A 1 380 ? 9.425 3.694 2.127 1.00 94.69 380 ALA A O 1
ATOM 2731 N N . ALA A 1 381 ? 10.981 2.289 1.317 1.00 95.62 381 ALA A N 1
ATOM 2732 C CA . ALA A 1 381 ? 12.122 2.991 1.897 1.00 95.62 381 ALA A CA 1
ATOM 2733 C C . ALA A 1 381 ? 12.267 4.409 1.323 1.00 95.62 381 ALA A C 1
ATOM 2735 O O . ALA A 1 381 ? 12.507 5.349 2.082 1.00 95.62 381 ALA A O 1
ATOM 2736 N N . THR A 1 382 ? 12.037 4.593 0.020 1.00 96.88 382 THR A N 1
ATOM 2737 C CA . THR A 1 382 ? 11.999 5.910 -0.630 1.00 96.88 382 THR A CA 1
ATOM 2738 C C . THR A 1 382 ? 10.919 6.815 -0.049 1.00 96.88 382 THR A C 1
ATOM 2740 O O . THR A 1 382 ? 11.212 7.960 0.296 1.00 96.88 382 THR A O 1
ATOM 2743 N N . LEU A 1 383 ? 9.693 6.315 0.126 1.00 94.88 383 LEU A N 1
ATOM 2744 C CA . LEU A 1 383 ? 8.610 7.084 0.747 1.00 94.88 383 LEU A CA 1
ATOM 2745 C C . LEU A 1 383 ? 8.947 7.490 2.190 1.00 94.88 383 LEU A C 1
ATOM 2747 O O . LEU A 1 383 ? 8.684 8.625 2.589 1.00 94.88 383 LEU A O 1
ATOM 2751 N N . VAL A 1 384 ? 9.553 6.588 2.971 1.00 92.94 384 VAL A N 1
ATOM 2752 C CA . VAL A 1 384 ? 9.977 6.868 4.354 1.00 92.94 384 VAL A CA 1
ATOM 2753 C C . VAL A 1 384 ? 11.094 7.912 4.391 1.00 92.94 384 VAL A C 1
ATOM 2755 O O . VAL A 1 384 ? 10.993 8.880 5.147 1.00 92.94 384 VAL A O 1
ATOM 2758 N N . ALA A 1 385 ? 12.128 7.759 3.562 1.00 94.00 385 ALA A N 1
ATOM 2759 C CA . ALA A 1 385 ? 13.225 8.717 3.455 1.00 94.00 385 ALA A CA 1
ATOM 2760 C C . ALA A 1 385 ? 12.720 10.101 3.020 1.00 94.00 385 ALA A C 1
ATOM 2762 O O . ALA A 1 385 ? 13.098 11.112 3.608 1.00 94.00 385 ALA A O 1
ATOM 2763 N N . GLY A 1 386 ? 11.794 10.149 2.060 1.00 93.19 386 GLY A N 1
ATOM 2764 C CA . GLY A 1 386 ? 11.161 11.385 1.614 1.00 93.19 386 GLY A CA 1
ATOM 2765 C C . GLY A 1 386 ? 10.297 12.056 2.680 1.00 93.19 386 GLY A C 1
ATOM 2766 O O . GLY A 1 386 ? 10.390 13.266 2.896 1.00 93.19 386 GLY A O 1
ATOM 2767 N N . ALA A 1 387 ? 9.492 11.279 3.410 1.00 90.56 387 ALA A N 1
ATOM 2768 C CA . ALA A 1 387 ? 8.724 11.781 4.548 1.00 90.56 387 ALA A CA 1
ATOM 2769 C C . ALA A 1 387 ? 9.632 12.325 5.660 1.00 90.56 387 ALA A C 1
ATOM 2771 O O . ALA A 1 387 ? 9.300 13.336 6.281 1.00 90.56 387 ALA A O 1
ATOM 2772 N N . TRP A 1 388 ? 10.791 11.699 5.884 1.00 90.19 388 TRP A N 1
ATOM 2773 C CA . TRP A 1 388 ? 11.802 12.195 6.814 1.00 90.19 388 TRP A CA 1
ATOM 2774 C C . TRP A 1 388 ? 12.423 13.503 6.314 1.00 90.19 388 TRP A C 1
ATOM 2776 O O . TRP A 1 388 ? 12.472 14.476 7.067 1.00 90.19 388 TRP A O 1
ATOM 2786 N N . PHE A 1 389 ? 12.828 13.564 5.043 1.00 92.44 389 PHE A N 1
ATOM 2787 C CA . PHE A 1 389 ? 13.379 14.763 4.414 1.00 92.44 389 PHE A CA 1
ATOM 2788 C C . PHE A 1 389 ? 12.416 15.948 4.507 1.00 92.44 389 PHE A C 1
ATOM 2790 O O . PHE A 1 389 ? 12.718 16.939 5.176 1.00 92.44 389 PHE A O 1
ATOM 2797 N N . VAL A 1 390 ? 11.226 15.826 3.916 1.00 89.81 390 VAL A N 1
ATOM 2798 C CA . VAL A 1 390 ? 10.212 16.890 3.906 1.00 89.81 390 VAL A CA 1
ATOM 2799 C C . VAL A 1 390 ? 9.737 17.211 5.322 1.00 89.81 390 VAL A C 1
ATOM 2801 O O . VAL A 1 390 ? 9.590 18.379 5.677 1.00 89.81 390 VAL A O 1
ATOM 2804 N N . GLY A 1 391 ? 9.540 16.193 6.160 1.00 85.06 391 GLY A N 1
ATOM 2805 C CA . GLY A 1 391 ? 9.162 16.370 7.557 1.00 85.06 391 GLY A CA 1
ATOM 2806 C C . GLY A 1 391 ? 10.185 17.179 8.348 1.00 85.06 391 GLY A C 1
ATOM 2807 O O . GLY A 1 391 ? 9.809 18.088 9.085 1.00 85.06 391 GLY A O 1
ATOM 2808 N N . GLY A 1 392 ? 11.478 16.919 8.136 1.00 84.38 392 GLY A N 1
ATOM 2809 C CA . GLY A 1 392 ? 12.566 17.696 8.725 1.00 84.38 392 GLY A CA 1
ATOM 2810 C C . GLY A 1 392 ? 12.549 19.157 8.282 1.00 84.38 392 GLY A C 1
ATOM 2811 O O . GLY A 1 392 ? 12.698 20.051 9.113 1.00 84.38 392 GLY A O 1
ATOM 2812 N N . GLN A 1 393 ? 12.249 19.415 7.005 1.00 84.56 393 GLN A N 1
ATOM 2813 C CA . GLN A 1 393 ? 12.085 20.777 6.481 1.00 84.56 393 GLN A CA 1
ATOM 2814 C C . GLN A 1 393 ? 10.845 21.499 7.004 1.00 84.56 393 GLN A C 1
ATOM 2816 O O . GLN A 1 393 ? 10.724 22.704 6.796 1.00 84.56 393 GLN A O 1
ATOM 2821 N N . LEU A 1 394 ? 9.920 20.804 7.668 1.00 81.69 394 LEU A N 1
ATOM 2822 C CA . LEU A 1 394 ? 8.681 21.362 8.217 1.00 81.69 394 LEU A CA 1
ATOM 2823 C C . LEU A 1 394 ? 8.621 21.304 9.748 1.00 81.69 394 LEU A C 1
ATOM 2825 O O . LEU A 1 394 ? 7.723 21.903 10.339 1.00 81.69 394 LEU A O 1
ATOM 2829 N N . ALA A 1 395 ? 9.590 20.653 10.392 1.00 75.50 395 ALA A N 1
ATOM 2830 C CA . ALA A 1 395 ? 9.666 20.515 11.837 1.00 75.50 395 ALA A CA 1
ATOM 2831 C C . ALA A 1 395 ? 9.743 21.880 12.539 1.00 75.50 395 ALA A C 1
ATOM 2833 O O . ALA A 1 395 ? 10.397 22.813 12.068 1.00 75.50 395 ALA A O 1
ATOM 2834 N N . HIS A 1 396 ? 9.069 22.009 13.682 1.00 65.75 396 HIS A N 1
ATOM 2835 C CA . HIS A 1 396 ? 9.155 23.202 14.526 1.00 65.75 396 HIS A CA 1
ATOM 2836 C C . HIS A 1 396 ? 10.529 23.208 15.218 1.00 65.75 396 HIS A C 1
ATOM 2838 O O . HIS A 1 396 ? 10.917 22.194 15.791 1.00 65.75 396 HIS A O 1
ATOM 2844 N N . GLY A 1 397 ? 11.274 24.315 15.123 1.00 69.25 397 GLY A N 1
ATOM 2845 C CA . GLY A 1 397 ? 12.602 24.472 15.739 1.00 69.25 397 GLY A CA 1
ATOM 2846 C C . GLY A 1 397 ? 13.766 24.690 14.764 1.00 69.25 397 GLY A C 1
ATOM 2847 O O . GLY A 1 397 ? 14.780 25.245 15.165 1.00 69.25 397 GLY A O 1
ATOM 2848 N N . ALA A 1 398 ? 13.629 24.334 13.482 1.00 76.00 398 ALA A N 1
ATOM 2849 C CA . ALA A 1 398 ? 14.649 24.663 12.479 1.00 76.00 398 ALA A CA 1
ATOM 2850 C C . ALA A 1 398 ? 14.513 26.120 12.006 1.00 76.00 398 ALA A C 1
ATOM 2852 O O . ALA A 1 398 ? 13.426 26.526 11.571 1.00 76.00 398 ALA A O 1
ATOM 2853 N N . SER A 1 399 ? 15.602 26.891 12.041 1.00 84.06 399 SER A N 1
ATOM 2854 C CA . SER A 1 399 ? 15.621 28.268 11.535 1.00 84.06 399 SER A CA 1
ATOM 2855 C C . SER A 1 399 ? 15.441 28.301 10.012 1.00 84.06 399 SER A C 1
ATOM 2857 O O . SER A 1 399 ? 15.730 27.326 9.313 1.00 84.06 399 SER A O 1
ATOM 2859 N N . ALA A 1 400 ? 14.955 29.421 9.467 1.00 85.38 400 ALA A N 1
ATOM 2860 C CA . ALA A 1 400 ? 14.814 29.574 8.016 1.00 85.38 400 ALA A CA 1
ATOM 2861 C C . ALA A 1 400 ? 16.163 29.407 7.292 1.00 85.38 400 ALA A C 1
ATOM 2863 O O . ALA A 1 400 ? 16.216 28.792 6.229 1.00 85.38 400 ALA A O 1
ATOM 2864 N N . ARG A 1 401 ? 17.251 29.866 7.925 1.00 85.75 401 ARG A N 1
ATOM 2865 C CA . ARG A 1 401 ? 18.625 29.678 7.456 1.00 85.75 401 ARG A CA 1
ATOM 2866 C C . ARG A 1 401 ? 19.014 28.199 7.382 1.00 85.75 401 ARG A C 1
ATOM 2868 O O . ARG A 1 401 ? 19.425 27.756 6.321 1.00 85.75 401 ARG A O 1
ATOM 2875 N N . GLN A 1 402 ? 18.799 27.421 8.446 1.00 86.50 402 GLN A N 1
ATOM 2876 C CA . GLN A 1 402 ? 19.099 25.978 8.451 1.00 86.50 402 GLN A CA 1
ATOM 2877 C C . GLN A 1 402 ? 18.326 25.218 7.363 1.00 86.50 402 GLN A C 1
ATOM 2879 O O . GLN A 1 402 ? 18.867 24.321 6.722 1.00 86.50 402 GLN A O 1
ATOM 2884 N N . ARG A 1 403 ? 17.054 25.573 7.134 1.00 89.19 403 ARG A N 1
ATOM 2885 C CA . ARG A 1 403 ? 16.250 24.977 6.052 1.00 89.19 403 ARG A CA 1
ATOM 2886 C C . ARG A 1 403 ? 16.817 25.338 4.682 1.00 89.19 403 ARG A C 1
ATOM 2888 O O . ARG A 1 403 ? 16.959 24.461 3.837 1.00 89.19 403 ARG A O 1
ATOM 2895 N N . ALA A 1 404 ? 17.164 26.608 4.474 1.00 88.81 404 ALA A N 1
ATOM 2896 C CA . ALA A 1 404 ? 17.751 27.077 3.224 1.00 88.81 404 ALA A CA 1
ATOM 2897 C C . ALA A 1 404 ? 19.113 26.425 2.939 1.00 88.81 404 ALA A C 1
ATOM 2899 O O . ALA A 1 404 ? 19.350 26.003 1.814 1.00 88.81 404 ALA A O 1
ATOM 2900 N N . GLU A 1 405 ? 19.973 26.272 3.949 1.00 89.56 405 GLU A N 1
ATOM 2901 C CA . GLU A 1 405 ? 21.265 25.581 3.826 1.00 89.56 405 GLU A CA 1
ATOM 2902 C C . GLU A 1 405 ? 21.074 24.120 3.399 1.00 89.56 405 GLU A C 1
ATOM 2904 O O . GLU A 1 405 ? 21.700 23.663 2.443 1.00 89.56 405 GLU A O 1
ATOM 2909 N N . VAL A 1 406 ? 20.155 23.393 4.043 1.00 91.38 406 VAL A N 1
ATOM 2910 C CA . VAL A 1 406 ? 19.900 21.986 3.706 1.00 91.38 406 VAL A CA 1
ATOM 2911 C C . VAL A 1 406 ? 19.247 21.824 2.333 1.00 91.38 406 VAL A C 1
ATOM 2913 O O . VAL A 1 406 ? 19.617 20.919 1.582 1.00 91.38 406 VAL A O 1
ATOM 2916 N N . LEU A 1 407 ? 18.290 22.679 1.971 1.00 92.56 407 LEU A N 1
ATOM 2917 C CA . LEU A 1 407 ? 17.684 22.649 0.638 1.00 92.56 407 LEU A CA 1
ATOM 2918 C C . LEU A 1 407 ? 18.694 23.062 -0.442 1.00 92.56 407 LEU A C 1
ATOM 2920 O O . LEU A 1 407 ? 18.745 22.430 -1.491 1.00 92.56 407 LEU A O 1
ATOM 2924 N N . GLY A 1 408 ? 19.561 24.041 -0.172 1.00 91.44 408 GLY A N 1
ATOM 2925 C CA . GLY A 1 408 ? 20.683 24.400 -1.041 1.00 91.44 408 GLY A CA 1
ATOM 2926 C C . GLY A 1 408 ? 21.628 23.221 -1.276 1.00 91.44 408 GLY A C 1
ATOM 2927 O O . GLY A 1 408 ? 21.881 22.860 -2.424 1.00 91.44 408 GLY A O 1
ATOM 2928 N N . ALA A 1 409 ? 22.065 22.548 -0.207 1.00 93.12 409 ALA A N 1
ATOM 2929 C CA . ALA A 1 409 ? 22.886 21.339 -0.301 1.00 93.12 409 ALA A CA 1
ATOM 2930 C C . ALA A 1 409 ? 22.182 20.213 -1.082 1.00 93.12 409 ALA A C 1
ATOM 2932 O O . ALA A 1 409 ? 22.805 19.527 -1.889 1.00 93.12 409 ALA A O 1
ATOM 2933 N N . SER A 1 410 ? 20.868 20.062 -0.896 1.00 94.19 410 SER A N 1
ATOM 2934 C CA . SER A 1 410 ? 20.050 19.091 -1.632 1.00 94.19 410 SER A CA 1
ATOM 2935 C C . SER A 1 410 ? 19.975 19.415 -3.128 1.00 94.19 410 SER A C 1
ATOM 2937 O O . SER A 1 410 ? 20.100 18.512 -3.950 1.00 94.19 410 SER A O 1
ATOM 2939 N N . ALA A 1 411 ? 19.817 20.691 -3.499 1.00 94.25 411 ALA A N 1
ATOM 2940 C CA . ALA A 1 411 ? 19.815 21.124 -4.895 1.00 94.25 411 ALA A CA 1
ATOM 2941 C C . ALA A 1 411 ? 21.174 20.875 -5.568 1.00 94.25 411 ALA A C 1
ATOM 2943 O O . ALA A 1 411 ? 21.213 20.350 -6.678 1.00 94.25 411 ALA A O 1
ATOM 2944 N N . VAL A 1 412 ? 22.280 21.175 -4.875 1.00 95.50 412 VAL A N 1
ATOM 2945 C CA . VAL A 1 412 ? 23.643 20.893 -5.361 1.00 95.50 412 VAL A CA 1
ATOM 2946 C C . VAL A 1 412 ? 23.863 19.391 -5.541 1.00 95.50 412 VAL A C 1
ATOM 2948 O O . VAL A 1 412 ? 24.349 18.970 -6.586 1.00 95.50 412 VAL A O 1
ATOM 2951 N N . PHE A 1 413 ? 23.460 18.572 -4.566 1.00 96.44 413 PHE A N 1
ATOM 2952 C CA . PHE A 1 413 ? 23.545 17.114 -4.666 1.00 96.44 413 PHE A CA 1
ATOM 2953 C C . PHE A 1 413 ? 22.772 16.571 -5.879 1.00 96.44 413 PHE A C 1
ATOM 2955 O O . PHE A 1 413 ? 23.310 15.773 -6.642 1.00 96.44 413 PHE A O 1
ATOM 2962 N N . LEU A 1 414 ? 21.532 17.025 -6.091 1.00 95.69 414 LEU A N 1
ATOM 2963 C CA . LEU A 1 414 ? 20.705 16.588 -7.220 1.00 95.69 414 LEU A CA 1
ATOM 2964 C C . LEU A 1 414 ? 21.259 17.063 -8.573 1.00 95.69 414 LEU A C 1
ATOM 2966 O O . LEU A 1 414 ? 21.205 16.314 -9.544 1.00 95.69 414 LEU A O 1
ATOM 2970 N N . ALA A 1 415 ? 21.836 18.266 -8.634 1.00 94.12 415 ALA A N 1
ATOM 2971 C CA . ALA A 1 415 ? 22.528 18.769 -9.821 1.00 94.12 415 ALA A CA 1
ATOM 2972 C C . ALA A 1 415 ? 23.793 17.952 -10.135 1.00 94.12 415 ALA A C 1
ATOM 2974 O O . ALA A 1 415 ? 24.021 17.575 -11.283 1.00 94.12 415 ALA A O 1
ATOM 2975 N N . ALA A 1 416 ? 24.587 17.615 -9.113 1.00 93.75 416 ALA A N 1
ATOM 2976 C CA . ALA A 1 416 ? 25.753 16.748 -9.263 1.00 93.75 416 ALA A CA 1
ATOM 2977 C C . ALA A 1 416 ? 25.348 15.344 -9.734 1.00 93.75 416 ALA A C 1
ATOM 2979 O O . ALA A 1 416 ? 25.956 14.805 -10.655 1.00 93.75 416 ALA A O 1
ATOM 2980 N N . LEU A 1 417 ? 24.277 14.777 -9.167 1.00 93.38 417 LEU A N 1
ATOM 2981 C CA . LEU A 1 417 ? 23.699 13.520 -9.637 1.00 93.38 417 LEU A CA 1
ATOM 2982 C C . LEU A 1 417 ? 23.294 13.605 -11.114 1.00 93.38 417 LEU A C 1
ATOM 2984 O O . LEU A 1 417 ? 23.619 12.707 -11.885 1.00 93.38 417 LEU A O 1
ATOM 2988 N N . ALA A 1 418 ? 22.604 14.674 -11.514 1.00 92.38 418 ALA A N 1
ATOM 2989 C CA . ALA A 1 418 ? 22.189 14.876 -12.896 1.00 92.38 418 ALA A CA 1
ATOM 2990 C C . ALA A 1 418 ? 23.395 14.943 -13.848 1.00 92.38 418 ALA A C 1
ATOM 2992 O O . ALA A 1 418 ? 23.384 14.306 -14.902 1.00 92.38 418 ALA A O 1
ATOM 2993 N N . ALA A 1 419 ? 24.459 15.645 -13.450 1.00 90.69 419 ALA A N 1
ATOM 2994 C CA . ALA A 1 419 ? 25.708 15.702 -14.202 1.00 90.69 419 ALA A CA 1
ATOM 2995 C C . ALA A 1 419 ? 26.378 14.321 -14.319 1.00 90.69 419 ALA A C 1
ATOM 2997 O O . ALA A 1 419 ? 26.773 13.933 -15.414 1.00 90.69 419 ALA A O 1
ATOM 2998 N N . VAL A 1 420 ? 26.441 13.545 -13.231 1.00 88.88 420 VAL A N 1
ATOM 2999 C CA . VAL A 1 420 ? 26.987 12.174 -13.242 1.00 88.88 420 VAL A CA 1
ATOM 3000 C C . VAL A 1 420 ? 26.174 11.257 -14.155 1.00 88.88 420 VAL A C 1
ATOM 3002 O O . VAL A 1 420 ? 26.753 10.514 -14.942 1.00 88.88 420 VAL A O 1
ATOM 3005 N N . LEU A 1 421 ? 24.841 11.322 -14.095 1.00 88.19 421 LEU A N 1
ATOM 3006 C CA . LEU A 1 421 ? 23.964 10.533 -14.966 1.00 88.19 421 LEU A CA 1
ATOM 3007 C C . LEU A 1 421 ? 24.141 10.898 -16.446 1.00 88.19 421 LEU A C 1
ATOM 3009 O O . LEU A 1 421 ? 24.049 10.016 -17.292 1.00 88.19 421 LEU A O 1
ATOM 3013 N N . ALA A 1 422 ? 24.424 12.167 -16.755 1.00 86.62 422 ALA A N 1
ATOM 3014 C CA . ALA A 1 422 ? 24.697 12.627 -18.116 1.00 86.62 422 ALA A CA 1
ATOM 3015 C C . ALA A 1 422 ? 26.111 12.269 -18.614 1.00 86.62 422 ALA A C 1
ATOM 3017 O O . ALA A 1 422 ? 26.295 12.069 -19.811 1.00 86.62 422 ALA A O 1
ATOM 3018 N N . ALA A 1 423 ? 27.095 12.211 -17.711 1.00 80.56 423 ALA A N 1
ATOM 3019 C CA . ALA A 1 423 ? 28.507 11.984 -18.028 1.00 80.56 423 ALA A CA 1
ATOM 3020 C C . ALA A 1 423 ? 28.942 10.510 -17.948 1.00 80.56 423 ALA A C 1
ATOM 3022 O O . ALA A 1 423 ? 30.074 10.191 -18.308 1.00 80.56 423 ALA A O 1
ATOM 3023 N N . ALA A 1 424 ? 28.085 9.618 -17.440 1.00 64.81 424 ALA A N 1
ATOM 3024 C CA . ALA A 1 424 ? 28.423 8.215 -17.236 1.00 64.81 424 ALA A CA 1
ATOM 3025 C C . ALA A 1 424 ? 28.872 7.563 -18.561 1.00 64.81 424 ALA A C 1
ATOM 3027 O O . ALA A 1 424 ? 28.094 7.552 -19.518 1.00 64.81 424 ALA A O 1
ATOM 3028 N N . PRO A 1 425 ? 30.102 7.013 -18.637 1.00 56.53 425 PRO A N 1
ATOM 3029 C CA . PRO A 1 425 ? 30.611 6.420 -19.865 1.00 56.53 425 PRO A CA 1
ATOM 3030 C C . PRO A 1 425 ? 29.691 5.283 -20.309 1.00 56.53 425 PRO A C 1
ATOM 3032 O O . PRO A 1 425 ? 29.221 4.492 -19.485 1.00 56.53 425 PRO A O 1
ATOM 3035 N N . GLY A 1 426 ? 29.428 5.209 -21.616 1.00 55.34 426 GLY A N 1
ATOM 3036 C CA . GLY A 1 426 ? 28.710 4.081 -22.191 1.00 55.34 426 GLY A CA 1
ATOM 3037 C C . GLY A 1 426 ? 29.445 2.790 -21.810 1.00 55.34 426 GLY A C 1
ATOM 3038 O O . GLY A 1 426 ? 30.649 2.699 -22.056 1.00 55.34 426 GLY A O 1
ATOM 3039 N N . PRO A 1 427 ? 28.792 1.802 -21.175 1.00 50.56 427 PRO A N 1
ATOM 3040 C CA . PRO A 1 427 ? 29.417 0.510 -20.948 1.00 50.56 427 PRO A CA 1
ATOM 3041 C C . PRO A 1 427 ? 29.741 -0.135 -22.298 1.00 50.56 427 PRO A C 1
ATOM 3043 O O . PRO A 1 427 ? 29.224 0.286 -23.336 1.00 50.56 427 PRO A O 1
ATOM 3046 N N . GLY A 1 428 ? 30.549 -1.198 -22.274 1.00 53.50 428 GLY A N 1
ATOM 3047 C CA . GLY A 1 428 ? 30.722 -2.120 -23.399 1.00 53.50 428 GLY A CA 1
ATOM 3048 C C . GLY A 1 428 ? 29.409 -2.829 -23.736 1.00 53.50 428 GLY A C 1
ATOM 3049 O O . GLY A 1 428 ? 29.246 -4.017 -23.476 1.00 53.50 428 GLY A O 1
ATOM 3050 N N . ALA A 1 429 ? 28.429 -2.081 -24.238 1.00 57.94 429 ALA A N 1
ATOM 3051 C CA . ALA A 1 429 ? 27.177 -2.608 -24.724 1.00 57.94 429 ALA A CA 1
ATOM 3052 C C . ALA A 1 429 ? 27.499 -3.518 -25.907 1.00 57.94 429 ALA A C 1
ATOM 3054 O O . ALA A 1 429 ? 28.210 -3.120 -26.829 1.00 57.94 429 ALA A O 1
ATOM 3055 N N . ALA A 1 430 ? 26.966 -4.739 -25.880 1.00 62.19 430 ALA A N 1
ATOM 3056 C CA . ALA A 1 430 ? 27.254 -5.746 -26.896 1.00 62.19 430 ALA A CA 1
ATOM 3057 C C . ALA A 1 430 ? 26.875 -5.294 -28.322 1.00 62.19 430 ALA A C 1
ATOM 3059 O O . ALA A 1 430 ? 27.371 -5.855 -29.294 1.00 62.19 430 ALA A O 1
ATOM 3060 N N . THR A 1 431 ? 25.999 -4.288 -28.457 1.00 70.56 431 THR A N 1
ATOM 3061 C CA . THR A 1 431 ? 25.554 -3.734 -29.741 1.00 70.56 431 THR A CA 1
ATOM 3062 C C . THR A 1 431 ? 25.384 -2.212 -29.687 1.00 70.56 431 THR A C 1
ATOM 3064 O O . THR A 1 431 ? 25.091 -1.633 -28.637 1.00 70.56 431 THR A O 1
ATOM 3067 N N . ALA A 1 432 ? 25.485 -1.554 -30.849 1.00 70.69 432 ALA A N 1
ATOM 3068 C CA . ALA A 1 432 ? 25.252 -0.113 -30.995 1.00 70.69 432 ALA A CA 1
ATOM 3069 C C . ALA A 1 432 ? 23.826 0.311 -30.587 1.00 70.69 432 ALA A C 1
ATOM 3071 O O . ALA A 1 432 ? 23.641 1.365 -29.983 1.00 70.69 432 ALA A O 1
ATOM 3072 N N . ALA A 1 433 ? 22.821 -0.533 -30.849 1.00 68.44 433 ALA A N 1
ATOM 3073 C CA . ALA A 1 433 ? 21.439 -0.288 -30.434 1.00 68.44 433 ALA A CA 1
ATOM 3074 C C . ALA A 1 433 ? 21.285 -0.296 -28.902 1.00 68.44 433 ALA A C 1
ATOM 3076 O O . ALA A 1 433 ? 20.628 0.579 -28.338 1.00 68.44 433 ALA A O 1
ATOM 3077 N N . ALA A 1 434 ? 21.942 -1.235 -28.211 1.00 68.06 434 ALA A N 1
ATOM 3078 C CA . ALA A 1 434 ? 21.950 -1.276 -26.750 1.00 68.06 434 ALA A CA 1
ATOM 3079 C C . ALA A 1 434 ? 22.681 -0.063 -26.144 1.00 68.06 434 ALA A C 1
ATOM 3081 O O . ALA A 1 434 ? 22.217 0.494 -25.149 1.00 68.06 434 ALA A O 1
ATOM 3082 N N . ALA A 1 435 ? 23.774 0.391 -26.770 1.00 71.19 435 ALA A N 1
ATOM 3083 C CA . ALA A 1 435 ? 24.467 1.616 -26.369 1.00 71.19 435 ALA A CA 1
ATOM 3084 C C . ALA A 1 435 ? 23.571 2.859 -26.520 1.00 71.19 435 ALA A C 1
ATOM 3086 O O . ALA A 1 435 ? 23.491 3.682 -25.608 1.00 71.19 435 ALA A O 1
ATOM 3087 N N . ALA A 1 436 ? 22.861 2.978 -27.647 1.00 73.12 436 ALA A N 1
ATOM 3088 C CA . ALA A 1 436 ? 21.973 4.103 -27.928 1.00 73.12 436 ALA A CA 1
ATOM 3089 C C . ALA A 1 436 ? 20.781 4.174 -26.957 1.00 73.12 436 ALA A C 1
ATOM 3091 O O . ALA A 1 436 ? 20.470 5.257 -26.454 1.00 73.12 436 ALA A O 1
ATOM 3092 N N . GLN A 1 437 ? 20.156 3.032 -26.647 1.00 74.06 437 GLN A N 1
ATOM 3093 C CA . GLN A 1 437 ? 19.056 2.951 -25.680 1.00 74.06 437 GLN A CA 1
ATOM 3094 C C . GLN A 1 437 ? 19.520 3.357 -24.277 1.00 74.06 437 GLN A C 1
ATOM 3096 O O . GLN A 1 437 ? 18.886 4.183 -23.625 1.00 74.06 437 GLN A O 1
ATOM 3101 N N . LEU A 1 438 ? 20.666 2.842 -23.827 1.00 75.31 438 LEU A N 1
ATOM 3102 C CA . LEU A 1 438 ? 21.197 3.189 -22.513 1.00 75.31 438 LEU A CA 1
ATOM 3103 C C . LEU A 1 438 ? 21.561 4.677 -22.410 1.00 75.31 438 LEU A C 1
ATOM 3105 O O . LEU A 1 438 ? 21.241 5.315 -21.409 1.00 75.31 438 LEU A O 1
ATOM 3109 N N . ALA A 1 439 ? 22.157 5.254 -23.457 1.00 78.00 439 ALA A N 1
ATOM 3110 C CA . ALA A 1 439 ? 22.429 6.689 -23.522 1.00 78.00 439 ALA A CA 1
ATOM 3111 C C . ALA A 1 439 ? 21.138 7.529 -23.527 1.00 78.00 439 ALA A C 1
ATOM 3113 O O . ALA A 1 439 ? 21.111 8.661 -23.037 1.00 78.00 439 ALA A O 1
ATOM 3114 N N . HIS A 1 440 ? 20.049 7.011 -24.098 1.00 80.38 440 HIS A N 1
ATOM 3115 C CA . HIS A 1 440 ? 18.739 7.650 -24.022 1.00 80.38 440 HIS A CA 1
ATOM 3116 C C . HIS A 1 440 ? 18.170 7.600 -22.594 1.00 80.38 440 HIS A C 1
ATOM 3118 O O . HIS A 1 440 ? 17.772 8.636 -22.063 1.00 80.38 440 HIS A O 1
ATOM 3124 N N . GLU A 1 441 ? 18.217 6.443 -21.930 1.00 81.75 441 GLU A N 1
ATOM 3125 C CA . GLU A 1 441 ? 17.781 6.304 -20.535 1.00 81.75 441 GLU A CA 1
ATOM 3126 C C . GLU A 1 441 ? 18.599 7.165 -19.566 1.00 81.75 441 GLU A C 1
ATOM 3128 O O . GLU A 1 441 ? 18.034 7.799 -18.677 1.00 81.75 441 GLU A O 1
ATOM 3133 N N . GLN A 1 442 ? 19.919 7.240 -19.742 1.00 84.44 442 GLN A N 1
ATOM 3134 C CA . GLN A 1 442 ? 20.798 8.105 -18.949 1.00 84.44 442 GLN A CA 1
ATOM 3135 C C . GLN A 1 442 ? 20.425 9.585 -19.090 1.00 84.44 442 GLN A C 1
ATOM 3137 O O . GLN A 1 442 ? 20.345 10.302 -18.091 1.00 84.44 442 GLN A O 1
ATOM 3142 N N . ARG A 1 443 ? 20.121 10.036 -20.315 1.00 86.25 443 ARG A N 1
ATOM 3143 C CA . ARG A 1 443 ? 19.639 11.402 -20.569 1.00 86.25 443 ARG A CA 1
ATOM 3144 C C . ARG A 1 443 ? 18.274 11.655 -19.936 1.00 86.25 443 ARG A C 1
ATOM 3146 O O . ARG A 1 443 ? 18.092 12.681 -19.291 1.00 86.25 443 ARG A O 1
ATOM 3153 N N . ALA A 1 444 ? 17.329 10.728 -20.057 1.00 86.50 444 ALA A N 1
ATOM 3154 C CA . ALA A 1 444 ? 16.024 10.868 -19.411 1.00 86.50 444 ALA A CA 1
ATOM 3155 C C . ALA A 1 444 ? 16.146 10.909 -17.872 1.00 86.50 444 ALA A C 1
ATOM 3157 O O . ALA A 1 444 ? 15.523 11.747 -17.218 1.00 86.50 444 ALA A O 1
ATOM 3158 N N . ALA A 1 445 ? 17.006 10.064 -17.292 1.00 86.44 445 ALA A N 1
ATOM 3159 C CA . ALA A 1 445 ? 17.311 10.069 -15.863 1.00 86.44 445 ALA A CA 1
ATOM 3160 C C . ALA A 1 445 ? 17.956 11.392 -15.410 1.00 86.44 445 ALA A C 1
ATOM 3162 O O . ALA A 1 445 ? 17.594 11.925 -14.358 1.00 86.44 445 ALA A O 1
ATOM 3163 N N . SER A 1 446 ? 18.886 11.941 -16.202 1.00 88.69 446 SER A N 1
ATOM 3164 C CA . SER A 1 446 ? 19.540 13.215 -15.885 1.00 88.69 446 SER A CA 1
ATOM 3165 C C . SER A 1 446 ? 18.558 14.384 -15.927 1.00 88.69 446 SER A C 1
ATOM 3167 O O . SER A 1 446 ? 18.581 15.225 -15.030 1.00 88.69 446 SER A O 1
ATOM 3169 N N . VAL A 1 447 ? 17.640 14.407 -16.898 1.00 90.44 447 VAL A N 1
ATOM 3170 C CA . VAL A 1 447 ? 16.575 15.418 -16.982 1.00 90.44 447 VAL A CA 1
ATOM 3171 C C . VAL A 1 447 ? 15.683 15.370 -15.741 1.00 90.44 447 VAL A C 1
ATOM 3173 O O . VAL A 1 447 ? 15.435 16.410 -15.132 1.00 90.44 447 VAL A O 1
ATOM 3176 N N . ALA A 1 448 ? 15.260 14.179 -15.302 1.00 89.12 448 ALA A N 1
ATOM 3177 C CA . ALA A 1 448 ? 14.470 14.032 -14.078 1.00 89.12 448 ALA A CA 1
ATOM 3178 C C . ALA A 1 448 ? 15.209 14.580 -12.839 1.00 89.12 448 ALA A C 1
ATOM 3180 O O . ALA A 1 448 ? 14.615 15.290 -12.020 1.00 89.12 448 ALA A O 1
ATOM 3181 N N . ALA A 1 449 ? 16.513 14.308 -12.723 1.00 89.56 449 ALA A N 1
ATOM 3182 C CA . ALA A 1 449 ? 17.355 14.831 -11.648 1.00 89.56 449 ALA A CA 1
ATOM 3183 C C . ALA A 1 449 ? 17.527 16.361 -11.716 1.00 89.56 449 ALA A C 1
ATOM 3185 O O . ALA A 1 449 ? 17.421 17.028 -10.683 1.00 89.56 449 ALA A O 1
ATOM 3186 N N . TRP A 1 450 ? 17.694 16.939 -12.911 1.00 93.44 450 TRP A N 1
ATOM 3187 C CA . TRP A 1 450 ? 17.739 18.393 -13.106 1.00 93.44 450 TRP A CA 1
ATOM 3188 C C . TRP A 1 450 ? 16.428 19.078 -12.717 1.00 93.44 450 TRP A C 1
ATOM 3190 O O . TRP A 1 450 ? 16.449 20.088 -12.012 1.00 93.44 450 TRP A O 1
ATOM 3200 N N . CYS A 1 451 ? 15.280 18.518 -13.108 1.00 92.31 451 CYS A N 1
ATOM 3201 C CA . CYS A 1 451 ? 13.973 19.036 -12.701 1.00 92.31 451 CYS A CA 1
ATOM 3202 C C . CYS A 1 451 ? 13.807 19.016 -11.173 1.00 92.31 451 CYS A C 1
ATOM 3204 O O . CYS A 1 451 ? 13.320 19.989 -10.590 1.00 92.31 451 CYS A O 1
ATOM 3206 N N . ALA A 1 452 ? 14.248 17.941 -10.511 1.00 90.38 452 ALA A N 1
ATOM 3207 C CA . ALA A 1 452 ? 14.230 17.849 -9.053 1.00 90.38 452 ALA A CA 1
ATOM 3208 C C . ALA A 1 452 ? 15.152 18.895 -8.397 1.00 90.38 452 ALA A C 1
ATOM 3210 O O . ALA A 1 452 ? 14.730 19.576 -7.460 1.00 90.38 452 ALA A O 1
ATOM 3211 N N . ALA A 1 453 ? 16.374 19.072 -8.914 1.00 89.81 453 ALA A N 1
ATOM 3212 C CA . ALA A 1 453 ? 17.322 20.078 -8.436 1.00 89.81 453 ALA A CA 1
ATOM 3213 C C . ALA A 1 453 ? 16.745 21.499 -8.540 1.00 89.81 453 ALA A C 1
ATOM 3215 O O . ALA A 1 453 ? 16.786 22.256 -7.568 1.00 89.81 453 ALA A O 1
ATOM 3216 N N . LEU A 1 454 ? 16.141 21.834 -9.686 1.00 93.06 454 LEU A N 1
ATOM 3217 C CA . LEU A 1 454 ? 15.498 23.127 -9.918 1.00 93.06 454 LEU A CA 1
ATOM 3218 C C . LEU A 1 454 ? 14.344 23.371 -8.937 1.00 93.06 454 LEU A C 1
ATOM 3220 O O . LEU A 1 454 ? 14.268 24.439 -8.331 1.00 93.06 454 LEU A O 1
ATOM 3224 N N . GLY A 1 455 ? 13.473 22.378 -8.730 1.00 89.94 455 GLY A N 1
ATOM 3225 C CA . GLY A 1 455 ? 12.359 22.490 -7.784 1.00 89.94 455 GLY A CA 1
ATOM 3226 C C . GLY A 1 455 ? 12.824 22.775 -6.351 1.00 89.94 455 GLY A C 1
ATOM 3227 O O . GLY A 1 455 ? 12.272 23.647 -5.675 1.00 89.94 455 GLY A O 1
ATOM 3228 N N . VAL A 1 456 ? 13.879 22.090 -5.900 1.00 89.31 456 VAL A N 1
ATOM 3229 C CA . VAL A 1 456 ? 14.476 22.319 -4.576 1.00 89.31 456 VAL A CA 1
ATOM 3230 C C . VAL A 1 456 ? 15.155 23.693 -4.500 1.00 89.31 456 VAL A C 1
ATOM 3232 O O . VAL A 1 456 ? 14.974 24.398 -3.508 1.00 89.31 456 VAL A O 1
ATOM 3235 N N . ALA A 1 457 ? 15.866 24.125 -5.546 1.00 89.19 457 ALA A N 1
ATOM 3236 C CA . ALA A 1 457 ? 16.501 25.444 -5.601 1.00 89.19 457 ALA A CA 1
ATOM 3237 C C . ALA A 1 457 ? 15.479 26.592 -5.509 1.00 89.19 457 ALA A C 1
ATOM 3239 O O . ALA A 1 457 ? 15.680 27.548 -4.755 1.00 89.19 457 ALA A O 1
ATOM 3240 N N . VAL A 1 458 ? 14.346 26.476 -6.210 1.00 91.81 458 VAL A N 1
ATOM 3241 C CA . VAL A 1 458 ? 13.241 27.444 -6.117 1.00 91.81 458 VAL A CA 1
ATOM 3242 C C . VAL A 1 458 ? 12.679 27.489 -4.694 1.00 91.81 458 VAL A C 1
ATOM 3244 O O . VAL A 1 458 ? 12.466 28.575 -4.151 1.00 91.81 458 VAL A O 1
ATOM 3247 N N . ALA A 1 459 ? 12.489 26.334 -4.046 1.00 87.44 459 ALA A N 1
ATOM 3248 C CA . ALA A 1 459 ? 12.039 26.282 -2.655 1.00 87.44 459 ALA A CA 1
ATOM 3249 C C . ALA A 1 459 ? 13.019 26.990 -1.699 1.00 87.44 459 ALA A C 1
ATOM 3251 O O . ALA A 1 459 ? 12.583 27.753 -0.831 1.00 87.44 459 ALA A O 1
ATOM 3252 N N . THR A 1 460 ? 14.329 26.802 -1.891 1.00 88.44 460 THR A N 1
ATOM 3253 C CA . THR A 1 460 ? 15.381 27.521 -1.154 1.00 88.44 460 THR A CA 1
ATOM 3254 C C . THR A 1 460 ? 15.255 29.032 -1.333 1.00 88.44 460 THR A C 1
ATOM 3256 O O . THR A 1 460 ? 15.194 29.761 -0.343 1.00 88.44 460 THR A O 1
ATOM 3259 N N . ALA A 1 461 ? 15.153 29.511 -2.578 1.00 87.31 461 ALA A N 1
ATOM 3260 C CA . ALA A 1 461 ? 15.055 30.938 -2.884 1.00 87.31 461 ALA A CA 1
ATOM 3261 C C . ALA A 1 461 ? 13.825 31.590 -2.228 1.00 87.31 461 ALA A C 1
ATOM 3263 O O . ALA A 1 461 ? 13.917 32.676 -1.651 1.00 87.31 461 ALA A O 1
ATOM 3264 N N . LEU A 1 462 ? 12.677 30.904 -2.243 1.00 88.94 462 LEU A N 1
ATOM 3265 C CA . LEU A 1 462 ? 11.453 31.378 -1.592 1.00 88.94 462 LEU A CA 1
ATOM 3266 C C . LEU A 1 462 ? 11.592 31.468 -0.066 1.00 88.94 462 LEU A C 1
ATOM 3268 O O . LEU A 1 462 ? 11.056 32.397 0.542 1.00 88.94 462 LEU A O 1
ATOM 3272 N N . LEU A 1 463 ? 12.300 30.527 0.565 1.00 84.00 463 LEU A N 1
ATOM 3273 C CA . LEU A 1 463 ? 12.547 30.558 2.009 1.00 84.00 463 LEU A CA 1
ATOM 3274 C C . LEU A 1 463 ? 13.508 31.676 2.407 1.00 84.00 463 LEU A C 1
ATOM 3276 O O . LEU A 1 463 ? 13.229 32.380 3.376 1.00 84.00 463 LEU A O 1
ATOM 3280 N N . VAL A 1 464 ? 14.590 31.873 1.648 1.00 85.50 464 VAL A N 1
ATOM 3281 C CA . VAL A 1 464 ? 15.537 32.976 1.872 1.00 85.50 464 VAL A CA 1
ATOM 3282 C C . VAL A 1 464 ? 14.819 34.317 1.742 1.00 85.50 464 VAL A C 1
ATOM 3284 O O . VAL A 1 464 ? 14.912 35.140 2.648 1.00 85.50 464 VAL A O 1
ATOM 3287 N N . ARG A 1 465 ? 14.012 34.498 0.687 1.00 88.75 465 ARG A N 1
ATOM 3288 C CA . ARG A 1 465 ? 13.235 35.727 0.475 1.00 88.75 465 ARG A CA 1
ATOM 3289 C C . ARG A 1 465 ? 12.270 36.020 1.626 1.00 88.75 465 ARG A C 1
ATOM 3291 O O . ARG A 1 465 ? 12.149 37.167 2.042 1.00 88.75 465 ARG A O 1
ATOM 3298 N N . ARG A 1 466 ? 11.588 34.996 2.153 1.00 84.56 466 ARG A N 1
ATOM 3299 C CA . ARG A 1 466 ? 10.697 35.145 3.318 1.00 84.56 466 ARG A CA 1
ATOM 3300 C C . ARG A 1 466 ? 11.451 35.488 4.598 1.00 84.56 466 ARG A C 1
ATOM 3302 O O . ARG A 1 466 ? 10.918 36.215 5.427 1.00 84.56 466 ARG A O 1
ATOM 3309 N N . ALA A 1 467 ? 12.657 34.950 4.772 1.00 78.56 467 ALA A N 1
ATOM 3310 C CA . ALA A 1 467 ? 13.498 35.254 5.923 1.00 78.56 467 ALA A CA 1
ATOM 3311 C C . ALA A 1 467 ? 14.024 36.696 5.877 1.00 78.56 467 ALA A C 1
ATOM 3313 O O . ALA A 1 467 ? 14.071 37.351 6.912 1.00 78.56 467 ALA A O 1
ATOM 3314 N N . SER A 1 468 ? 14.366 37.202 4.686 1.00 75.75 468 SER A N 1
ATOM 3315 C CA . SER A 1 468 ? 14.805 38.590 4.494 1.00 75.75 468 SER A CA 1
ATOM 3316 C C . SER A 1 468 ? 13.668 39.611 4.575 1.00 75.75 468 SER A C 1
ATOM 3318 O O . SER A 1 468 ? 13.926 40.776 4.838 1.00 75.75 468 SER A O 1
ATOM 3320 N N . SER A 1 469 ? 12.417 39.193 4.350 1.00 74.44 469 SER A N 1
ATOM 3321 C CA . SER A 1 469 ? 11.229 40.055 4.422 1.00 74.44 469 SER A CA 1
ATOM 3322 C C . SER A 1 469 ? 10.501 39.996 5.776 1.00 74.44 469 SER A C 1
ATOM 3324 O O . SER A 1 469 ? 9.312 40.307 5.832 1.00 74.44 469 SER A O 1
ATOM 3326 N N . GLY A 1 470 ? 11.153 39.516 6.845 1.00 58.09 470 GLY A N 1
ATOM 3327 C CA . GLY A 1 470 ? 10.608 39.598 8.207 1.00 58.09 470 GLY A CA 1
ATOM 3328 C C . GLY A 1 470 ? 10.352 41.058 8.612 1.00 58.09 470 GLY A C 1
ATOM 3329 O O . GLY A 1 470 ? 10.967 41.945 8.022 1.00 58.09 470 GLY A O 1
ATOM 3330 N N . PRO A 1 471 ? 9.435 41.330 9.563 1.00 48.53 471 PRO A N 1
ATOM 3331 C CA . PRO A 1 471 ? 9.000 42.691 9.859 1.00 48.53 471 PRO A CA 1
ATOM 3332 C C . PRO A 1 471 ? 10.208 43.552 10.229 1.00 48.53 471 PRO A C 1
ATOM 3334 O O . PRO A 1 471 ? 10.877 43.297 11.232 1.00 48.53 471 PRO A O 1
ATOM 3337 N N . THR A 1 472 ? 10.494 44.555 9.399 1.00 45.78 472 THR A N 1
ATOM 3338 C CA . THR A 1 472 ? 11.334 45.679 9.793 1.00 45.78 472 THR A CA 1
ATOM 3339 C C . THR A 1 472 ? 10.704 46.306 11.034 1.00 45.78 472 THR A C 1
ATOM 3341 O O . THR A 1 472 ? 9.481 46.337 11.183 1.00 45.78 472 THR A O 1
ATOM 3344 N N . ALA A 1 473 ? 11.541 46.762 11.957 1.00 43.97 473 ALA A N 1
ATOM 3345 C CA . ALA A 1 473 ? 11.170 47.299 13.263 1.00 43.97 473 ALA A CA 1
ATOM 3346 C C . ALA A 1 473 ? 10.322 48.598 13.222 1.00 43.97 473 ALA A C 1
ATOM 3348 O O . ALA A 1 473 ? 10.170 49.256 14.245 1.00 43.97 473 ALA A O 1
ATOM 3349 N N . ASP A 1 474 ? 9.714 48.941 12.084 1.00 42.59 474 ASP A N 1
ATOM 3350 C CA . ASP A 1 474 ? 9.015 50.209 11.844 1.00 42.59 474 ASP A CA 1
ATOM 3351 C C . ASP A 1 474 ? 7.510 50.169 12.171 1.00 42.59 474 ASP A C 1
ATOM 3353 O O . ASP A 1 474 ? 6.813 51.166 12.014 1.00 42.59 474 ASP A O 1
ATOM 3357 N N . ALA A 1 475 ? 6.977 49.041 12.657 1.00 42.16 475 ALA A N 1
ATOM 3358 C CA . ALA A 1 475 ? 5.563 48.924 13.046 1.00 42.16 475 ALA A CA 1
ATOM 3359 C C . ALA A 1 475 ? 5.293 49.129 14.554 1.00 42.16 475 ALA A C 1
ATOM 3361 O O . ALA A 1 475 ? 4.150 48.995 14.983 1.00 42.16 475 ALA A O 1
ATOM 3362 N N . LEU A 1 476 ? 6.311 49.452 15.366 1.00 44.16 476 LEU A N 1
ATOM 3363 C CA . LEU A 1 476 ? 6.159 49.706 16.812 1.00 44.16 476 LEU A CA 1
ATOM 3364 C C . LEU A 1 476 ? 6.218 51.194 17.209 1.00 44.16 476 LEU A C 1
ATOM 3366 O O . LEU A 1 476 ? 6.155 51.499 18.394 1.00 44.16 476 LEU A O 1
ATOM 3370 N N . THR A 1 477 ? 6.281 52.127 16.254 1.00 45.31 477 THR A N 1
ATOM 3371 C CA . THR A 1 477 ? 6.324 53.581 16.529 1.00 45.31 477 THR A CA 1
ATOM 3372 C C . THR A 1 477 ? 5.079 54.356 16.076 1.00 45.31 477 THR A C 1
ATOM 3374 O O . THR A 1 477 ? 5.081 55.580 16.124 1.00 45.31 477 THR A O 1
ATOM 3377 N N . SER A 1 478 ? 3.990 53.683 15.682 1.00 44.91 478 SER A N 1
ATOM 3378 C CA . SER A 1 478 ? 2.768 54.340 15.166 1.00 44.91 478 SER A CA 1
ATOM 3379 C C . SER A 1 478 ? 1.533 54.243 16.081 1.00 44.91 478 SER A C 1
ATOM 3381 O O . SER A 1 478 ? 0.427 54.545 15.637 1.00 44.91 478 SER A O 1
ATOM 3383 N N . THR A 1 479 ? 1.682 53.850 17.345 1.00 47.28 479 THR A N 1
ATOM 3384 C CA . THR A 1 479 ? 0.641 54.048 18.372 1.00 47.28 479 THR A CA 1
ATOM 3385 C C . THR A 1 479 ? 1.313 54.270 19.726 1.00 47.28 479 THR A C 1
ATOM 3387 O O . THR A 1 479 ? 1.438 53.337 20.521 1.00 47.28 479 THR A O 1
ATOM 3390 N N . ALA A 1 480 ? 1.796 55.490 19.942 1.00 41.25 480 ALA A N 1
ATOM 3391 C CA . ALA A 1 480 ? 2.113 56.047 21.251 1.00 41.25 480 ALA A CA 1
ATOM 3392 C C . ALA A 1 480 ? 1.362 57.372 21.385 1.00 41.25 480 ALA A C 1
ATOM 3394 O O . ALA A 1 480 ? 1.317 58.100 20.364 1.00 41.25 480 ALA A O 1
#

Radius of gyration: 26.37 Å; chains: 1; bounding box: 59×101×62 Å